Protein AF-0000000070191512 (afdb_homodimer)

Secondary structure (DSSP, 8-state):
---EEEEEEETTEEEEEEES--GGGB-TTSBBPHHHHHHHHHHHHHHHHHTTGGGGGGG-SSSEEEEEEEEEEEE-HHHHHH-BTT---EEEEEEEEEEE-SSEEEEEEEEEETTT--EEEEEEEEEEEEETTT--B-PPPHHHHHHHHHH----------PPP-PPP--SS-EEEEE---GGGB-TTSSB-HHHHHHHHHHHHHHHHHTT-SSS--S-GGGSPEEEEEEEE-----TT--EEEEEEE-SS-TTEEEEEEEETTEEEEEEEEEEPSSPPP----S--/---EEEEEE-SSEEEEEEES--GGGB-TTSBBPHHHHHHHHHHHHHHHHHTTGGGGGGG-SSSEEEEEEEEEEEE-HHHHHH-BTT---EEEEEEEEEEE-SSEEEEEEEEEETTT--EEEEEEEEEEEEETTT--B-PPPHHHHHHHHHH----------PPP-PPP--SS-EEEEE---GGGB-TTSSB-HHHHHHHHHHHHHHHHHTT-SSS--S-GGGSPEEEEEEEE-----TT--EEEEEEE-SS-TTEEEEEEEETTEEEEEEEEEEPSSPPP----S--

Foldseek 3Di:
DQDKDWPDADQFKTKMKGWWQDPVQADDLQWRFPLSVVVVVVVSVVVNLVVRHLNNVQQDDPFKHKDWFKKKKFFDLCNGQPDGPQDIFIKMWMKGWQADDFFKTKMKIWIARPVPRHGGMMMIIMMGMAGPVVRHTDGDDPVSVVRCVVVDPPNRNPDDQDQDPDDDDDPLKFKDKDFAAQVQADPVQWGDPSVVVVVQQVRVQVCLCVVSADLRNHRCSQWDWGIKIKGFDATHHGGQMKMKIKHADPPDSQKMKIWIDRVPHTGMIMIIGIDNDGHDRDDCPDD/DQDKDWPDADQFKTKMKGWWQDPVQADDLQWRFPLSVVVVVVVRVVVNLVVRHLNNVQQDDPFKHKDWFKKKKFFDLCNGQPDGPFDIFIKMWMKGWQADDFFKTKMKIWIARPVPRHGGMMMIIMMGMAGPVVRHTDGDDPVSVVRCVVVDPPNRNPDDQDQDPDDDDDPLKFKDKDFAAQVQADPVQWGDPSVVVVVQQVRVQVCLCVVSADLRNHRCSQWDWGIKIKGFDATHHGGQMKMKIKHADPPDRQKMKIWIDRVPHTGMIMIIGIDNDGHDRDPPPDD

InterPro domains:
  IPR029069 HotDog domain superfamily [SSF54637] (95-149)
  IPR029069 HotDog domain superfamily [SSF54637] (166-273)

Structure (mmCIF, N/CA/C/O backbone):
data_AF-0000000070191512-model_v1
#
loop_
_entity.id
_entity.type
_entity.pdbx_description
1 polymer 'Acyl-ACP thioesterase'
#
loop_
_atom_site.group_PDB
_atom_site.id
_atom_site.type_symbol
_atom_site.label_atom_id
_atom_site.label_alt_id
_atom_site.label_comp_id
_atom_site.label_asym_id
_atom_site.label_entity_id
_atom_site.label_seq_id
_atom_site.pdbx_PDB_ins_code
_atom_site.Cartn_x
_atom_site.Cartn_y
_atom_site.Cartn_z
_atom_site.occupancy
_atom_site.B_iso_or_equiv
_atom_site.auth_seq_id
_atom_site.auth_comp_id
_atom_site.auth_asym_id
_atom_site.auth_atom_id
_atom_site.pdbx_PDB_model_num
ATOM 1 N N . MET A 1 1 ? 4.883 7.789 -11.672 1 53.47 1 MET A N 1
ATOM 2 C CA . MET A 1 1 ? 3.672 7.965 -10.875 1 53.47 1 MET A CA 1
ATOM 3 C C . MET A 1 1 ? 2.426 7.852 -11.742 1 53.47 1 MET A C 1
ATOM 5 O O . MET A 1 1 ? 2.5 7.996 -12.969 1 53.47 1 MET A O 1
ATOM 9 N N . ALA A 1 2 ? 1.217 7.359 -10.961 1 56.88 2 ALA A N 1
ATOM 10 C CA . ALA A 1 2 ? -0.029 7.484 -11.711 1 56.88 2 ALA A CA 1
ATOM 11 C C . ALA A 1 2 ? -0.036 8.758 -12.555 1 56.88 2 ALA A C 1
ATOM 13 O O . ALA A 1 2 ? 0.546 9.773 -12.164 1 56.88 2 ALA A O 1
ATOM 14 N N . GLN A 1 3 ? -0.465 8.656 -13.688 1 72.06 3 GLN A N 1
ATOM 15 C CA . GLN A 1 3 ? -0.489 9.805 -14.586 1 72.06 3 GLN A CA 1
ATOM 16 C C . GLN A 1 3 ? -1.317 10.945 -14.008 1 72.06 3 GLN A C 1
ATOM 18 O O . GLN A 1 3 ? -2.477 10.75 -13.633 1 72.06 3 GLN A O 1
ATOM 23 N N . TYR A 1 4 ? -0.553 11.898 -13.539 1 84.81 4 TYR A N 1
ATOM 24 C CA . TYR A 1 4 ? -1.221 13.102 -13.039 1 84.81 4 TYR A CA 1
ATOM 25 C C . TYR A 1 4 ? -1.168 14.219 -14.07 1 84.81 4 TYR A C 1
ATOM 27 O O . TYR A 1 4 ? -0.343 14.195 -14.984 1 84.81 4 TYR A O 1
ATOM 35 N N . VAL A 1 5 ? -2.184 15.047 -14.016 1 88.25 5 VAL A N 1
ATOM 36 C CA . VAL A 1 5 ? -2.248 16.266 -14.82 1 88.25 5 VAL A CA 1
ATOM 37 C C . VAL A 1 5 ? -2.289 17.484 -13.906 1 88.25 5 VAL A C 1
ATOM 39 O O . VAL A 1 5 ? -3.084 17.531 -12.969 1 88.25 5 VAL A O 1
ATOM 42 N N . ILE A 1 6 ? -1.388 18.359 -14.133 1 93 6 ILE A N 1
ATOM 43 C CA . ILE A 1 6 ? -1.463 19.656 -13.461 1 93 6 ILE A CA 1
ATOM 44 C C . ILE A 1 6 ? -2.34 20.609 -14.273 1 93 6 ILE A C 1
ATOM 46 O O . ILE A 1 6 ? -1.941 21.062 -15.344 1 93 6 ILE A O 1
ATOM 50 N N . ASN A 1 7 ? -3.439 20.859 -13.75 1 96.31 7 ASN A N 1
ATOM 51 C CA . ASN A 1 7 ? -4.379 21.734 -14.43 1 96.31 7 ASN A CA 1
ATOM 52 C C . ASN A 1 7 ? -3.994 23.203 -14.258 1 96.31 7 ASN A C 1
ATOM 54 O O . ASN A 1 7 ? -4.078 23.984 -15.195 1 96.31 7 ASN A O 1
ATOM 58 N N . LYS A 1 8 ? -3.668 23.594 -13.078 1 96.38 8 LYS A N 1
ATOM 59 C CA . LYS A 1 8 ? -3.242 24.938 -12.703 1 96.38 8 LYS A CA 1
ATOM 60 C C . LYS A 1 8 ? -2.371 24.922 -11.453 1 96.38 8 LYS A C 1
ATOM 62 O O . LYS A 1 8 ? -2.703 24.25 -10.469 1 96.38 8 LYS A O 1
ATOM 67 N N . LEU A 1 9 ? -1.287 25.625 -11.594 1 93.81 9 LEU A N 1
ATOM 68 C CA . LEU A 1 9 ? -0.405 25.703 -10.438 1 93.81 9 LEU A CA 1
ATOM 69 C C . LEU A 1 9 ? 0.141 27.125 -10.273 1 93.81 9 LEU A C 1
ATOM 71 O O . LEU A 1 9 ? 0.831 27.641 -11.156 1 93.81 9 LEU A O 1
ATOM 75 N N . GLU A 1 10 ? -0.251 27.688 -9.203 1 92.12 10 GLU A N 1
ATOM 76 C CA . GLU A 1 10 ? 0.25 28.984 -8.742 1 92.12 10 GLU A CA 1
ATOM 77 C C . GLU A 1 10 ? 0.938 28.859 -7.387 1 92.12 10 GLU A C 1
ATOM 79 O O . GLU A 1 10 ? 1.021 27.766 -6.824 1 92.12 10 GLU A O 1
ATOM 84 N N . SER A 1 11 ? 1.419 29.938 -6.879 1 89.12 11 SER A N 1
ATOM 85 C CA . SER A 1 11 ? 2.191 29.891 -5.641 1 89.12 11 SER A CA 1
ATOM 86 C C . SER A 1 11 ? 1.339 29.422 -4.473 1 89.12 11 SER A C 1
ATOM 88 O O . SER A 1 11 ? 1.836 28.734 -3.574 1 89.12 11 SER A O 1
ATOM 90 N N . PHE A 1 12 ? 0.131 29.781 -4.473 1 92.75 12 PHE A N 1
ATOM 91 C CA . PHE A 1 12 ? -0.678 29.438 -3.311 1 92.75 12 PHE A CA 1
ATOM 92 C C . PHE A 1 12 ? -1.984 28.781 -3.738 1 92.75 12 PHE A C 1
ATOM 94 O O . PHE A 1 12 ? -2.979 28.828 -3.012 1 92.75 12 PHE A O 1
ATOM 101 N N . HIS A 1 13 ? -2.012 28.281 -4.988 1 94.25 13 HIS A N 1
ATOM 102 C CA . HIS A 1 13 ? -3.141 27.547 -5.555 1 94.25 13 HIS A CA 1
ATOM 103 C C . HIS A 1 13 ? -2.666 26.406 -6.438 1 94.25 13 HIS A C 1
ATOM 105 O O . HIS A 1 13 ? -1.854 26.594 -7.344 1 94.25 13 HIS A O 1
ATOM 111 N N . GLY A 1 14 ? -3.105 25.219 -6.113 1 96.75 14 GLY A N 1
ATOM 112 C CA . GLY A 1 14 ? -2.805 24.047 -6.918 1 96.75 14 GLY A CA 1
ATOM 113 C C . GLY A 1 14 ? -4.047 23.297 -7.363 1 96.75 14 GLY A C 1
ATOM 114 O O . GLY A 1 14 ? -4.992 23.141 -6.59 1 96.75 14 GLY A O 1
ATOM 115 N N . ASP A 1 15 ? -4.078 22.922 -8.609 1 97.88 15 ASP A N 1
ATOM 116 C CA . ASP A 1 15 ? -5.141 22.141 -9.242 1 97.88 15 ASP A CA 1
ATOM 117 C C . ASP A 1 15 ? -4.562 20.969 -10.039 1 97.88 15 ASP A C 1
ATOM 119 O O . ASP A 1 15 ? -3.916 21.188 -11.07 1 97.88 15 ASP A O 1
ATOM 123 N N . LEU A 1 16 ? -4.832 19.781 -9.523 1 95.69 16 LEU A N 1
ATOM 124 C CA . LEU A 1 16 ? -4.254 18.578 -10.109 1 95.69 16 LEU A CA 1
ATOM 125 C C . LEU A 1 16 ? -5.316 17.484 -10.273 1 95.69 16 LEU A C 1
ATOM 127 O O . LEU A 1 16 ? -6.293 17.453 -9.523 1 95.69 16 LEU A O 1
ATOM 131 N N . SER A 1 17 ? -5.035 16.562 -11.227 1 94.06 17 SER A N 1
ATOM 132 C CA . SER A 1 17 ? -5.953 15.453 -11.445 1 94.06 17 SER A CA 1
ATOM 133 C C . SER A 1 17 ? -5.195 14.141 -11.602 1 94.06 17 SER A C 1
ATOM 135 O O . SER A 1 17 ? -4.051 14.125 -12.062 1 94.06 17 SER A O 1
ATOM 137 N N . PHE A 1 18 ? -5.801 13.109 -11.109 1 91 18 PHE A N 1
ATOM 138 C CA . PHE A 1 18 ? -5.34 11.75 -11.336 1 91 18 PHE A CA 1
ATOM 139 C C . PHE A 1 18 ? -6.379 10.945 -12.117 1 91 18 PHE A C 1
ATOM 141 O O . PHE A 1 18 ? -7.578 11.07 -11.867 1 91 18 PHE A O 1
ATOM 148 N N . ASN A 1 19 ? -5.863 10.148 -13.016 1 86 19 ASN A N 1
ATOM 149 C CA . ASN A 1 19 ? -6.77 9.258 -13.742 1 86 19 ASN A CA 1
ATOM 150 C C . ASN A 1 19 ? -6.863 7.891 -13.07 1 86 19 ASN A C 1
ATOM 152 O O . ASN A 1 19 ? -5.895 7.133 -13.062 1 86 19 ASN A O 1
ATOM 156 N N . GLY A 1 20 ? -8.094 7.613 -12.461 1 84 20 GLY A N 1
ATOM 157 C CA . GLY A 1 20 ? -8.352 6.305 -11.883 1 84 20 GLY A CA 1
ATOM 158 C C . GLY A 1 20 ? -7.922 6.199 -10.43 1 84 20 GLY A C 1
ATOM 159 O O . GLY A 1 20 ? -7.309 7.121 -9.891 1 84 20 GLY A O 1
ATOM 160 N N . VAL A 1 21 ? -8.297 5.125 -9.812 1 86.38 21 VAL A N 1
ATOM 161 C CA . VAL A 1 21 ? -7.871 4.75 -8.469 1 86.38 21 VAL A CA 1
ATOM 162 C C . VAL A 1 21 ? -6.852 3.617 -8.547 1 86.38 21 VAL A C 1
ATOM 164 O O . VAL A 1 21 ? -7.07 2.621 -9.242 1 86.38 21 VAL A O 1
ATOM 167 N N . PRO A 1 22 ? -5.75 3.811 -7.863 1 87.62 22 PRO A N 1
ATOM 168 C CA . PRO A 1 22 ? -4.754 2.736 -7.91 1 87.62 22 PRO A CA 1
ATOM 169 C C . PRO A 1 22 ? -5.293 1.41 -7.379 1 87.62 22 PRO A C 1
ATOM 171 O O . PRO A 1 22 ? -6.051 1.392 -6.402 1 87.62 22 PRO A O 1
ATOM 174 N N . TYR A 1 23 ? -4.879 0.327 -8.016 1 88.31 23 TYR A N 1
ATOM 175 C CA . TYR A 1 23 ? -5.305 -1.007 -7.602 1 88.31 23 TYR A CA 1
ATOM 176 C C . TYR A 1 23 ? -4.922 -1.275 -6.148 1 88.31 23 TYR A C 1
ATOM 178 O O . TYR A 1 23 ? -5.703 -1.863 -5.395 1 88.31 23 TYR A O 1
ATOM 186 N N . GLU A 1 24 ? -3.797 -0.835 -5.777 1 89.12 24 GLU A N 1
ATOM 187 C CA . GLU A 1 24 ? -3.277 -1.112 -4.441 1 89.12 24 GLU A CA 1
ATOM 188 C C . GLU A 1 24 ? -4.09 -0.386 -3.373 1 89.12 24 GLU A C 1
ATOM 190 O O . GLU A 1 24 ? -3.979 -0.695 -2.186 1 89.12 24 GLU A O 1
ATOM 195 N N . ALA A 1 25 ? -4.883 0.543 -3.775 1 89.56 25 ALA A N 1
ATOM 196 C CA . ALA A 1 25 ? -5.668 1.325 -2.822 1 89.56 25 ALA A CA 1
ATOM 197 C C . ALA A 1 25 ? -6.91 0.56 -2.379 1 89.56 25 ALA A C 1
ATOM 199 O O . ALA A 1 25 ? -7.57 0.942 -1.408 1 89.56 25 ALA A O 1
ATOM 200 N N . PHE A 1 26 ? -7.211 -0.485 -3.049 1 88.94 26 PHE A N 1
ATOM 201 C CA . PHE A 1 26 ? -8.367 -1.288 -2.672 1 88.94 26 PHE A CA 1
ATOM 202 C C . PHE A 1 26 ? -7.984 -2.344 -1.644 1 88.94 26 PHE A C 1
ATOM 204 O O . PHE A 1 26 ? -6.91 -2.943 -1.733 1 88.94 26 PHE A O 1
ATOM 211 N N . GLU A 1 27 ? -8.859 -2.48 -0.706 1 90.69 27 GLU A N 1
ATOM 212 C CA . GLU A 1 27 ? -8.57 -3.438 0.359 1 90.69 27 GLU A CA 1
ATOM 213 C C . GLU A 1 27 ? -9.547 -4.613 0.322 1 90.69 27 GLU A C 1
ATOM 215 O O . GLU A 1 27 ? -10.133 -4.906 -0.721 1 90.69 27 GLU A O 1
ATOM 220 N N . ARG A 1 28 ? -9.562 -5.457 1.273 1 91.38 28 ARG A N 1
ATOM 221 C CA . ARG A 1 28 ? -10.125 -6.801 1.257 1 91.38 28 ARG A CA 1
ATOM 222 C C . ARG A 1 28 ? -11.625 -6.762 0.993 1 91.38 28 ARG A C 1
ATOM 224 O O . ARG A 1 28 ? -12.195 -7.727 0.484 1 91.38 28 ARG A O 1
ATOM 231 N N . THR A 1 29 ? -12.32 -5.676 1.306 1 91.5 29 THR A N 1
ATOM 232 C CA . THR A 1 29 ? -13.75 -5.574 1.041 1 91.5 29 THR A CA 1
ATOM 233 C C . THR A 1 29 ? -14.008 -5.148 -0.402 1 91.5 29 THR A C 1
ATOM 235 O O . THR A 1 29 ? -15.141 -5.203 -0.879 1 91.5 29 THR A O 1
ATOM 238 N N . GLY A 1 30 ? -12.961 -4.711 -1.082 1 89.06 30 GLY A N 1
ATOM 239 C CA . GLY A 1 30 ? -13.086 -4.215 -2.443 1 89.06 30 GLY A CA 1
ATOM 240 C C . GLY A 1 30 ? -13.305 -2.717 -2.514 1 89.06 30 GLY A C 1
ATOM 241 O O . GLY A 1 30 ? -13.383 -2.145 -3.604 1 89.06 30 GLY A O 1
ATOM 242 N N . HIS A 1 31 ? -13.422 -2.09 -1.415 1 92.19 31 HIS A N 1
ATOM 243 C CA . HIS A 1 31 ? -13.602 -0.645 -1.354 1 92.19 31 HIS A CA 1
ATOM 244 C C . HIS A 1 31 ? -12.266 0.076 -1.22 1 92.19 31 HIS A C 1
ATOM 246 O O . HIS A 1 31 ? -11.242 -0.555 -0.954 1 92.19 31 HIS A O 1
ATOM 252 N N . TRP A 1 32 ? -12.344 1.369 -1.528 1 92.88 32 TRP A N 1
ATOM 253 C CA . TRP A 1 32 ? -11.156 2.199 -1.346 1 92.88 32 TRP A CA 1
ATOM 254 C C . TRP A 1 32 ? -10.773 2.273 0.127 1 92.88 32 TRP A C 1
ATOM 256 O O . TRP A 1 32 ? -11.57 2.697 0.966 1 92.88 32 TRP A O 1
ATOM 266 N N . SER A 1 33 ? -9.594 1.787 0.409 1 95.5 33 SER A N 1
ATOM 267 C CA . SER A 1 33 ? -9.156 1.832 1.801 1 95.5 33 SER A CA 1
ATOM 268 C C . SER A 1 33 ? -8.977 3.27 2.277 1 95.5 33 SER A C 1
ATOM 270 O O . SER A 1 33 ? -8.617 4.148 1.494 1 95.5 33 SER A O 1
ATOM 272 N N . LEU A 1 34 ? -9.219 3.477 3.596 1 97.44 34 LEU A N 1
ATOM 273 C CA . LEU A 1 34 ? -9.016 4.805 4.164 1 97.44 34 LEU A CA 1
ATOM 274 C C . LEU A 1 34 ? -7.574 5.262 3.963 1 97.44 34 LEU A C 1
ATOM 276 O O . LEU A 1 34 ? -7.332 6.406 3.572 1 97.44 34 LEU A O 1
ATOM 280 N N . TRP A 1 35 ? -6.598 4.387 4.262 1 97.12 35 TRP A N 1
ATOM 281 C CA . TRP A 1 35 ? -5.191 4.762 4.125 1 97.12 35 TRP A CA 1
ATOM 282 C C . TRP A 1 35 ? -4.828 4.977 2.658 1 97.12 35 TRP A C 1
ATOM 284 O O . TRP A 1 35 ? -3.936 5.766 2.346 1 97.12 35 TRP A O 1
ATOM 294 N N . GLY A 1 36 ? -5.539 4.305 1.733 1 95.06 36 GLY A N 1
ATOM 295 C CA . GLY A 1 36 ? -5.371 4.605 0.32 1 95.06 36 GLY A CA 1
ATOM 296 C C . GLY A 1 36 ? -5.84 5.996 -0.054 1 95.06 36 GLY A C 1
ATOM 297 O O . GLY A 1 36 ? -5.18 6.691 -0.832 1 95.06 36 GLY A O 1
ATOM 298 N N . VAL A 1 37 ? -6.957 6.367 0.453 1 96.56 37 VAL A N 1
ATOM 299 C CA . VAL A 1 37 ? -7.484 7.707 0.231 1 96.56 37 VAL A CA 1
ATOM 300 C C . VAL A 1 37 ? -6.496 8.742 0.759 1 96.56 37 VAL A C 1
ATOM 302 O O . VAL A 1 37 ? -6.176 9.719 0.069 1 96.56 37 VAL A O 1
ATOM 305 N N . MET A 1 38 ? -5.988 8.477 1.939 1 97.19 38 MET A N 1
ATOM 306 C CA . MET A 1 38 ? -5.043 9.414 2.537 1 97.19 38 MET A CA 1
ATOM 307 C C . MET A 1 38 ? -3.764 9.5 1.711 1 97.19 38 MET A C 1
ATOM 309 O O . MET A 1 38 ? -3.164 10.57 1.596 1 97.19 38 MET A O 1
ATOM 313 N N . LYS A 1 39 ? -3.389 8.391 1.188 1 95.75 39 LYS A N 1
ATOM 314 C CA . LYS A 1 39 ? -2.203 8.375 0.337 1 95.75 39 LYS A CA 1
ATOM 315 C C . LYS A 1 39 ? -2.41 9.227 -0.912 1 95.75 39 LYS A C 1
ATOM 317 O O . LYS A 1 39 ? -1.479 9.875 -1.388 1 95.75 39 LYS A O 1
ATOM 322 N N . MET A 1 40 ? -3.57 9.227 -1.453 1 94.75 40 MET A N 1
ATOM 323 C CA . MET A 1 40 ? -3.828 10.031 -2.643 1 94.75 40 MET A CA 1
ATOM 324 C C . MET A 1 40 ? -3.811 11.523 -2.307 1 94.75 40 MET A C 1
ATOM 326 O O . MET A 1 40 ? -3.357 12.336 -3.109 1 94.75 40 MET A O 1
ATOM 330 N N . PHE A 1 41 ? -4.324 11.844 -1.162 1 97.19 41 PHE A N 1
ATOM 331 C CA . PHE A 1 41 ? -4.199 13.234 -0.718 1 97.19 41 PHE A CA 1
ATOM 332 C C . PHE A 1 41 ? -2.734 13.617 -0.56 1 97.19 41 PHE A C 1
ATOM 334 O O . PHE A 1 41 ? -2.34 14.734 -0.916 1 97.19 41 PHE A O 1
ATOM 341 N N . GLU A 1 42 ? -1.994 12.727 -0.04 1 95.81 42 GLU A N 1
ATOM 342 C CA . GLU A 1 42 ? -0.557 12.953 0.082 1 95.81 42 GLU A CA 1
ATOM 343 C C . GLU A 1 42 ? 0.092 13.125 -1.289 1 95.81 42 GLU A C 1
ATOM 345 O O . GLU A 1 42 ? 0.924 14.016 -1.481 1 95.81 42 GLU A O 1
ATOM 350 N N . ALA A 1 43 ? -0.297 12.289 -2.154 1 93.38 43 ALA A N 1
ATOM 351 C CA . ALA A 1 43 ? 0.246 12.352 -3.508 1 93.38 43 ALA A CA 1
ATOM 352 C C . ALA A 1 43 ? -0.016 13.719 -4.141 1 93.38 43 ALA A C 1
ATOM 354 O O . ALA A 1 43 ? 0.899 14.344 -4.684 1 93.38 43 ALA A O 1
ATOM 355 N N . ALA A 1 44 ? -1.247 14.117 -4.074 1 95 44 ALA A N 1
ATOM 356 C CA . ALA A 1 44 ? -1.611 15.414 -4.645 1 95 44 ALA A CA 1
ATOM 357 C C . ALA A 1 44 ? -0.792 16.531 -4.016 1 95 44 ALA A C 1
ATOM 359 O O . ALA A 1 44 ? -0.276 17.406 -4.719 1 95 44 ALA A O 1
ATOM 360 N N . ARG A 1 45 ? -0.654 16.469 -2.73 1 95.31 45 ARG A N 1
ATOM 361 C CA . ARG A 1 45 ? 0.103 17.484 -1.994 1 95.31 45 ARG A CA 1
ATOM 362 C C . ARG A 1 45 ? 1.564 17.5 -2.43 1 95.31 45 ARG A C 1
ATOM 364 O O . ARG A 1 45 ? 2.119 18.547 -2.732 1 95.31 45 ARG A O 1
ATOM 371 N N . LEU A 1 46 ? 2.176 16.359 -2.488 1 92.56 46 LEU A N 1
ATOM 372 C CA . LEU A 1 46 ? 3.598 16.266 -2.805 1 92.56 46 LEU A CA 1
ATOM 373 C C . LEU A 1 46 ? 3.869 16.719 -4.234 1 92.56 46 LEU A C 1
ATOM 375 O O . LEU A 1 46 ? 4.848 17.422 -4.488 1 92.56 46 LEU A O 1
ATOM 379 N N . ILE A 1 47 ? 3.004 16.312 -5.117 1 91.12 47 ILE A N 1
ATOM 380 C CA . ILE A 1 47 ? 3.16 16.75 -6.5 1 91.12 47 ILE A CA 1
ATOM 381 C C . ILE A 1 47 ? 3.068 18.266 -6.578 1 91.12 47 ILE A C 1
ATOM 383 O O . ILE A 1 47 ? 3.881 18.906 -7.246 1 91.12 47 ILE A O 1
ATOM 387 N N . GLY A 1 48 ? 2.115 18.828 -5.93 1 93.31 48 GLY A N 1
ATOM 388 C CA . GLY A 1 48 ? 2.014 20.266 -5.883 1 93.31 48 GLY A CA 1
ATOM 389 C C . GLY A 1 48 ? 3.242 20.938 -5.293 1 93.31 48 GLY A C 1
ATOM 390 O O . GLY A 1 48 ? 3.789 21.875 -5.883 1 93.31 48 GLY A O 1
ATOM 391 N N . LEU A 1 49 ? 3.676 20.438 -4.176 1 93.38 49 LEU A N 1
ATOM 392 C CA . LEU A 1 49 ? 4.809 21.016 -3.461 1 93.38 49 LEU A CA 1
ATOM 393 C C . LEU A 1 49 ? 6.07 20.969 -4.316 1 93.38 49 LEU A C 1
ATOM 395 O O . LEU A 1 49 ? 6.75 21.984 -4.48 1 93.38 49 LEU A O 1
ATOM 399 N N . TYR A 1 50 ? 6.32 19.891 -4.898 1 89.5 50 TYR A N 1
ATOM 400 C CA . TYR A 1 50 ? 7.566 19.703 -5.637 1 89.5 50 TYR A CA 1
ATOM 401 C C . TYR A 1 50 ? 7.52 20.422 -6.977 1 89.5 50 TYR A C 1
ATOM 403 O O . TYR A 1 50 ? 8.547 20.578 -7.641 1 89.5 50 TYR A O 1
ATOM 411 N N . ASN A 1 51 ? 6.34 20.891 -7.328 1 89.88 51 ASN A N 1
ATOM 412 C CA . ASN A 1 51 ? 6.215 21.688 -8.547 1 89.88 51 ASN A CA 1
ATOM 413 C C . ASN A 1 51 ? 6.008 23.156 -8.242 1 89.88 51 ASN A C 1
ATOM 415 O O . ASN A 1 51 ? 5.586 23.922 -9.117 1 89.88 51 ASN A O 1
ATOM 419 N N . GLY A 1 52 ? 6.219 23.547 -6.969 1 89.75 52 GLY A N 1
ATOM 420 C CA . GLY A 1 52 ? 6.309 24.969 -6.68 1 89.75 52 GLY A CA 1
ATOM 421 C C . GLY A 1 52 ? 5.207 25.469 -5.766 1 89.75 52 GLY A C 1
ATOM 422 O O . GLY A 1 52 ? 5.203 26.625 -5.359 1 89.75 52 GLY A O 1
ATOM 423 N N . LEU A 1 53 ? 4.27 24.609 -5.441 1 92.88 53 LEU A N 1
ATOM 424 C CA . LEU A 1 53 ? 3.189 25 -4.543 1 92.88 53 LEU A CA 1
ATOM 425 C C . LEU A 1 53 ? 3.74 25.438 -3.189 1 92.88 53 LEU A C 1
ATOM 427 O O . LEU A 1 53 ? 4.645 24.797 -2.645 1 92.88 53 LEU A O 1
ATOM 431 N N . PHE A 1 54 ? 3.311 26.609 -2.662 1 92.31 54 PHE A N 1
ATOM 432 C CA . PHE A 1 54 ? 3.609 27.188 -1.356 1 92.31 54 PHE A CA 1
ATOM 433 C C . PHE A 1 54 ? 5.09 27.531 -1.245 1 92.31 54 PHE A C 1
ATOM 435 O O . PHE A 1 54 ? 5.645 27.578 -0.144 1 92.31 54 PHE A O 1
ATOM 442 N N . HIS A 1 55 ? 5.785 27.625 -2.334 1 89.69 55 HIS A N 1
ATOM 443 C CA . HIS A 1 55 ? 7.211 27.938 -2.316 1 89.69 55 HIS A CA 1
ATOM 444 C C . HIS A 1 55 ? 7.977 26.922 -1.468 1 89.69 55 HIS A C 1
ATOM 446 O O . HIS A 1 55 ? 8.812 27.297 -0.646 1 89.69 55 HIS A O 1
ATOM 452 N N . PHE A 1 56 ? 7.672 25.766 -1.623 1 90.81 56 PHE A N 1
ATOM 453 C CA . PHE A 1 56 ? 8.094 24.641 -0.803 1 90.81 56 PHE A CA 1
ATOM 454 C C . PHE A 1 56 ? 9.609 24.531 -0.776 1 90.81 56 PHE A C 1
ATOM 456 O O . PHE A 1 56 ? 10.195 24.219 0.263 1 90.81 56 PHE A O 1
ATOM 463 N N . ARG A 1 57 ? 10.258 24.766 -1.822 1 86.75 57 ARG A N 1
ATOM 464 C CA . ARG A 1 57 ? 11.695 24.578 -1.934 1 86.75 57 ARG A CA 1
ATOM 465 C C . ARG A 1 57 ? 12.445 25.438 -0.928 1 86.75 57 ARG A C 1
ATOM 467 O O . ARG A 1 57 ? 13.492 25.031 -0.414 1 86.75 57 ARG A O 1
ATOM 474 N N . SER A 1 58 ? 11.883 26.562 -0.647 1 88 58 SER A N 1
ATOM 475 C CA . SER A 1 58 ? 12.531 27.469 0.299 1 88 58 SER A CA 1
ATOM 476 C C . SER A 1 58 ? 12.398 26.953 1.729 1 88 58 SER A C 1
ATOM 478 O O . SER A 1 58 ? 13.094 27.438 2.631 1 88 58 SER A O 1
ATOM 480 N N . MET A 1 59 ? 11.562 26.031 1.906 1 92.06 59 MET A N 1
ATOM 481 C CA . MET A 1 59 ? 11.281 25.531 3.246 1 92.06 59 MET A CA 1
ATOM 482 C C . MET A 1 59 ? 11.812 24.109 3.418 1 92.06 59 MET A C 1
ATOM 484 O O . MET A 1 59 ? 11.695 23.516 4.492 1 92.06 59 MET A O 1
ATOM 488 N N . GLU A 1 60 ? 12.281 23.531 2.354 1 88.44 60 GLU A N 1
ATOM 489 C CA . GLU A 1 60 ? 12.844 22.188 2.395 1 88.44 60 GLU A CA 1
ATOM 490 C C . GLU A 1 60 ? 14.352 22.219 2.152 1 88.44 60 GLU A C 1
ATOM 492 O O . GLU A 1 60 ? 14.797 22.188 1.004 1 88.44 60 GLU A O 1
ATOM 497 N N . GLU A 1 61 ? 15.117 22.312 3.174 1 85.69 61 GLU A N 1
ATOM 498 C CA . GLU A 1 61 ? 16.578 22.328 3.129 1 85.69 61 GLU A CA 1
ATOM 499 C C . GLU A 1 61 ? 17.172 21.328 4.121 1 85.69 61 GLU A C 1
ATOM 501 O O . GLU A 1 61 ? 16.438 20.625 4.812 1 85.69 61 GLU A O 1
ATOM 506 N N . LYS A 1 62 ? 18.453 21.25 4.086 1 83.88 62 LYS A N 1
ATOM 507 C CA . LYS A 1 62 ? 19.172 20.281 4.922 1 83.88 62 LYS A CA 1
ATOM 508 C C . LYS A 1 62 ? 18.844 20.5 6.398 1 83.88 62 LYS A C 1
ATOM 510 O O . LYS A 1 62 ? 18.703 19.531 7.152 1 83.88 62 LYS A O 1
ATOM 515 N N . HIS A 1 63 ? 18.656 21.703 6.77 1 89.56 63 HIS A N 1
ATOM 516 C CA . HIS A 1 63 ? 18.547 21.969 8.203 1 89.56 63 HIS A CA 1
ATOM 517 C C . HIS A 1 63 ? 17.125 22.328 8.594 1 89.56 63 HIS A C 1
ATOM 519 O O . HIS A 1 63 ? 16.844 22.594 9.766 1 89.56 63 HIS A O 1
ATOM 525 N N . LYS A 1 64 ? 16.266 22.453 7.684 1 92.88 64 LYS A N 1
ATOM 526 C CA . LYS A 1 64 ? 14.875 22.766 8.023 1 92.88 64 LYS A CA 1
ATOM 527 C C . LYS A 1 64 ? 13.906 21.922 7.195 1 92.88 64 LYS A C 1
ATOM 529 O O . LYS A 1 64 ? 14.25 21.453 6.109 1 92.88 64 LYS A O 1
ATOM 534 N N . GLY A 1 65 ? 12.742 21.734 7.711 1 93.69 65 GLY A N 1
ATOM 535 C CA . GLY A 1 65 ? 11.711 20.969 7.031 1 93.69 65 GLY A CA 1
ATOM 536 C C . GLY A 1 65 ? 10.32 21.219 7.586 1 93.69 65 GLY A C 1
ATOM 537 O O . GLY A 1 65 ? 10.172 21.75 8.688 1 93.69 65 GLY A O 1
ATOM 538 N N . LEU A 1 66 ? 9.367 20.922 6.828 1 94.56 66 LEU A N 1
ATOM 539 C CA . LEU A 1 66 ? 7.969 21.047 7.223 1 94.56 66 LEU A CA 1
ATOM 540 C C . LEU A 1 66 ? 7.477 19.766 7.891 1 94.56 66 LEU A C 1
ATOM 542 O O . LEU A 1 66 ? 7.801 18.672 7.445 1 94.56 66 LEU A O 1
ATOM 546 N N . VAL A 1 67 ? 6.641 19.922 8.961 1 94.5 67 VAL A N 1
ATOM 547 C CA . VAL A 1 67 ? 5.996 18.781 9.602 1 94.5 67 VAL A CA 1
ATOM 548 C C . VAL A 1 67 ? 4.492 19.031 9.703 1 94.5 67 VAL A C 1
ATOM 550 O O . VAL A 1 67 ? 4.055 20.172 9.93 1 94.5 67 VAL A O 1
ATOM 553 N N . ILE A 1 68 ? 3.768 18 9.484 1 95 68 ILE A N 1
ATOM 554 C CA . ILE A 1 68 ? 2.322 18.047 9.68 1 95 68 ILE A CA 1
ATOM 555 C C . ILE A 1 68 ? 1.997 17.922 11.164 1 95 68 ILE A C 1
ATOM 557 O O . ILE A 1 68 ? 2.41 16.953 11.812 1 95 68 ILE A O 1
ATOM 561 N N . VAL A 1 69 ? 1.199 18.797 11.711 1 93.69 69 VAL A N 1
ATOM 562 C CA . VAL A 1 69 ? 0.903 18.766 13.141 1 93.69 69 VAL A CA 1
ATOM 563 C C . VAL A 1 69 ? -0.535 18.297 13.359 1 93.69 69 VAL A C 1
ATOM 565 O O . VAL A 1 69 ? -0.819 17.562 14.312 1 93.69 69 VAL A O 1
ATOM 568 N N . THR A 1 70 ? -1.433 18.797 12.547 1 94.19 70 THR A N 1
ATOM 569 C CA . THR A 1 70 ? -2.836 18.422 12.703 1 94.19 70 THR A CA 1
ATOM 570 C C . THR A 1 70 ? -3.557 18.453 11.359 1 94.19 70 THR A C 1
ATOM 572 O O . THR A 1 70 ? -3.092 19.109 10.414 1 94.19 70 THR A O 1
ATOM 575 N N . GLN A 1 71 ? -4.617 17.672 11.352 1 95.06 71 GLN A N 1
ATOM 576 C CA . GLN A 1 71 ? -5.461 17.656 10.156 1 95.06 71 GLN A CA 1
ATOM 577 C C . GLN A 1 71 ? -6.914 17.359 10.523 1 95.06 71 GLN A C 1
ATOM 579 O O . GLN A 1 71 ? -7.188 16.594 11.453 1 95.06 71 GLN A O 1
ATOM 584 N N . THR A 1 72 ? -7.754 17.969 9.828 1 95.62 72 THR A N 1
ATOM 585 C CA . THR A 1 72 ? -9.18 17.656 9.82 1 95.62 72 THR A CA 1
ATOM 586 C C . THR A 1 72 ? -9.617 17.141 8.453 1 95.62 72 THR A C 1
ATOM 588 O O . THR A 1 72 ? -9.336 17.781 7.43 1 95.62 72 THR A O 1
ATOM 591 N N . ILE A 1 73 ? -10.273 16.031 8.461 1 97.12 73 ILE A N 1
ATOM 592 C CA . ILE A 1 73 ? -10.633 15.375 7.215 1 97.12 73 ILE A CA 1
ATOM 593 C C . ILE A 1 73 ? -12.141 15.141 7.172 1 97.12 73 ILE A C 1
ATOM 595 O O . ILE A 1 73 ? -12.734 14.688 8.156 1 97.12 73 ILE A O 1
ATOM 599 N N . ARG A 1 74 ? -12.742 15.469 6.094 1 97.81 74 ARG A N 1
ATOM 600 C CA . ARG A 1 74 ? -14.133 15.164 5.797 1 97.81 74 ARG A CA 1
ATOM 601 C C . ARG A 1 74 ? -14.25 14.367 4.5 1 97.81 74 ARG A C 1
ATOM 603 O O . ARG A 1 74 ? -13.695 14.758 3.473 1 97.81 74 ARG A O 1
ATOM 610 N N . LEU A 1 75 ? -14.945 13.273 4.582 1 98.38 75 LEU A N 1
ATOM 611 C CA . LEU A 1 75 ? -15.133 12.43 3.406 1 98.38 75 LEU A CA 1
ATOM 612 C C . LEU A 1 75 ? -16.609 12.164 3.15 1 98.38 75 LEU A C 1
ATOM 614 O O . LEU A 1 75 ? -17.359 11.883 4.086 1 98.38 75 LEU A O 1
ATOM 618 N N . SER A 1 76 ? -16.984 12.266 1.903 1 97.81 76 SER A N 1
ATOM 619 C CA . SER A 1 76 ? -18.328 11.797 1.53 1 97.81 76 SER A CA 1
ATOM 620 C C . SER A 1 76 ? -18.422 10.281 1.662 1 97.81 76 SER A C 1
ATOM 622 O O . SER A 1 76 ? -17.531 9.555 1.23 1 97.81 76 SER A O 1
ATOM 624 N N . PRO A 1 77 ? -19.547 9.797 2.221 1 96.12 77 PRO A N 1
ATOM 625 C CA . PRO A 1 77 ? -19.734 8.344 2.248 1 96.12 77 PRO A CA 1
ATOM 626 C C . PRO A 1 77 ? -19.75 7.723 0.853 1 96.12 77 PRO A C 1
ATOM 628 O O . PRO A 1 77 ? -19.422 6.543 0.693 1 96.12 77 PRO A O 1
ATOM 631 N N . ASP A 1 78 ? -20 8.531 -0.134 1 94.5 78 ASP A N 1
ATOM 632 C CA . ASP A 1 78 ? -20.062 8.062 -1.515 1 94.5 78 ASP A CA 1
ATOM 633 C C . ASP A 1 78 ? -18.688 7.637 -2.023 1 94.5 78 ASP A C 1
ATOM 635 O O . ASP A 1 78 ? -18.578 6.797 -2.92 1 94.5 78 ASP A O 1
ATOM 639 N N . LEU A 1 79 ? -17.703 8.242 -1.474 1 95.12 79 LEU A N 1
ATOM 640 C CA . LEU A 1 79 ? -16.344 7.867 -1.854 1 95.12 79 LEU A CA 1
ATOM 641 C C . LEU A 1 79 ? -16.094 6.387 -1.592 1 95.12 79 LEU A C 1
ATOM 643 O O . LEU A 1 79 ? -15.516 5.691 -2.432 1 95.12 79 LEU A O 1
ATOM 647 N N . HIS A 1 80 ? -16.562 5.949 -0.488 1 94 80 HIS A N 1
ATOM 648 C CA . HIS A 1 80 ? -16.422 4.551 -0.091 1 94 80 HIS A CA 1
ATOM 649 C C . HIS A 1 80 ? -17.453 3.672 -0.789 1 94 80 HIS A C 1
ATOM 651 O O . HIS A 1 80 ? -17.141 2.578 -1.255 1 94 80 HIS A O 1
ATOM 657 N N . ARG A 1 81 ? -18.609 4.109 -0.981 1 91.56 81 ARG A N 1
ATOM 658 C CA . ARG A 1 81 ? -19.734 3.307 -1.453 1 91.56 81 ARG A CA 1
ATOM 659 C C . ARG A 1 81 ? -19.688 3.133 -2.967 1 91.56 81 ARG A C 1
ATOM 661 O O . ARG A 1 81 ? -20.016 2.066 -3.484 1 91.56 81 ARG A O 1
ATOM 668 N N . ASP A 1 82 ? -19.203 4.172 -3.627 1 88.62 82 ASP A N 1
ATOM 669 C CA . ASP A 1 82 ? -19.438 4.211 -5.066 1 88.62 82 ASP A CA 1
ATOM 670 C C . ASP A 1 82 ? -18.188 3.809 -5.836 1 88.62 82 ASP A C 1
ATOM 672 O O . ASP A 1 82 ? -18.25 3.498 -7.027 1 88.62 82 ASP A O 1
ATOM 676 N N . TYR A 1 83 ? -17.109 3.896 -5.215 1 84.88 83 TYR A N 1
ATOM 677 C CA . TYR A 1 83 ? -15.867 3.648 -5.953 1 84.88 83 TYR A CA 1
ATOM 678 C C . TYR A 1 83 ? -15.148 2.42 -5.414 1 84.88 83 TYR A C 1
ATOM 680 O O . TYR A 1 83 ? -14.766 2.379 -4.242 1 84.88 83 TYR A O 1
ATOM 688 N N . SER A 1 84 ? -15.203 1.473 -6.332 1 79.06 84 SER A N 1
ATOM 689 C CA . SER A 1 84 ? -14.609 0.172 -6.031 1 79.06 84 SER A CA 1
ATOM 690 C C . SER A 1 84 ? -13.656 -0.269 -7.133 1 79.06 84 SER A C 1
ATOM 692 O O . SER A 1 84 ? -13.383 0.488 -8.07 1 79.06 84 SER A O 1
ATOM 694 N N . LEU A 1 85 ? -13.086 -1.445 -6.957 1 74.38 85 LEU A N 1
ATOM 695 C CA . LEU A 1 85 ? -12.148 -2.057 -7.891 1 74.38 85 LEU A CA 1
ATOM 696 C C . LEU A 1 85 ? -12.703 -2.035 -9.312 1 74.38 85 LEU A C 1
ATOM 698 O O . LEU A 1 85 ? -11.945 -2.041 -10.281 1 74.38 85 LEU A O 1
ATOM 702 N N . PHE A 1 86 ? -13.984 -1.829 -9.422 1 72.31 86 PHE A N 1
ATOM 703 C CA . PHE A 1 86 ? -14.648 -2.016 -10.711 1 72.31 86 PHE A CA 1
ATOM 704 C C . PHE A 1 86 ? -15.117 -0.68 -11.273 1 72.31 86 PHE A C 1
ATOM 706 O O . PHE A 1 86 ? -15.812 -0.641 -12.297 1 72.31 86 PHE A O 1
ATOM 713 N N . THR A 1 87 ? -14.82 0.315 -10.594 1 78.69 87 THR A N 1
ATOM 714 C CA . THR A 1 87 ? -15.281 1.629 -11.023 1 78.69 87 THR A CA 1
ATOM 715 C C . THR A 1 87 ? -14.102 2.574 -11.242 1 78.69 87 THR A C 1
ATOM 717 O O . THR A 1 87 ? -13.109 2.512 -10.508 1 78.69 87 THR A O 1
ATOM 720 N N . THR A 1 88 ? -14.305 3.389 -12.258 1 79.12 88 THR A N 1
ATOM 721 C CA . THR A 1 88 ? -13.273 4.375 -12.531 1 79.12 88 THR A CA 1
ATOM 722 C C . THR A 1 88 ? -13.609 5.715 -11.883 1 79.12 88 THR A C 1
ATOM 724 O O . THR A 1 88 ? -14.773 5.996 -11.602 1 79.12 88 THR A O 1
ATOM 727 N N . LEU A 1 89 ? -12.633 6.438 -11.57 1 89.31 89 LEU A N 1
ATOM 728 C CA . LEU A 1 89 ? -12.766 7.77 -10.992 1 89.31 89 LEU A CA 1
ATOM 729 C C . LEU A 1 89 ? -11.648 8.688 -11.477 1 89.31 89 LEU A C 1
ATOM 731 O O . LEU A 1 89 ? -10.469 8.352 -11.359 1 89.31 89 LEU A O 1
ATOM 735 N N . LYS A 1 90 ? -12.078 9.719 -12.172 1 92.12 90 LYS A N 1
ATOM 736 C CA . LYS A 1 90 ? -11.125 10.797 -12.383 1 92.12 90 LYS A CA 1
ATOM 737 C C . LYS A 1 90 ? -11.094 11.75 -11.188 1 92.12 90 LYS A C 1
ATOM 739 O O . LYS A 1 90 ? -12.055 12.484 -10.953 1 92.12 90 LYS A O 1
ATOM 744 N N . GLN A 1 91 ? -9.992 11.734 -10.508 1 95.25 91 GLN A N 1
ATOM 745 C CA . GLN A 1 91 ? -9.867 12.477 -9.258 1 95.25 91 GLN A CA 1
ATOM 746 C C . GLN A 1 91 ? -9.312 13.875 -9.5 1 95.25 91 GLN A C 1
ATOM 748 O O . GLN A 1 91 ? -8.273 14.039 -10.141 1 95.25 91 GLN A O 1
ATOM 753 N N . ARG A 1 92 ? -9.977 14.859 -8.992 1 97.81 92 ARG A N 1
ATOM 754 C CA . ARG A 1 92 ? -9.469 16.234 -9.039 1 97.81 92 ARG A CA 1
ATOM 755 C C . ARG A 1 92 ? -9.195 16.766 -7.641 1 97.81 92 ARG A C 1
ATOM 757 O O . ARG A 1 92 ? -10.07 16.719 -6.773 1 97.81 92 ARG A O 1
ATOM 764 N N . TYR A 1 93 ? -7.977 17.219 -7.43 1 98.25 93 TYR A N 1
ATOM 765 C CA . TYR A 1 93 ? -7.555 17.812 -6.168 1 98.25 93 TYR A CA 1
ATOM 766 C C . TYR A 1 93 ? -7.254 19.297 -6.34 1 98.25 93 TYR A C 1
ATOM 768 O O . TYR A 1 93 ? -6.398 19.688 -7.141 1 98.25 93 TYR A O 1
ATOM 776 N N . VAL A 1 94 ? -7.949 20.109 -5.578 1 98.38 94 VAL A N 1
ATOM 777 C CA . VAL A 1 94 ? -7.684 21.547 -5.551 1 98.38 94 VAL A CA 1
ATOM 778 C C . VAL A 1 94 ? -7.168 21.953 -4.172 1 98.38 94 VAL A C 1
ATOM 780 O O . VAL A 1 94 ? -7.789 21.625 -3.154 1 98.38 94 VAL A O 1
ATOM 783 N N . MET A 1 95 ? -6.043 22.625 -4.16 1 97.44 95 MET A N 1
ATOM 784 C CA . MET A 1 95 ? -5.383 23 -2.91 1 97.44 95 MET A CA 1
ATOM 785 C C . MET A 1 95 ? -5.234 24.5 -2.795 1 97.44 95 MET A C 1
ATOM 787 O O . MET A 1 95 ? -4.789 25.156 -3.736 1 97.44 95 MET A O 1
ATOM 791 N N . ASP A 1 96 ? -5.617 25 -1.634 1 94.94 96 ASP A N 1
ATOM 792 C CA . ASP A 1 96 ? -5.539 26.438 -1.37 1 94.94 96 ASP A CA 1
ATOM 793 C C . ASP A 1 96 ? -5.078 26.703 0.06 1 94.94 96 ASP A C 1
ATOM 795 O O . ASP A 1 96 ? -5.5 26.031 0.995 1 94.94 96 ASP A O 1
ATOM 799 N N . ILE A 1 97 ? -4.254 27.703 0.182 1 92.56 97 ILE A N 1
ATOM 800 C CA . ILE A 1 97 ? -3.869 28.156 1.517 1 92.56 97 ILE A CA 1
ATOM 801 C C . ILE A 1 97 ? -5.066 28.797 2.209 1 92.56 97 ILE A C 1
ATOM 803 O O . ILE A 1 97 ? -5.844 29.516 1.573 1 92.56 97 ILE A O 1
ATOM 807 N N . VAL A 1 98 ? -5.184 28.531 3.508 1 90.62 98 VAL A N 1
ATOM 808 C CA . VAL A 1 98 ? -6.352 29.094 4.188 1 90.62 98 VAL A CA 1
ATOM 809 C C . VAL A 1 98 ? -5.902 29.906 5.395 1 90.62 98 VAL A C 1
ATOM 811 O O . VAL A 1 98 ? -6.656 30.75 5.898 1 90.62 98 VAL A O 1
ATOM 814 N N . GLU A 1 99 ? -4.727 29.688 5.895 1 89.62 99 GLU A N 1
ATOM 815 C CA . GLU A 1 99 ? -4.188 30.422 7.035 1 89.62 99 GLU A CA 1
ATOM 816 C C . GLU A 1 99 ? -2.664 30.484 6.98 1 89.62 99 GLU A C 1
ATOM 818 O O . GLU A 1 99 ? -2.008 29.516 6.594 1 89.62 99 GLU A O 1
ATOM 823 N N . ILE A 1 100 ? -2.162 31.641 7.352 1 90.75 100 ILE A N 1
ATOM 824 C CA . ILE A 1 100 ? -0.716 31.812 7.422 1 90.75 100 ILE A CA 1
ATOM 825 C C . ILE A 1 100 ? -0.333 32.406 8.773 1 90.75 100 ILE A C 1
ATOM 827 O O . ILE A 1 100 ? -0.867 33.469 9.164 1 90.75 100 ILE A O 1
ATOM 831 N N . GLY A 1 101 ? 0.481 31.703 9.438 1 90.88 101 GLY A N 1
ATOM 832 C CA . GLY A 1 101 ? 1.114 32.219 10.641 1 90.88 101 GLY A CA 1
ATOM 833 C C . GLY A 1 101 ? 2.582 32.562 10.445 1 90.88 101 GLY A C 1
ATOM 834 O O . GLY A 1 101 ? 3.07 32.594 9.312 1 90.88 101 GLY A O 1
ATOM 835 N N . ARG A 1 102 ? 3.256 32.844 11.602 1 94.19 102 ARG A N 1
ATOM 836 C CA . ARG A 1 102 ? 4.672 33.188 11.531 1 94.19 102 ARG A CA 1
ATOM 837 C C . ARG A 1 102 ? 5.52 31.938 11.273 1 94.19 102 ARG A C 1
ATOM 839 O O . ARG A 1 102 ? 6.551 32 10.602 1 94.19 102 ARG A O 1
ATOM 846 N N . ARG A 1 103 ? 5.098 30.828 11.859 1 96.31 103 ARG A N 1
ATOM 847 C CA . ARG A 1 103 ? 5.914 29.609 11.82 1 96.31 103 ARG A CA 1
ATOM 848 C C . ARG A 1 103 ? 5.16 28.469 11.156 1 96.31 103 ARG A C 1
ATOM 850 O O . ARG A 1 103 ? 5.656 27.344 11.109 1 96.31 103 ARG A O 1
ATOM 857 N N . SER A 1 104 ? 3.895 28.797 10.781 1 94.5 104 SER A N 1
ATOM 858 C CA . SER A 1 104 ? 3.016 27.734 10.297 1 94.5 104 SER A CA 1
ATOM 859 C C . SER A 1 104 ? 2.062 28.266 9.227 1 94.5 104 SER A C 1
ATOM 861 O O . SER A 1 104 ? 1.907 29.469 9.062 1 94.5 104 SER A O 1
ATOM 863 N N . PHE A 1 105 ? 1.532 27.344 8.461 1 93.31 105 PHE A N 1
ATOM 864 C CA . PHE A 1 105 ? 0.432 27.672 7.562 1 93.31 105 PHE A CA 1
ATOM 865 C C . PHE A 1 105 ? -0.493 26.469 7.383 1 93.31 105 PHE A C 1
ATOM 867 O O . PHE A 1 105 ? -0.085 25.328 7.59 1 93.31 105 PHE A O 1
ATOM 874 N N . SER A 1 106 ? -1.743 26.75 7.051 1 94.25 106 SER A N 1
ATOM 875 C CA . SER A 1 106 ? -2.754 25.734 6.793 1 94.25 106 SER A CA 1
ATOM 876 C C . SER A 1 106 ? -3.303 25.844 5.375 1 94.25 106 SER A C 1
ATOM 878 O O . SER A 1 106 ? -3.352 26.938 4.809 1 94.25 1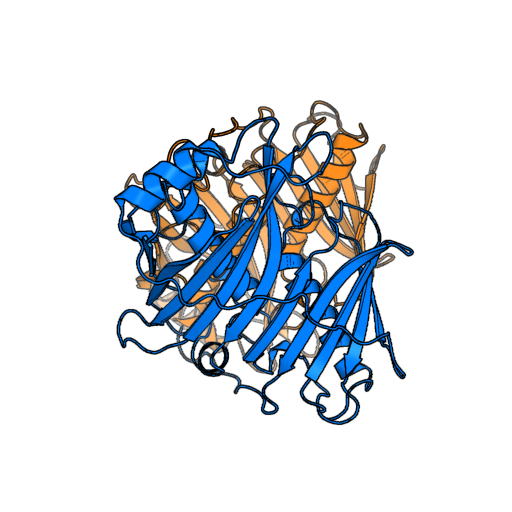06 SER A O 1
ATOM 880 N N . PHE A 1 107 ? -3.615 24.719 4.867 1 94.75 107 PHE A N 1
ATOM 881 C CA . PHE A 1 107 ? -4.227 24.703 3.545 1 94.75 107 PHE A CA 1
ATOM 882 C C . PHE A 1 107 ? -5.285 23.609 3.457 1 94.75 107 PHE A C 1
ATOM 884 O O . PHE A 1 107 ? -5.297 22.672 4.273 1 94.75 107 PHE A O 1
ATOM 891 N N . VAL A 1 108 ? -6.18 23.797 2.482 1 96.38 108 VAL A N 1
ATOM 892 C CA . VAL A 1 108 ? -7.242 22.812 2.229 1 96.38 108 VAL A CA 1
ATOM 893 C C . VAL A 1 108 ? -6.988 22.125 0.896 1 96.38 108 VAL A C 1
ATOM 895 O O . VAL A 1 108 ? -6.551 22.75 -0.071 1 96.38 108 VAL A O 1
ATOM 898 N N . SER A 1 109 ? -7.109 20.844 0.855 1 97.94 109 SER A N 1
ATOM 899 C CA . SER A 1 109 ? -7.16 20.031 -0.354 1 97.94 109 SER A CA 1
ATOM 900 C C . SER A 1 109 ? -8.547 19.438 -0.558 1 97.94 109 SER A C 1
ATOM 902 O O . SER A 1 109 ? -9.023 18.656 0.27 1 97.94 109 SER A O 1
ATOM 904 N N . ARG A 1 110 ? -9.148 19.75 -1.658 1 98.44 110 ARG A N 1
ATOM 905 C CA . ARG A 1 110 ? -10.5 19.281 -1.939 1 98.44 110 ARG A CA 1
ATOM 906 C C . ARG A 1 110 ? -10.5 18.281 -3.088 1 98.44 110 ARG A C 1
ATOM 908 O O . ARG A 1 110 ? -9.961 18.562 -4.164 1 98.44 110 ARG A O 1
ATOM 915 N N . LEU A 1 111 ? -11.102 17.172 -2.85 1 98.56 111 LEU A N 1
ATOM 916 C CA . LEU A 1 111 ? -11.234 16.109 -3.836 1 98.56 111 LEU A CA 1
ATOM 917 C C . LEU A 1 111 ? -12.633 16.094 -4.441 1 98.56 111 LEU A C 1
ATOM 919 O O . LEU A 1 111 ? -13.625 16 -3.719 1 98.56 111 LEU A O 1
ATOM 923 N N . THR A 1 112 ? -12.734 16.141 -5.723 1 98.38 112 THR A N 1
ATOM 924 C CA . THR A 1 112 ? -13.984 16.016 -6.453 1 98.38 112 THR A CA 1
ATOM 925 C C . THR A 1 112 ? -13.844 15.039 -7.617 1 98.38 112 THR A C 1
ATOM 927 O O . THR A 1 112 ? -12.727 14.711 -8.023 1 98.38 112 THR A O 1
ATOM 930 N N . ASN A 1 113 ? -14.992 14.461 -8.016 1 96.75 113 ASN A N 1
ATOM 931 C CA . ASN A 1 113 ? -15.047 13.812 -9.32 1 96.75 113 ASN A CA 1
ATOM 932 C C . ASN A 1 113 ? -14.914 14.828 -10.453 1 96.75 113 ASN A C 1
ATOM 934 O O . ASN A 1 113 ? -15.781 15.688 -10.625 1 96.75 113 ASN A O 1
ATOM 938 N N . GLU A 1 114 ? -13.883 14.695 -11.141 1 96 114 GLU A N 1
ATOM 939 C CA . GLU A 1 114 ? -13.602 15.703 -12.156 1 96 114 GLU A CA 1
ATOM 940 C C . GLU A 1 114 ? -14.703 15.75 -13.211 1 96 114 GLU A C 1
ATOM 942 O O . GLU A 1 114 ? -15.023 16.812 -13.742 1 96 114 GLU A O 1
ATOM 947 N N . GLU A 1 115 ? -15.266 14.68 -13.555 1 94 115 GLU A N 1
ATOM 948 C CA . GLU A 1 115 ? -16.266 14.57 -14.617 1 94 115 GLU A CA 1
ATOM 949 C C . GLU A 1 115 ? -17.609 15.133 -14.172 1 94 115 GLU A C 1
ATOM 951 O O . GLU A 1 115 ? -18.312 15.773 -14.961 1 94 115 GLU A O 1
ATOM 956 N N . THR A 1 116 ? -17.984 14.984 -12.953 1 95.56 116 THR A N 1
ATOM 957 C CA . THR A 1 116 ? -19.328 15.344 -12.508 1 95.56 116 THR A CA 1
ATOM 958 C C . THR A 1 116 ? -19.281 16.562 -11.602 1 95.56 116 THR A C 1
ATOM 960 O O . THR A 1 116 ? -20.328 17.203 -11.359 1 95.56 116 THR A O 1
ATOM 963 N N . GLY A 1 117 ? -18.172 16.844 -11.016 1 96.94 117 GLY A N 1
ATOM 964 C CA . GLY A 1 117 ? -18.047 17.922 -10.062 1 96.94 117 GLY A CA 1
ATOM 965 C C . GLY A 1 117 ? -18.469 17.531 -8.656 1 96.94 117 GLY A C 1
ATOM 966 O O . GLY A 1 117 ? -18.422 18.359 -7.734 1 96.94 117 GLY A O 1
ATOM 967 N N . LYS A 1 118 ? -18.781 16.328 -8.461 1 97.25 118 LYS A N 1
ATOM 968 C CA . LYS A 1 118 ? -19.266 15.852 -7.176 1 97.25 118 LYS A CA 1
ATOM 969 C C . LYS A 1 118 ? -18.172 15.906 -6.113 1 97.25 118 LYS A C 1
ATOM 971 O O . LYS A 1 118 ? -17.062 15.445 -6.344 1 97.25 118 LYS A O 1
ATOM 976 N N . PHE A 1 119 ? -18.578 16.469 -4.91 1 98.06 119 PHE A N 1
ATOM 977 C CA . PHE A 1 119 ? -17.672 16.484 -3.766 1 98.06 119 PHE A CA 1
ATOM 978 C C . PHE A 1 119 ? -17.453 15.078 -3.232 1 98.06 119 PHE A C 1
ATOM 980 O O . PHE A 1 119 ? -18.406 14.328 -3.01 1 98.06 119 PHE A O 1
ATOM 987 N N . LEU A 1 120 ? -16.141 14.766 -2.936 1 98.19 120 LEU A N 1
ATOM 988 C CA . LEU A 1 120 ? -15.82 13.438 -2.426 1 98.19 120 LEU A CA 1
ATOM 989 C C . LEU A 1 120 ? -15.094 13.531 -1.09 1 98.19 120 LEU A C 1
ATOM 991 O O . LEU A 1 120 ? -15.141 12.602 -0.281 1 98.19 120 LEU A O 1
ATOM 995 N N . GLY A 1 121 ? -14.398 14.578 -0.874 1 98.44 121 GLY A N 1
ATOM 996 C CA . GLY A 1 121 ? -13.711 14.727 0.399 1 98.44 121 GLY A CA 1
ATOM 997 C C . GLY A 1 121 ? -12.828 15.961 0.459 1 98.44 121 GLY A C 1
ATOM 998 O O . GLY A 1 121 ? -12.648 16.656 -0.546 1 98.44 121 GLY A O 1
ATOM 999 N N . GLU A 1 122 ? -12.305 16.234 1.638 1 98.25 122 GLU A N 1
ATOM 1000 C CA . GLU A 1 122 ? -11.406 17.375 1.852 1 98.25 122 GLU A CA 1
ATOM 1001 C C . GLU A 1 122 ? -10.523 17.156 3.074 1 98.25 122 GLU A C 1
ATOM 1003 O O . GLU A 1 122 ? -10.938 16.516 4.043 1 98.25 122 GLU A O 1
ATOM 1008 N N . VAL A 1 123 ? -9.344 17.656 2.99 1 97.81 123 VAL A N 1
ATOM 1009 C CA . VAL A 1 123 ? -8.391 17.609 4.09 1 97.81 123 VAL A CA 1
ATOM 1010 C C . VAL A 1 123 ? -7.887 19.016 4.398 1 97.81 123 VAL A C 1
ATOM 1012 O O . VAL A 1 123 ? -7.367 19.703 3.516 1 97.81 123 VAL A O 1
ATOM 1015 N N . LEU A 1 124 ? -8.141 19.453 5.59 1 96.38 124 LEU A N 1
ATOM 1016 C CA . LEU A 1 124 ? -7.5 20.656 6.129 1 96.38 124 LEU A CA 1
ATOM 1017 C C . LEU A 1 124 ? -6.273 20.297 6.957 1 96.38 124 LEU A C 1
ATOM 1019 O O . LEU A 1 124 ? -6.379 19.547 7.941 1 96.38 124 LEU A O 1
ATOM 1023 N N . LEU A 1 125 ? -5.168 20.812 6.523 1 96.19 125 LEU A N 1
ATOM 1024 C CA . LEU A 1 125 ? -3.904 20.391 7.121 1 96.19 125 LEU A CA 1
ATOM 1025 C C . LEU A 1 125 ? -3.074 21.594 7.555 1 96.19 125 LEU A C 1
ATOM 1027 O O . LEU A 1 125 ? -3.059 22.609 6.875 1 96.19 125 LEU A O 1
ATOM 1031 N N . LYS A 1 126 ? -2.381 21.422 8.711 1 94.94 126 LYS A N 1
ATOM 1032 C CA . LYS A 1 126 ? -1.482 22.469 9.203 1 94.94 126 LYS A CA 1
ATOM 1033 C C . LYS A 1 126 ? -0.03 22 9.164 1 94.94 126 LYS A C 1
ATOM 1035 O O . LYS A 1 126 ? 0.312 20.969 9.742 1 94.94 126 LYS A O 1
ATOM 1040 N N . TYR A 1 127 ? 0.833 22.812 8.531 1 95.81 127 TYR A N 1
ATOM 1041 C CA . TYR A 1 127 ? 2.279 22.625 8.516 1 95.81 127 TYR A CA 1
ATOM 1042 C C . TYR A 1 127 ? 2.967 23.547 9.508 1 95.81 127 TYR A C 1
ATOM 1044 O O . TYR A 1 127 ? 2.557 24.703 9.68 1 95.81 127 TYR A O 1
ATOM 1052 N N . VAL A 1 128 ? 3.953 23.047 10.086 1 96.06 128 VAL A N 1
ATOM 1053 C CA . VAL A 1 128 ? 4.871 23.859 10.883 1 96.06 128 VAL A CA 1
ATOM 1054 C C . VAL A 1 128 ? 6.297 23.672 10.359 1 96.06 128 VAL A C 1
ATOM 1056 O O . VAL A 1 128 ? 6.715 22.562 10.055 1 96.06 128 VAL A O 1
ATOM 1059 N N . LEU A 1 129 ? 6.973 24.781 10.156 1 97.12 129 LEU A N 1
ATOM 1060 C CA . LEU A 1 129 ? 8.383 24.703 9.773 1 97.12 129 LEU A CA 1
ATOM 1061 C C . LEU A 1 129 ? 9.266 24.484 11 1 97.12 129 LEU A C 1
ATOM 1063 O O . LEU A 1 129 ? 9.125 25.188 12.008 1 97.12 129 LEU A O 1
ATOM 1067 N N . ILE A 1 130 ? 10.172 23.516 10.828 1 96.31 130 ILE A N 1
ATOM 1068 C CA . ILE A 1 130 ? 11.016 23.234 11.992 1 96.31 130 ILE A CA 1
ATOM 1069 C C . ILE A 1 130 ? 12.484 23.219 11.57 1 96.31 130 ILE A C 1
ATOM 1071 O O . ILE A 1 130 ? 12.797 22.984 10.398 1 96.31 130 ILE A O 1
ATOM 1075 N N . ASP A 1 131 ? 13.32 23.484 12.602 1 95.12 131 ASP A N 1
ATOM 1076 C CA . ASP A 1 131 ? 14.75 23.172 12.5 1 95.12 131 ASP A CA 1
ATOM 1077 C C . ASP A 1 131 ? 15 21.688 12.75 1 95.12 131 ASP A C 1
ATOM 1079 O O . ASP A 1 131 ? 14.656 21.156 13.812 1 95.12 131 ASP A O 1
ATOM 1083 N N . ARG A 1 132 ? 15.625 21.047 11.789 1 90.06 132 ARG A N 1
ATOM 1084 C CA . ARG A 1 132 ? 15.781 19.594 11.875 1 90.06 132 ARG A CA 1
ATOM 1085 C C . ARG A 1 132 ? 16.703 19.219 13.031 1 90.06 132 ARG A C 1
ATOM 1087 O O . ARG A 1 132 ? 16.594 18.125 13.586 1 90.06 132 ARG A O 1
ATOM 1094 N N . ARG A 1 133 ? 17.609 20.031 13.438 1 90.94 133 ARG A N 1
ATOM 1095 C CA . ARG A 1 133 ? 18.578 19.75 14.508 1 90.94 133 ARG A CA 1
ATOM 1096 C C . ARG A 1 133 ? 17.938 19.938 15.875 1 90.94 133 ARG A C 1
ATOM 1098 O O . ARG A 1 133 ? 18.031 19.047 16.734 1 90.94 133 ARG A O 1
ATOM 1105 N N . THR A 1 134 ? 17.234 21 16.047 1 93.31 134 THR A N 1
ATOM 1106 C CA . THR A 1 134 ? 16.688 21.328 17.359 1 93.31 134 THR A CA 1
ATOM 1107 C C . THR A 1 134 ? 15.258 20.797 17.516 1 93.31 134 THR A C 1
ATOM 1109 O O . THR A 1 134 ? 14.734 20.703 18.625 1 93.31 134 THR A O 1
ATOM 1112 N N . ARG A 1 135 ? 14.641 20.578 16.406 1 90.88 135 ARG A N 1
ATOM 1113 C CA . ARG A 1 135 ? 13.25 20.109 16.328 1 90.88 135 ARG A CA 1
ATOM 1114 C C . ARG A 1 135 ? 12.297 21.188 16.844 1 90.88 135 ARG A C 1
ATOM 1116 O O . ARG A 1 135 ? 11.18 20.875 17.266 1 90.88 135 ARG A O 1
ATOM 1123 N N . LYS A 1 136 ? 12.805 22.375 16.844 1 94.94 136 LYS A N 1
ATOM 1124 C CA . LYS A 1 136 ? 11.969 23.5 17.234 1 94.94 136 LYS A CA 1
ATOM 1125 C C . LYS A 1 136 ? 11.406 24.234 16.016 1 94.94 136 LYS A C 1
ATOM 1127 O O . LYS A 1 136 ? 12.055 24.266 14.969 1 94.94 136 LYS A O 1
ATOM 1132 N N . SER A 1 137 ? 10.219 24.812 16.266 1 96.56 137 SER A N 1
ATOM 1133 C CA . SER A 1 137 ? 9.609 25.578 15.188 1 96.56 137 SER A CA 1
ATOM 1134 C C . SER A 1 137 ? 10.398 26.844 14.883 1 96.56 137 SER A C 1
ATOM 1136 O O . SER A 1 137 ? 10.922 27.484 15.797 1 96.56 137 SER A O 1
ATOM 1138 N N . ILE A 1 138 ? 10.516 27.203 13.656 1 96.94 138 ILE A N 1
ATOM 1139 C CA . ILE A 1 138 ? 11.188 28.406 13.203 1 96.94 138 ILE A CA 1
ATOM 1140 C C . ILE A 1 138 ? 10.266 29.203 12.273 1 96.94 138 ILE A C 1
ATOM 1142 O O . ILE A 1 138 ? 9.297 28.656 11.734 1 96.94 138 ILE A O 1
ATOM 1146 N N . PRO A 1 139 ? 10.57 30.484 12.094 1 96.62 139 PRO A N 1
ATOM 1147 C CA . PRO A 1 139 ? 9.719 31.281 11.219 1 96.62 139 PRO A CA 1
ATOM 1148 C C . PRO A 1 139 ? 9.812 30.859 9.75 1 96.62 139 PRO A C 1
ATOM 1150 O O . PRO A 1 139 ? 10.867 30.422 9.297 1 96.62 139 PRO A O 1
ATOM 1153 N N . LEU A 1 140 ? 8.656 31.062 9.047 1 95.69 140 LEU A N 1
ATOM 1154 C CA . LEU A 1 140 ? 8.68 30.875 7.602 1 95.69 140 LEU A CA 1
ATOM 1155 C C . LEU A 1 140 ? 9.641 31.875 6.945 1 95.69 140 LEU A C 1
ATOM 1157 O O . LEU A 1 140 ? 9.867 32.969 7.473 1 95.69 140 LEU A O 1
ATOM 1161 N N . PRO A 1 141 ? 10.164 31.438 5.793 1 94.25 141 PRO A N 1
ATOM 1162 C CA . PRO A 1 141 ? 11.102 32.344 5.121 1 94.25 141 PRO A CA 1
ATOM 1163 C C . PRO A 1 141 ? 10.43 33.594 4.602 1 94.25 141 PRO A C 1
ATOM 1165 O O . PRO A 1 141 ? 9.258 33.562 4.211 1 94.25 141 PRO A O 1
ATOM 1168 N N . ASP A 1 142 ? 11.242 34.656 4.535 1 92.12 142 ASP A N 1
ATOM 1169 C CA . ASP A 1 142 ? 10.734 35.938 4.031 1 92.12 142 ASP A CA 1
ATOM 1170 C C . ASP A 1 142 ? 10.188 35.781 2.613 1 92.12 142 ASP A C 1
ATOM 1172 O O . ASP A 1 142 ? 9.203 36.438 2.25 1 92.12 142 ASP A O 1
ATOM 1176 N N . SER A 1 143 ? 10.859 35 1.896 1 88.38 143 SER A N 1
ATOM 1177 C CA . SER A 1 143 ? 10.445 34.812 0.511 1 88.38 143 SER A CA 1
ATOM 1178 C C . SER A 1 143 ? 9.023 34.25 0.433 1 88.38 143 SER A C 1
ATOM 1180 O O . SER A 1 143 ? 8.297 34.531 -0.519 1 88.38 143 SER A O 1
ATOM 1182 N N . PHE A 1 144 ? 8.625 33.5 1.338 1 91 144 PHE A N 1
ATOM 1183 C CA . PHE A 1 144 ? 7.27 32.969 1.412 1 91 144 PHE A CA 1
ATOM 1184 C C . PHE A 1 144 ? 6.258 34.094 1.569 1 91 144 PHE A C 1
ATOM 1186 O O . PHE A 1 144 ? 5.273 34.156 0.828 1 91 144 PHE A O 1
ATOM 1193 N N . PHE A 1 145 ? 6.559 35 2.432 1 89.25 145 PHE A N 1
ATOM 1194 C CA . PHE A 1 145 ? 5.66 36.094 2.719 1 89.25 145 PHE A CA 1
ATOM 1195 C C . PHE A 1 145 ? 5.613 37.062 1.546 1 89.25 145 PHE A C 1
ATOM 1197 O O . PHE A 1 145 ? 4.551 37.625 1.225 1 89.25 145 PHE A O 1
ATOM 1204 N N . GLU A 1 146 ? 6.707 37.281 0.965 1 87.25 146 GLU A N 1
ATOM 1205 C CA . GLU A 1 146 ? 6.777 38.188 -0.189 1 87.25 146 GLU A CA 1
ATOM 1206 C C . GLU A 1 146 ? 5.914 37.656 -1.337 1 87.25 146 GLU A C 1
ATOM 1208 O O . GLU A 1 146 ? 5.168 38.438 -1.949 1 87.25 146 GLU A O 1
ATOM 1213 N N . LYS A 1 147 ? 6.008 36.5 -1.521 1 84.81 147 LYS A N 1
ATOM 1214 C CA . LYS A 1 147 ? 5.23 35.906 -2.602 1 84.81 147 LYS A CA 1
ATOM 1215 C C . LYS A 1 147 ? 3.738 35.938 -2.287 1 84.81 147 LYS A C 1
ATOM 1217 O O . LYS A 1 147 ? 2.912 36.125 -3.182 1 84.81 147 LYS A O 1
ATOM 1222 N N . TYR A 1 148 ? 3.457 35.688 -1.118 1 83.94 148 TYR A N 1
ATOM 1223 C CA . TYR A 1 148 ? 2.055 35.719 -0.716 1 83.94 148 TYR A CA 1
ATOM 1224 C C . TYR A 1 148 ? 1.456 37.094 -0.883 1 83.94 148 TYR A C 1
ATOM 1226 O O . TYR A 1 148 ? 0.311 37.25 -1.318 1 83.94 148 TYR A O 1
ATOM 1234 N N . SER A 1 149 ? 2.164 38.031 -0.511 1 80.44 149 SER A N 1
ATOM 1235 C CA . SER A 1 149 ? 1.722 39.406 -0.647 1 80.44 149 SER A CA 1
ATOM 1236 C C . SER A 1 149 ? 1.494 39.781 -2.109 1 80.44 149 SER A C 1
ATOM 1238 O O . SER A 1 149 ? 0.539 40.469 -2.436 1 80.44 149 SER A O 1
ATOM 1240 N N . GLU A 1 150 ? 2.24 39.281 -2.945 1 76.5 150 GLU A N 1
ATOM 1241 C CA . GLU A 1 150 ? 2.146 39.562 -4.375 1 76.5 150 GLU A CA 1
ATOM 1242 C C . GLU A 1 150 ? 0.91 38.906 -4.988 1 76.5 150 GLU A C 1
ATOM 1244 O O . GLU A 1 150 ? 0.292 39.469 -5.895 1 76.5 150 GLU A O 1
ATOM 1249 N N . ASP A 1 151 ? 0.658 37.719 -4.68 1 71 151 ASP A N 1
ATOM 1250 C CA . ASP A 1 151 ? -0.416 36.938 -5.281 1 71 151 ASP A CA 1
ATOM 1251 C C . ASP A 1 151 ? -1.783 37.406 -4.801 1 71 151 ASP A C 1
ATOM 1253 O O . ASP A 1 151 ? -2.811 37.062 -5.387 1 71 151 ASP A O 1
ATOM 1257 N N . GLY A 1 152 ? -1.896 38.5 -4.008 1 58.5 152 GLY A N 1
ATOM 1258 C CA . GLY A 1 152 ? -3.135 39.062 -3.504 1 58.5 152 GLY A CA 1
ATOM 1259 C C . GLY A 1 152 ? -3.678 38.344 -2.291 1 58.5 152 GLY A C 1
ATOM 1260 O O . GLY A 1 152 ? -3.516 37.125 -2.172 1 58.5 152 GLY A O 1
ATOM 1261 N N . LYS A 1 153 ? -3.84 39.156 -1.165 1 54.06 153 LYS A N 1
ATOM 1262 C CA . LYS A 1 153 ? -4.434 38.781 0.11 1 54.06 153 LYS A CA 1
ATOM 1263 C C . LYS A 1 153 ? -5.785 38.094 -0.096 1 54.06 153 LYS A C 1
ATOM 1265 O O . LYS A 1 153 ? -6.82 38.75 -0.135 1 54.06 153 LYS A O 1
ATOM 1270 N N . LYS A 1 154 ? -5.906 37.18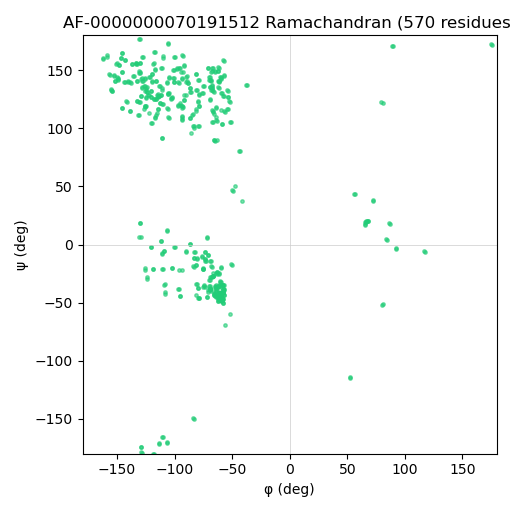8 -0.972 1 52.91 154 LYS A N 1
ATOM 1271 C CA . LYS A 1 154 ? -7.266 36.688 -0.879 1 52.91 154 LYS A CA 1
ATOM 1272 C C . LYS A 1 154 ? -7.605 36.281 0.554 1 52.91 154 LYS A C 1
ATOM 1274 O O . LYS A 1 154 ? -6.777 35.688 1.247 1 52.91 154 LYS A O 1
ATOM 1279 N N . LYS A 1 155 ? -8.641 36.906 0.997 1 49.31 155 LYS A N 1
ATOM 1280 C CA . LYS A 1 155 ? -9.242 36.656 2.307 1 49.31 155 LYS A CA 1
ATOM 1281 C C . LYS A 1 155 ? -9.328 35.156 2.605 1 49.31 155 LYS A C 1
ATOM 1283 O O . LYS A 1 155 ? -10.125 34.438 1.99 1 49.31 155 LYS A O 1
ATOM 1288 N N . VAL A 1 156 ? -8.242 34.625 3.031 1 52.91 156 VAL A N 1
ATOM 1289 C CA . VAL A 1 156 ? -8.25 33.219 3.482 1 52.91 156 VAL A CA 1
ATOM 1290 C C . VAL A 1 156 ? -9.148 33.094 4.711 1 52.91 156 VAL A C 1
ATOM 1292 O O . VAL A 1 156 ? -9.086 33.906 5.629 1 52.91 156 VAL A O 1
ATOM 1295 N N . LYS A 1 157 ? -10.398 32.438 4.492 1 50.38 157 LYS A N 1
ATOM 1296 C CA . LYS A 1 157 ? -11.141 32.062 5.691 1 50.38 157 LYS A CA 1
ATOM 1297 C C . LYS A 1 157 ? -10.266 31.266 6.656 1 50.38 157 LYS A C 1
ATOM 1299 O O . LYS A 1 157 ? -9.766 30.203 6.309 1 50.38 157 LYS A O 1
ATOM 1304 N N . VAL A 1 158 ? -9.875 31.969 7.719 1 47.34 158 VAL A N 1
ATOM 1305 C CA . VAL A 1 158 ? -9.078 31.344 8.773 1 47.34 158 VAL A CA 1
ATOM 1306 C C . VAL A 1 158 ? -9.875 30.234 9.453 1 47.34 158 VAL A C 1
ATOM 1308 O O . VAL A 1 158 ? -10.945 30.5 10.008 1 47.34 158 VAL A O 1
ATOM 1311 N N . VAL A 1 159 ? -9.766 29.047 8.93 1 55.69 159 VAL A N 1
ATOM 1312 C CA . VAL A 1 159 ? -10.281 27.922 9.703 1 55.69 159 VAL A CA 1
ATOM 1313 C C . VAL A 1 159 ? -9.234 27.469 10.719 1 55.69 159 VAL A C 1
ATOM 1315 O O . VAL A 1 159 ? -8.109 27.125 10.344 1 55.69 159 VAL A O 1
ATOM 1318 N N . ASN A 1 160 ? -9.461 27.875 11.992 1 55.38 160 ASN A N 1
ATOM 1319 C CA . ASN A 1 160 ? -8.531 27.453 13.031 1 55.38 160 ASN A CA 1
ATOM 1320 C C . ASN A 1 160 ? -8.602 25.953 13.281 1 55.38 160 ASN A C 1
ATOM 1322 O O . ASN A 1 160 ? -9.656 25.438 13.656 1 55.38 160 ASN A O 1
ATOM 1326 N N . LEU A 1 161 ? -7.551 25.328 12.758 1 66.56 161 LEU A N 1
ATOM 1327 C CA . LEU A 1 161 ? -7.43 23.922 13.102 1 66.56 161 LEU A CA 1
ATOM 1328 C C . LEU A 1 161 ? -6.844 23.75 14.5 1 66.56 161 LEU A C 1
ATOM 1330 O O . LEU A 1 161 ? -5.75 24.234 14.789 1 66.56 161 LEU A O 1
ATOM 1334 N N . SER A 1 162 ? -7.781 23.453 15.461 1 62.22 162 SER A N 1
ATOM 1335 C CA . SER A 1 162 ? -7.293 23.156 16.797 1 62.22 162 SER A CA 1
ATOM 1336 C C . SER A 1 162 ? -6.992 21.672 16.969 1 62.22 162 SER A C 1
ATOM 1338 O O . SER A 1 162 ? -7.539 20.828 16.25 1 62.22 162 SER A O 1
ATOM 1340 N N . ILE A 1 163 ? -5.941 21.422 17.766 1 64.12 163 ILE A N 1
ATOM 1341 C CA . ILE A 1 163 ? -5.656 20.047 18.156 1 64.12 163 ILE A CA 1
ATOM 1342 C C . ILE A 1 163 ? -6.898 19.422 18.797 1 64.12 163 ILE A C 1
ATOM 1344 O O . ILE A 1 163 ? -7.461 19.984 19.75 1 64.12 163 ILE A O 1
ATOM 1348 N N . PRO A 1 164 ? -7.344 18.406 18.078 1 62.09 164 PRO A N 1
ATOM 1349 C CA . PRO A 1 164 ? -8.562 17.797 18.594 1 62.09 164 PRO A CA 1
ATOM 1350 C C . PRO A 1 164 ? -8.422 17.359 20.062 1 62.09 164 PRO A C 1
ATOM 1352 O O . PRO A 1 164 ? -7.352 16.922 20.484 1 62.09 164 PRO A O 1
ATOM 1355 N N . ALA A 1 165 ? -9.43 17.734 20.812 1 64.75 165 ALA A N 1
ATOM 1356 C CA . ALA A 1 165 ? -9.516 17.234 22.172 1 64.75 165 ALA A CA 1
ATOM 1357 C C . ALA A 1 165 ? -9.734 15.727 22.188 1 64.75 165 ALA A C 1
ATOM 1359 O O . ALA A 1 165 ? -10.625 15.211 21.516 1 64.75 165 ALA A O 1
ATOM 1360 N N . CYS A 1 166 ? -8.695 14.93 22.203 1 66.38 166 CYS A N 1
ATOM 1361 C CA . CYS A 1 166 ? -8.906 13.523 22.5 1 66.38 166 CYS A CA 1
ATOM 1362 C C . CYS A 1 166 ? -9.07 13.297 24 1 66.38 166 CYS A C 1
ATOM 1364 O O . CYS A 1 166 ? -8.227 13.719 24.797 1 66.38 166 CYS A O 1
ATOM 1366 N N . PRO A 1 167 ? -10.344 12.75 24.219 1 73.19 167 PRO A N 1
ATOM 1367 C CA . PRO A 1 167 ? -10.523 12.492 25.656 1 73.19 167 PRO A CA 1
ATOM 1368 C C . PRO A 1 167 ? -9.469 11.547 26.219 1 73.19 167 PRO A C 1
ATOM 1370 O O . PRO A 1 167 ? -8.75 10.891 25.469 1 73.19 167 PRO A O 1
ATOM 1373 N N . ASP A 1 168 ? -9.328 11.641 27.5 1 78.31 168 ASP A N 1
ATOM 1374 C CA . ASP A 1 168 ? -8.523 10.633 28.188 1 78.31 168 ASP A CA 1
ATOM 1375 C C . ASP A 1 168 ? -9.062 9.227 27.922 1 78.31 168 ASP A C 1
ATOM 1377 O O . ASP A 1 168 ? -10.266 9.055 27.703 1 78.31 168 ASP A O 1
ATOM 1381 N N . MET A 1 169 ? -8.117 8.398 27.859 1 81.75 169 MET A N 1
ATOM 1382 C CA . MET A 1 169 ? -8.523 7.023 27.594 1 81.75 169 MET A CA 1
ATOM 1383 C C . MET A 1 169 ? -9.516 6.543 28.656 1 81.75 169 MET A C 1
ATOM 1385 O O . MET A 1 169 ? -9.32 6.766 29.844 1 81.75 169 MET A O 1
ATOM 1389 N N . GLY A 1 170 ? -10.836 6.273 28.125 1 67.88 170 GLY A N 1
ATOM 1390 C CA . GLY A 1 170 ? -11.938 5.879 28.984 1 67.88 170 GLY A CA 1
ATOM 1391 C C . GLY A 1 170 ? -11.953 4.398 29.297 1 67.88 170 GLY A C 1
ATOM 1392 O O . GLY A 1 170 ? -10.898 3.756 29.328 1 67.88 170 GLY A O 1
ATOM 1393 N N . LYS A 1 171 ? -13.234 3.947 29.5 1 74.31 171 LYS A N 1
ATOM 1394 C CA . LYS A 1 171 ? -13.539 2.559 29.844 1 74.31 171 LYS A CA 1
ATOM 1395 C C . LYS A 1 171 ? -13.555 1.687 28.578 1 74.31 171 LYS A C 1
ATOM 1397 O O . LYS A 1 171 ? -13.781 2.184 27.484 1 74.31 171 LYS A O 1
ATOM 1402 N N . ASN A 1 172 ? -13.195 0.436 28.516 1 88.12 172 ASN A N 1
ATOM 1403 C CA . ASN A 1 172 ? -13.297 -0.591 27.484 1 88.12 172 ASN A CA 1
ATOM 1404 C C . ASN A 1 172 ? -12.328 -0.336 26.344 1 88.12 172 ASN A C 1
ATOM 1406 O O . ASN A 1 172 ? -12.703 -0.401 25.172 1 88.12 172 ASN A O 1
ATOM 1410 N N . VAL A 1 173 ? -11.195 0.119 26.75 1 95.75 173 VAL A N 1
ATOM 1411 C CA . VAL A 1 173 ? -10.148 0.362 25.766 1 95.75 173 VAL A CA 1
ATOM 1412 C C . VAL A 1 173 ? -9.648 -0.967 25.203 1 95.75 173 VAL A C 1
ATOM 1414 O O . VAL A 1 173 ? -9.375 -1.902 25.969 1 95.75 173 VAL A O 1
ATOM 1417 N N . PHE A 1 174 ? -9.719 -1.031 23.938 1 98.12 174 PHE A N 1
ATOM 1418 C CA . PHE A 1 174 ? -9.086 -2.148 23.234 1 98.12 174 PHE A CA 1
ATOM 1419 C C . PHE A 1 174 ? -7.676 -1.778 22.797 1 98.12 174 PHE A C 1
ATOM 1421 O O . PHE A 1 174 ? -7.43 -0.647 22.375 1 98.12 174 PHE A O 1
ATOM 1428 N N . ARG A 1 175 ? -6.785 -2.744 22.875 1 97.88 175 ARG A N 1
ATOM 1429 C CA . ARG A 1 175 ? -5.387 -2.461 22.562 1 97.88 175 ARG A CA 1
ATOM 1430 C C . ARG A 1 175 ? -4.84 -3.453 21.547 1 97.88 175 ARG A C 1
ATOM 1432 O O . ARG A 1 175 ? -5.133 -4.648 21.609 1 97.88 175 ARG A O 1
ATOM 1439 N N . LEU A 1 176 ? -4.133 -2.895 20.578 1 98.19 176 LEU A N 1
ATOM 1440 C CA . LEU A 1 176 ? -3.428 -3.689 19.594 1 98.19 176 LEU A CA 1
ATOM 1441 C C . LEU A 1 176 ? -1.948 -3.32 19.547 1 98.19 176 LEU A C 1
ATOM 1443 O O . LEU A 1 176 ? -1.601 -2.143 19.438 1 98.19 176 LEU A O 1
ATOM 1447 N N . LYS A 1 177 ? -1.114 -4.34 19.672 1 97.56 177 LYS A N 1
ATOM 1448 C CA . LYS A 1 177 ? 0.32 -4.129 19.5 1 97.56 177 LYS A CA 1
ATOM 1449 C C . LYS A 1 177 ? 0.723 -4.242 18.031 1 97.56 177 LYS A C 1
ATOM 1451 O O . LYS A 1 177 ? 0.309 -5.176 17.344 1 97.56 177 LYS A O 1
ATOM 1456 N N . VAL A 1 178 ? 1.477 -3.252 17.609 1 97.5 178 VAL A N 1
ATOM 1457 C CA . VAL A 1 178 ? 1.971 -3.311 16.234 1 97.5 178 VAL A CA 1
ATOM 1458 C C . VAL A 1 178 ? 3.473 -3.033 16.219 1 97.5 178 VAL A C 1
ATOM 1460 O O . VAL A 1 178 ? 3.994 -2.34 17.094 1 97.5 178 VAL A O 1
ATOM 1463 N N . LEU A 1 179 ? 4.129 -3.627 15.281 1 96.62 179 LEU A N 1
ATOM 1464 C CA . LEU A 1 179 ? 5.551 -3.414 15.039 1 96.62 179 LEU A CA 1
ATOM 1465 C C . LEU A 1 179 ? 5.789 -2.891 13.633 1 96.62 179 LEU A C 1
ATOM 1467 O O . LEU A 1 179 ? 5.746 -3.656 12.664 1 96.62 179 LEU A O 1
ATOM 1471 N N . PRO A 1 180 ? 6.086 -1.552 13.539 1 97.62 180 PRO A N 1
ATOM 1472 C CA . PRO A 1 180 ? 6.344 -1.003 12.203 1 97.62 180 PRO A CA 1
ATOM 1473 C C . PRO A 1 180 ? 7.547 -1.652 11.523 1 97.62 180 PRO A C 1
ATOM 1475 O O . PRO A 1 180 ? 8.547 -1.948 12.18 1 97.62 180 PRO A O 1
ATOM 1478 N N . LEU A 1 181 ? 7.414 -1.885 10.227 1 98 181 LEU A N 1
ATOM 1479 C CA . LEU A 1 181 ? 8.484 -2.43 9.398 1 98 181 LEU A CA 1
ATOM 1480 C C . LEU A 1 181 ? 9.086 -1.353 8.5 1 98 181 LEU A C 1
ATOM 1482 O O . LEU A 1 181 ? 8.586 -0.224 8.469 1 98 181 LEU A O 1
ATOM 1486 N N . HIS A 1 182 ? 10.188 -1.72 7.801 1 97.88 182 HIS A N 1
ATOM 1487 C CA . HIS A 1 182 ? 10.812 -0.762 6.898 1 97.88 182 HIS A CA 1
ATOM 1488 C C . HIS A 1 182 ? 9.828 -0.289 5.832 1 97.88 182 HIS A C 1
ATOM 1490 O O . HIS A 1 182 ? 9.852 0.879 5.438 1 97.88 182 HIS A O 1
ATOM 1496 N N . SER A 1 183 ? 8.961 -1.165 5.402 1 97.5 183 SER A N 1
ATOM 1497 C CA . SER A 1 183 ? 8.008 -0.861 4.336 1 97.5 183 SER A CA 1
ATOM 1498 C C . SER A 1 183 ? 6.938 0.114 4.809 1 97.5 183 SER A C 1
ATOM 1500 O O . SER A 1 183 ? 6.168 0.638 4.004 1 97.5 183 SER A O 1
ATOM 1502 N N . ASP A 1 184 ? 6.879 0.405 6.086 1 97.44 184 ASP A N 1
ATOM 1503 C CA . ASP A 1 184 ? 5.922 1.357 6.641 1 97.44 184 ASP A CA 1
ATOM 1504 C C . ASP A 1 184 ? 6.504 2.77 6.656 1 97.44 184 ASP A C 1
ATOM 1506 O O . ASP A 1 184 ? 5.805 3.73 6.984 1 97.44 184 ASP A O 1
ATOM 1510 N N . THR A 1 185 ? 7.77 2.938 6.316 1 95.81 185 THR A N 1
ATOM 1511 C CA . THR A 1 185 ? 8.453 4.215 6.488 1 95.81 185 THR A CA 1
ATOM 1512 C C . THR A 1 185 ? 8.5 4.984 5.172 1 95.81 185 THR A C 1
ATOM 1514 O O . THR A 1 185 ? 8.219 4.426 4.109 1 95.81 185 THR A O 1
ATOM 1517 N N . ASP A 1 186 ? 8.742 6.258 5.305 1 91.56 186 ASP A N 1
ATOM 1518 C CA . ASP A 1 186 ? 8.875 7.117 4.133 1 91.56 186 ASP A CA 1
ATOM 1519 C C . ASP A 1 186 ? 10.32 7.59 3.959 1 91.56 186 ASP A C 1
ATOM 1521 O O . ASP A 1 186 ? 11.242 6.984 4.508 1 91.56 186 ASP A O 1
ATOM 1525 N N . ARG A 1 187 ? 10.5 8.547 3.158 1 86.19 187 ARG A N 1
ATOM 1526 C CA . ARG A 1 187 ? 11.836 9 2.764 1 86.19 187 ARG A CA 1
ATOM 1527 C C . ARG A 1 187 ? 12.609 9.531 3.963 1 86.19 187 ARG A C 1
ATOM 1529 O O . ARG A 1 187 ? 13.836 9.648 3.914 1 86.19 187 ARG A O 1
ATOM 1536 N N . ASN A 1 188 ? 11.906 9.969 5.016 1 83.12 188 ASN A N 1
ATOM 1537 C CA . ASN A 1 188 ? 12.547 10.461 6.227 1 83.12 188 ASN A CA 1
ATOM 1538 C C . ASN A 1 188 ? 12.859 9.328 7.203 1 83.12 188 ASN A C 1
ATOM 1540 O O . ASN A 1 188 ? 13.289 9.578 8.328 1 83.12 188 ASN A O 1
ATOM 1544 N N . ASN A 1 189 ? 12.523 8.078 6.84 1 85.94 189 ASN A N 1
ATOM 1545 C CA . ASN A 1 189 ? 12.773 6.855 7.59 1 85.94 189 ASN A CA 1
ATOM 1546 C C . ASN A 1 189 ? 11.953 6.805 8.875 1 85.94 189 ASN A C 1
ATOM 1548 O O . ASN A 1 189 ? 12.406 6.262 9.883 1 85.94 189 ASN A O 1
ATOM 1552 N N . HIS A 1 190 ? 10.914 7.551 8.945 1 92.94 190 HIS A N 1
ATOM 1553 C CA . HIS A 1 190 ? 9.898 7.379 9.977 1 92.94 190 HIS A CA 1
ATOM 1554 C C . HIS A 1 190 ? 8.602 6.844 9.391 1 92.94 190 HIS A C 1
ATOM 1556 O O . HIS A 1 190 ? 8.398 6.879 8.172 1 92.94 190 HIS A O 1
ATOM 1562 N N . VAL A 1 191 ? 7.789 6.328 10.211 1 95.5 191 VAL A N 1
ATOM 1563 C CA . VAL A 1 191 ? 6.527 5.758 9.75 1 95.5 191 VAL A CA 1
ATOM 1564 C C . VAL A 1 191 ? 5.715 6.828 9.023 1 95.5 191 VAL A C 1
ATOM 1566 O O . VAL A 1 191 ? 5.566 7.945 9.523 1 95.5 191 VAL A O 1
ATOM 1569 N N . ASN A 1 192 ? 5.309 6.461 7.824 1 95.38 192 ASN A N 1
ATOM 1570 C CA . ASN A 1 192 ? 4.516 7.367 7 1 95.38 192 ASN A CA 1
ATOM 1571 C C . ASN A 1 192 ? 3.182 7.707 7.66 1 95.38 192 ASN A C 1
ATOM 1573 O O . ASN A 1 192 ? 2.576 6.855 8.312 1 95.38 192 ASN A O 1
ATOM 1577 N N . GLN A 1 193 ? 2.682 8.898 7.402 1 94.31 193 GLN A N 1
ATOM 1578 C CA . GLN A 1 193 ? 1.469 9.383 8.047 1 94.31 193 GLN A CA 1
ATOM 1579 C C . GLN A 1 193 ? 0.276 8.484 7.73 1 94.31 193 GLN A C 1
ATOM 1581 O O . GLN A 1 193 ? -0.584 8.266 8.586 1 94.31 193 GLN A O 1
ATOM 1586 N N . SER A 1 194 ? 0.139 8.023 6.469 1 96.06 194 SER A N 1
ATOM 1587 C CA . SER A 1 194 ? -1.007 7.215 6.066 1 96.06 194 SER A CA 1
ATOM 1588 C C . SER A 1 194 ? -1.039 5.891 6.82 1 96.06 194 SER A C 1
ATOM 1590 O O . SER A 1 194 ? -2.104 5.289 6.984 1 96.06 194 SER A O 1
ATOM 1592 N N . VAL A 1 195 ? 0.113 5.457 7.266 1 97.81 195 VAL A N 1
ATOM 1593 C CA . VAL A 1 195 ? 0.233 4.172 7.945 1 97.81 195 VAL A CA 1
ATOM 1594 C C . VAL A 1 195 ? -0.446 4.242 9.312 1 97.81 195 VAL A C 1
ATOM 1596 O O . VAL A 1 195 ? -1.021 3.258 9.781 1 97.81 195 VAL A O 1
ATOM 1599 N N . TYR A 1 196 ? -0.462 5.426 9.938 1 98.19 196 TYR A N 1
ATOM 1600 C CA . TYR A 1 196 ? -1.16 5.57 11.211 1 98.19 196 TYR A CA 1
ATOM 1601 C C . TYR A 1 196 ? -2.656 5.336 11.039 1 98.19 196 TYR A C 1
ATOM 1603 O O . TYR A 1 196 ? -3.297 4.723 11.898 1 98.19 196 TYR A O 1
ATOM 1611 N N . PHE A 1 197 ? -3.225 5.801 9.945 1 98.31 197 PHE A N 1
ATOM 1612 C CA . PHE A 1 197 ? -4.633 5.543 9.664 1 98.31 197 PHE A CA 1
ATOM 1613 C C . PHE A 1 197 ? -4.879 4.055 9.469 1 98.31 197 PHE A C 1
ATOM 1615 O O . PHE A 1 197 ? -5.898 3.523 9.922 1 98.31 197 PHE A O 1
ATOM 1622 N N . ARG A 1 198 ? -3.979 3.459 8.82 1 98.5 198 ARG A N 1
ATOM 1623 C CA . ARG A 1 198 ? -4.07 2.02 8.602 1 98.5 198 ARG A CA 1
ATOM 1624 C C . ARG A 1 198 ? -4.051 1.261 9.922 1 98.5 198 ARG A C 1
ATOM 1626 O O . ARG A 1 198 ? -4.883 0.378 10.156 1 98.5 198 ARG A O 1
ATOM 1633 N N . PHE A 1 199 ? -3.115 1.623 10.812 1 98.69 199 PHE A N 1
ATOM 1634 C CA . PHE A 1 199 ? -3.039 1.007 12.133 1 98.69 199 PHE A CA 1
ATOM 1635 C C . PHE A 1 199 ? -4.348 1.19 12.891 1 98.69 199 PHE A C 1
ATOM 1637 O O . PHE A 1 199 ? -4.812 0.271 13.57 1 98.69 199 PHE A O 1
ATOM 1644 N N . CYS A 1 200 ? -4.91 2.346 12.781 1 98.62 200 CYS A N 1
ATOM 1645 C CA . CYS A 1 200 ? -6.172 2.625 13.453 1 98.62 200 CYS A CA 1
ATOM 1646 C C . CYS A 1 200 ? -7.27 1.685 12.977 1 98.62 200 CYS A C 1
ATOM 1648 O O . CYS A 1 200 ? -7.98 1.088 13.781 1 98.62 200 CYS A O 1
ATOM 1650 N N . ILE A 1 201 ? -7.395 1.521 11.695 1 98.75 201 ILE A N 1
ATOM 1651 C CA . ILE A 1 201 ? -8.461 0.7 11.133 1 98.75 201 ILE A CA 1
ATOM 1652 C C . ILE A 1 201 ? -8.211 -0.769 11.469 1 98.75 201 ILE A C 1
ATOM 1654 O O . ILE A 1 201 ? -9.156 -1.517 11.734 1 98.75 201 ILE A O 1
ATOM 1658 N N . ASP A 1 202 ? -6.953 -1.173 11.422 1 98.75 202 ASP A N 1
ATOM 1659 C CA . ASP A 1 202 ? -6.613 -2.531 11.844 1 98.75 202 ASP A CA 1
ATOM 1660 C C . ASP A 1 202 ? -7.043 -2.787 13.281 1 98.75 202 ASP A C 1
ATOM 1662 O O . ASP A 1 202 ? -7.668 -3.809 13.578 1 98.75 202 ASP A O 1
ATOM 1666 N N . CYS A 1 203 ? -6.719 -1.859 14.125 1 98.81 203 CYS A N 1
ATOM 1667 C CA . CYS A 1 203 ? -7.078 -1.965 15.531 1 98.81 203 CYS A CA 1
ATOM 1668 C C . CYS A 1 203 ? -8.586 -1.95 15.711 1 98.81 203 CYS A C 1
ATOM 1670 O O . CYS A 1 203 ? -9.133 -2.756 16.469 1 98.81 203 CYS A O 1
ATOM 1672 N N . ALA A 1 204 ? -9.219 -1.081 15.047 1 98.69 204 ALA A N 1
ATOM 1673 C CA . ALA A 1 204 ? -10.672 -0.974 15.133 1 98.69 204 ALA A CA 1
ATOM 1674 C C . ALA A 1 204 ? -11.352 -2.268 14.688 1 98.69 204 ALA A C 1
ATOM 1676 O O . ALA A 1 204 ? -12.352 -2.684 15.266 1 98.69 204 ALA A O 1
ATOM 1677 N N . THR A 1 205 ? -10.844 -2.842 13.625 1 98.62 205 THR A N 1
ATOM 1678 C CA . THR A 1 205 ? -11.406 -4.094 13.141 1 98.62 205 THR A CA 1
ATOM 1679 C C . THR A 1 205 ? -11.289 -5.188 14.203 1 98.62 205 THR A C 1
ATOM 1681 O O . THR A 1 205 ? -12.258 -5.895 14.477 1 98.62 205 THR A O 1
ATOM 1684 N N . ASP A 1 206 ? -10.148 -5.289 14.82 1 98.44 206 ASP A N 1
ATOM 1685 C CA . ASP A 1 206 ? -9.984 -6.254 15.898 1 98.44 206 ASP A CA 1
ATOM 1686 C C . ASP A 1 206 ? -10.961 -5.965 17.047 1 98.44 206 ASP A C 1
ATOM 1688 O O . ASP A 1 206 ? -11.57 -6.887 17.594 1 98.44 206 ASP A O 1
ATOM 1692 N N . ALA A 1 207 ? -11.047 -4.73 17.406 1 98.31 207 ALA A N 1
ATOM 1693 C CA . ALA A 1 207 ? -11.953 -4.328 18.484 1 98.31 207 ALA A CA 1
ATOM 1694 C C . ALA A 1 207 ? -13.391 -4.707 18.156 1 98.31 207 ALA A C 1
ATOM 1696 O O . ALA A 1 207 ? -14.102 -5.246 19.016 1 98.31 207 ALA A O 1
ATOM 1697 N N . ALA A 1 208 ? -13.82 -4.43 16.984 1 98.12 208 ALA A N 1
ATOM 1698 C CA . ALA A 1 208 ? -15.18 -4.758 16.547 1 98.12 208 ALA A CA 1
ATOM 1699 C C . ALA A 1 208 ? -15.43 -6.262 16.625 1 98.12 208 ALA A C 1
ATOM 1701 O O . ALA A 1 208 ? -16.453 -6.703 17.172 1 98.12 208 ALA A O 1
ATOM 1702 N N . LEU A 1 209 ? -14.523 -7.004 16.094 1 97.25 209 LEU A N 1
ATOM 1703 C CA . LEU A 1 209 ? -14.664 -8.453 16.047 1 97.25 209 LEU A CA 1
ATOM 1704 C C . LEU A 1 209 ? -14.617 -9.062 17.438 1 97.25 209 LEU A C 1
ATOM 1706 O O . LEU A 1 209 ? -15.211 -10.109 17.688 1 97.25 209 LEU A O 1
ATOM 1710 N N . ALA A 1 210 ? -13.945 -8.398 18.344 1 97.38 210 ALA A N 1
ATOM 1711 C CA . ALA A 1 210 ? -13.828 -8.867 19.719 1 97.38 210 ALA A CA 1
ATOM 1712 C C . ALA A 1 210 ? -15.055 -8.477 20.547 1 97.38 210 ALA A C 1
ATOM 1714 O O . ALA A 1 210 ? -15.172 -8.844 21.719 1 97.38 210 ALA A O 1
ATOM 1715 N N . GLY A 1 211 ? -15.945 -7.68 19.969 1 96.56 211 GLY A N 1
ATOM 1716 C CA . GLY A 1 211 ? -17.156 -7.285 20.656 1 96.56 211 GLY A CA 1
ATOM 1717 C C . GLY A 1 211 ? -16.984 -6.062 21.547 1 96.56 211 GLY A C 1
ATOM 1718 O O . GLY A 1 211 ? -17.812 -5.797 22.422 1 96.56 211 GLY A O 1
ATOM 1719 N N . ASN A 1 212 ? -15.922 -5.309 21.297 1 96.31 212 ASN A N 1
ATOM 1720 C CA . ASN A 1 212 ? -15.617 -4.152 22.141 1 96.31 212 ASN A CA 1
ATOM 1721 C C . ASN A 1 212 ? -16.453 -2.941 21.75 1 96.31 212 ASN A C 1
ATOM 1723 O O . ASN A 1 212 ? -16.531 -1.96 22.484 1 96.31 212 ASN A O 1
ATOM 1727 N N . TYR A 1 213 ? -17.016 -2.961 20.578 1 96.5 213 TYR A N 1
ATOM 1728 C CA . TYR A 1 213 ? -17.781 -1.819 20.078 1 96.5 213 TYR A CA 1
ATOM 1729 C C . TYR A 1 213 ? -19.266 -2.102 20.141 1 96.5 213 TYR A C 1
ATOM 1731 O O . TYR A 1 213 ? -19.703 -3.244 19.969 1 96.5 213 TYR A O 1
ATOM 1739 N N . ARG A 1 214 ? -19.953 -1.032 20.469 1 96.25 214 ARG A N 1
ATOM 1740 C CA . ARG A 1 214 ? -21.391 -1.062 20.203 1 96.25 214 ARG A CA 1
ATOM 1741 C C . ARG A 1 214 ? -21.688 -0.912 18.719 1 96.25 214 ARG A C 1
ATOM 1743 O O . ARG A 1 214 ? -21.031 -0.128 18.031 1 96.25 214 ARG A O 1
ATOM 1750 N N . HIS A 1 215 ? -22.672 -1.749 18.125 1 97.25 215 HIS A N 1
ATOM 1751 C CA . HIS A 1 215 ? -23.203 -1.639 16.766 1 97.25 215 HIS A CA 1
ATOM 1752 C C . HIS A 1 215 ? -22.266 -2.273 15.758 1 97.25 215 HIS A C 1
ATOM 1754 O O . HIS A 1 215 ? -22.688 -3.043 14.898 1 97.25 215 HIS A O 1
ATOM 1760 N N . PHE A 1 216 ? -20.984 -1.88 15.812 1 97.75 216 PHE A N 1
ATOM 1761 C CA . PHE A 1 216 ? -20.016 -2.395 14.852 1 97.75 216 PHE A CA 1
ATOM 1762 C C . PHE A 1 216 ? -19.516 -3.768 15.273 1 97.75 216 PHE A C 1
ATOM 1764 O O . PHE A 1 216 ? -18.797 -3.891 16.266 1 97.75 216 PHE A O 1
ATOM 1771 N N . THR A 1 217 ? -19.781 -4.797 14.492 1 96.5 217 THR A N 1
ATOM 1772 C CA . THR A 1 217 ? -19.453 -6.16 14.906 1 96.5 217 THR A CA 1
ATOM 1773 C C . THR A 1 217 ? -18.703 -6.891 13.797 1 96.5 217 THR A C 1
ATOM 1775 O O . THR A 1 217 ? -18.5 -8.102 13.867 1 96.5 217 THR A O 1
ATOM 1778 N N . SER A 1 218 ? -18.375 -6.188 12.789 1 95.88 218 SER A N 1
ATOM 1779 C CA . SER A 1 218 ? -17.703 -6.777 11.633 1 95.88 218 SER A CA 1
ATOM 1780 C C . SER A 1 218 ? -16.453 -5.984 11.258 1 95.88 218 SER A C 1
ATOM 1782 O O . SER A 1 218 ? -16.016 -5.117 12.016 1 95.88 218 SER A O 1
ATOM 1784 N N . ASP A 1 219 ? -15.875 -6.387 10.156 1 97 219 ASP A N 1
ATOM 1785 C CA . ASP A 1 219 ? -14.734 -5.676 9.602 1 97 219 ASP A CA 1
ATOM 1786 C C . ASP A 1 219 ? -15.047 -4.191 9.414 1 97 219 ASP A C 1
ATOM 1788 O O . ASP A 1 219 ? -16 -3.836 8.727 1 97 219 ASP A O 1
ATOM 1792 N N . MET A 1 220 ? -14.219 -3.363 9.938 1 98.06 220 MET A N 1
ATOM 1793 C CA . MET A 1 220 ? -14.484 -1.928 9.953 1 98.06 220 MET A CA 1
ATOM 1794 C C . MET A 1 220 ? -14.297 -1.329 8.562 1 98.06 220 MET A C 1
ATOM 1796 O O . MET A 1 220 ? -14.734 -0.208 8.297 1 98.06 220 MET A O 1
ATOM 1800 N N . CYS A 1 221 ? -13.695 -2.074 7.645 1 96.69 221 CYS A N 1
ATOM 1801 C CA . CYS A 1 221 ? -13.508 -1.595 6.281 1 96.69 221 CYS A CA 1
ATOM 1802 C C . CYS A 1 221 ? -14.828 -1.611 5.512 1 96.69 221 CYS A C 1
ATOM 1804 O O . CYS A 1 221 ? -14.906 -1.082 4.402 1 96.69 221 CYS A O 1
ATOM 1806 N N . TRP A 1 222 ? -15.844 -2.131 6.09 1 96.44 222 TRP A N 1
ATOM 1807 C CA . TRP A 1 222 ? -17.156 -2.084 5.457 1 96.44 222 TRP A CA 1
ATOM 1808 C C . TRP A 1 222 ? -17.844 -0.759 5.742 1 96.44 222 TRP A C 1
ATOM 1810 O O . TRP A 1 222 ? -18.844 -0.421 5.098 1 96.44 222 TRP A O 1
ATOM 1820 N N . TYR A 1 223 ? -17.422 -0.028 6.75 1 97.56 223 TYR A N 1
ATOM 1821 C CA . TYR A 1 223 ? -18.094 1.187 7.199 1 97.56 223 TYR A CA 1
ATOM 1822 C C . TYR A 1 223 ? -17.344 2.428 6.734 1 97.56 223 TYR A C 1
ATOM 1824 O O . TYR A 1 223 ? -16.156 2.604 7.051 1 97.56 223 TYR A O 1
ATOM 1832 N N . PRO A 1 224 ? -18.016 3.363 6.035 1 97.31 224 PRO A N 1
ATOM 1833 C CA . PRO A 1 224 ? -17.359 4.594 5.605 1 97.31 224 PRO A CA 1
ATOM 1834 C C . PRO A 1 224 ? -16.984 5.5 6.773 1 97.31 224 PRO A C 1
ATOM 1836 O O . PRO A 1 224 ? -17.75 5.645 7.723 1 97.31 224 PRO A O 1
ATOM 1839 N N . VAL A 1 225 ? -15.781 6.02 6.758 1 98.12 225 VAL A N 1
ATOM 1840 C CA . VAL A 1 225 ? -15.406 7.094 7.668 1 98.12 225 VAL A CA 1
ATOM 1841 C C . VAL A 1 225 ? -15.773 8.445 7.059 1 98.12 225 VAL A C 1
ATOM 1843 O O . VAL A 1 225 ? -15.453 8.719 5.898 1 98.12 225 VAL A O 1
ATOM 1846 N N . VAL A 1 226 ? -16.375 9.336 7.828 1 98.12 226 VAL A N 1
ATOM 1847 C CA . VAL A 1 226 ? -16.906 10.531 7.191 1 98.12 226 VAL A CA 1
ATOM 1848 C C . VAL A 1 226 ? -16.219 11.773 7.77 1 98.12 226 VAL A C 1
ATOM 1850 O O . VAL A 1 226 ? -16.25 12.844 7.16 1 98.12 226 VAL A O 1
ATOM 1853 N N . GLU A 1 227 ? -15.648 11.672 8.93 1 96.94 227 GLU A N 1
ATOM 1854 C CA . GLU A 1 227 ? -14.914 12.773 9.539 1 96.94 227 GLU A CA 1
ATOM 1855 C C . GLU A 1 227 ? -13.773 12.266 10.414 1 96.94 227 GLU A C 1
ATOM 1857 O O . GLU A 1 227 ? -13.93 11.258 11.109 1 96.94 227 GLU A O 1
ATOM 1862 N N . MET A 1 228 ? -12.727 12.938 10.375 1 96.5 228 MET A N 1
ATOM 1863 C CA . MET A 1 228 ? -11.586 12.609 11.234 1 96.5 228 MET A CA 1
ATOM 1864 C C . MET A 1 228 ? -10.883 13.875 11.719 1 96.5 228 MET A C 1
ATOM 1866 O O . MET A 1 228 ? -10.734 14.836 10.953 1 96.5 228 MET A O 1
ATOM 1870 N N . ASN A 1 229 ? -10.5 13.883 12.883 1 95.19 229 ASN A N 1
ATOM 1871 C CA . ASN A 1 229 ? -9.602 14.867 13.469 1 95.19 229 ASN A CA 1
ATOM 1872 C C . ASN A 1 229 ? -8.328 14.219 14.016 1 95.19 229 ASN A C 1
ATOM 1874 O O . ASN A 1 229 ? -8.398 13.305 14.844 1 95.19 229 ASN A O 1
ATOM 1878 N N . VAL A 1 230 ? -7.219 14.719 13.602 1 95.5 230 VAL A N 1
ATOM 1879 C CA . VAL A 1 230 ? -5.977 13.992 13.836 1 95.5 230 VAL A CA 1
ATOM 1880 C C . VAL A 1 230 ? -4.918 14.945 14.391 1 95.5 230 VAL A C 1
ATOM 1882 O O . VAL A 1 230 ? -4.836 16.109 13.977 1 95.5 230 VAL A O 1
ATOM 1885 N N . TYR A 1 231 ? -4.16 14.461 15.328 1 94.56 231 TYR A N 1
ATOM 1886 C CA . TYR A 1 231 ? -2.998 15.141 15.883 1 94.56 231 TYR A CA 1
ATOM 1887 C C . TYR A 1 231 ? -1.755 14.266 15.789 1 94.56 231 TYR A C 1
ATOM 1889 O O . TYR A 1 231 ? -1.729 13.156 16.328 1 94.56 231 TYR A O 1
ATOM 1897 N N . HIS A 1 232 ? -0.812 14.773 15.078 1 94.81 232 HIS A N 1
ATOM 1898 C CA . HIS A 1 232 ? 0.489 14.125 14.992 1 94.81 232 HIS A CA 1
ATOM 1899 C C . HIS A 1 232 ? 1.457 14.688 16.031 1 94.81 232 HIS A C 1
ATOM 1901 O O . HIS A 1 232 ? 2.041 15.75 15.828 1 94.81 232 HIS A O 1
ATOM 1907 N N . ALA A 1 233 ? 1.734 13.898 17.047 1 93 233 ALA A N 1
ATOM 1908 C CA . ALA A 1 233 ? 2.488 14.422 18.172 1 93 233 ALA A CA 1
ATOM 1909 C C . ALA A 1 233 ? 3.975 14.117 18.047 1 93 233 ALA A C 1
ATOM 1911 O O . ALA A 1 233 ? 4.824 14.953 18.359 1 93 233 ALA A O 1
ATOM 1912 N N . ASN A 1 234 ? 4.297 12.906 17.672 1 93.62 234 ASN A N 1
ATOM 1913 C CA . ASN A 1 234 ? 5.676 12.453 17.5 1 93.62 234 ASN A CA 1
ATOM 1914 C C . ASN A 1 234 ? 5.805 11.445 16.359 1 93.62 234 ASN A C 1
ATOM 1916 O O . ASN A 1 234 ? 4.801 10.93 15.867 1 93.62 234 ASN A O 1
ATOM 1920 N N . GLU A 1 235 ? 7.027 11.234 15.953 1 93.69 235 GLU A N 1
ATOM 1921 C CA . GLU A 1 235 ? 7.309 10.266 14.898 1 93.69 235 GLU A CA 1
ATOM 1922 C C . GLU A 1 235 ? 7.609 8.891 15.477 1 93.69 235 GLU A C 1
ATOM 1924 O O . GLU A 1 235 ? 7.945 8.766 16.656 1 93.69 235 GLU A O 1
ATOM 1929 N N . SER A 1 236 ? 7.355 7.875 14.68 1 95.06 236 SER A N 1
ATOM 1930 C CA . SER A 1 236 ? 7.738 6.523 15.07 1 95.06 236 SER A CA 1
ATOM 1931 C C . SER A 1 236 ? 8.742 5.926 14.086 1 95.06 236 SER A C 1
ATOM 1933 O O . SER A 1 236 ? 8.789 6.332 12.922 1 95.06 236 SER A O 1
ATOM 1935 N N . LEU A 1 237 ? 9.547 4.922 14.617 1 94.69 237 LEU A N 1
ATOM 1936 C CA . LEU A 1 237 ? 10.625 4.32 13.844 1 94.69 237 LEU A CA 1
ATOM 1937 C C . LEU A 1 237 ? 10.375 2.832 13.617 1 94.69 237 LEU A C 1
ATOM 1939 O O . LEU A 1 237 ? 9.531 2.234 14.289 1 94.69 237 LEU A O 1
ATOM 1943 N N . VAL A 1 238 ? 11.117 2.307 12.719 1 96.25 238 VAL A N 1
ATOM 1944 C CA . VAL A 1 238 ? 11.055 0.886 12.398 1 96.25 238 VAL A CA 1
ATOM 1945 C C . VAL A 1 238 ? 11.438 0.06 13.625 1 96.25 238 VAL A C 1
ATOM 1947 O O . VAL A 1 238 ? 12.344 0.435 14.375 1 96.25 238 VAL A O 1
ATOM 1950 N N . ASN A 1 239 ? 10.742 -1.041 13.812 1 95.25 239 ASN A N 1
ATOM 1951 C CA . ASN A 1 239 ? 11.055 -2.064 14.805 1 95.25 239 ASN A CA 1
ATOM 1952 C C . ASN A 1 239 ? 10.898 -1.532 16.219 1 95.25 239 ASN A C 1
ATOM 1954 O O . ASN A 1 239 ? 11.531 -2.033 17.156 1 95.25 239 ASN A O 1
ATOM 1958 N N . LYS A 1 240 ? 10.195 -0.481 16.391 1 96.81 240 LYS A N 1
ATOM 1959 C CA . LYS A 1 240 ? 9.781 0.011 17.703 1 96.81 240 LYS A CA 1
ATOM 1960 C C . LYS A 1 240 ? 8.297 -0.248 17.953 1 96.81 240 LYS A C 1
ATOM 1962 O O . LYS A 1 240 ? 7.441 0.336 17.281 1 96.81 240 LYS A O 1
ATOM 1967 N N . GLU A 1 241 ? 8.07 -1.036 18.938 1 97.44 241 GLU A N 1
ATOM 1968 C CA . GLU A 1 241 ? 6.711 -1.489 19.219 1 97.44 241 GLU A CA 1
ATOM 1969 C C . GLU A 1 241 ? 5.793 -0.316 19.547 1 97.44 241 GLU A C 1
ATOM 1971 O O . GLU A 1 241 ? 6.168 0.569 20.312 1 97.44 241 GLU A O 1
ATOM 1976 N N . LEU A 1 242 ? 4.66 -0.362 18.953 1 98.31 242 LEU A N 1
ATOM 1977 C CA . LEU A 1 242 ? 3.613 0.618 19.219 1 98.31 242 LEU A CA 1
ATOM 1978 C C . LEU A 1 242 ? 2.383 -0.055 19.828 1 98.31 242 LEU A C 1
ATOM 1980 O O . LEU A 1 242 ? 2.113 -1.226 19.547 1 98.31 242 LEU A O 1
ATOM 1984 N N . ILE A 1 243 ? 1.711 0.7 20.609 1 98.19 243 ILE A N 1
ATOM 1985 C CA . ILE A 1 243 ? 0.415 0.269 21.125 1 98.19 243 ILE A CA 1
ATOM 1986 C C . ILE A 1 243 ? -0.685 1.178 20.578 1 98.19 243 ILE A C 1
ATOM 1988 O O . ILE A 1 243 ? -0.682 2.385 20.828 1 98.19 243 ILE A O 1
ATOM 1992 N N . VAL A 1 244 ? -1.556 0.596 19.828 1 98.38 244 VAL A N 1
ATOM 1993 C CA . VAL A 1 244 ? -2.725 1.304 19.312 1 98.38 244 VAL A CA 1
ATOM 1994 C C . VAL A 1 244 ? -3.91 1.086 20.25 1 98.38 244 VAL A C 1
ATOM 1996 O O . VAL A 1 244 ? -4.352 -0.048 20.453 1 98.38 244 VAL A O 1
ATOM 1999 N N . ASN A 1 245 ? -4.41 2.176 20.797 1 97.62 245 ASN A N 1
ATOM 2000 C CA . ASN A 1 245 ? -5.57 2.141 21.688 1 97.62 245 ASN A CA 1
ATOM 2001 C C . ASN A 1 245 ? -6.816 2.695 21 1 97.62 245 ASN A C 1
ATOM 2003 O O . ASN A 1 245 ? -6.742 3.693 20.281 1 97.62 245 ASN A O 1
ATOM 2007 N N . THR A 1 246 ? -7.949 2.021 21.25 1 97.56 246 THR A N 1
ATOM 2008 C CA . THR A 1 246 ? -9.18 2.543 20.656 1 97.56 246 THR A CA 1
ATOM 2009 C C . THR A 1 246 ? -10.367 2.305 21.594 1 97.56 246 THR A C 1
ATOM 2011 O O . THR A 1 246 ? -10.383 1.329 22.344 1 97.56 246 THR A O 1
ATOM 2014 N N . TRP A 1 247 ? -11.297 3.211 21.531 1 96.31 247 TRP A N 1
ATOM 2015 C CA . TRP A 1 247 ? -12.555 3.086 22.266 1 96.31 247 TRP A CA 1
ATOM 2016 C C . TRP A 1 247 ? -13.633 3.959 21.625 1 96.31 247 TRP A C 1
ATOM 2018 O O . TRP A 1 247 ? -13.328 4.867 20.844 1 96.31 247 TRP A O 1
ATOM 2028 N N . GLN A 1 248 ? -14.859 3.648 21.953 1 94.44 248 GLN A N 1
ATOM 2029 C CA . GLN A 1 248 ? -16 4.398 21.438 1 94.44 248 GLN A CA 1
ATOM 2030 C C . GLN A 1 248 ? -16.406 5.52 22.375 1 94.44 248 GLN A C 1
ATOM 2032 O O . GLN A 1 248 ? -16.234 5.398 23.594 1 94.44 248 GLN A O 1
ATOM 2037 N N . ASP A 1 249 ? -16.906 6.543 21.719 1 92.88 249 ASP A N 1
ATOM 2038 C CA . ASP A 1 249 ? -17.562 7.594 22.5 1 92.88 249 ASP A CA 1
ATOM 2039 C C . ASP A 1 249 ? -18.75 7.039 23.281 1 92.88 249 ASP A C 1
ATOM 2041 O O . ASP A 1 249 ? -19.5 6.211 22.766 1 92.88 249 ASP A O 1
ATOM 2045 N N . ASP A 1 250 ? -19.016 7.523 24.484 1 90.69 250 ASP A N 1
ATOM 2046 C CA . ASP A 1 250 ? -20.047 7.004 25.359 1 90.69 250 ASP A CA 1
ATOM 2047 C C . ASP A 1 250 ? -21.438 7.32 24.812 1 90.69 250 ASP A C 1
ATOM 2049 O O . ASP A 1 250 ? -22.375 6.52 24.953 1 90.69 250 ASP A O 1
ATOM 2053 N N . ASP A 1 251 ? -21.609 8.406 24.234 1 92.75 251 ASP A N 1
ATOM 2054 C CA . ASP A 1 251 ? -22.938 8.875 23.828 1 92.75 251 ASP A CA 1
ATOM 2055 C C . ASP A 1 251 ? -23.203 8.531 22.359 1 92.75 251 ASP A C 1
ATOM 2057 O O . ASP A 1 251 ? -24.328 8.195 22 1 92.75 251 ASP A O 1
ATOM 2061 N N . ASP A 1 252 ? -22.203 8.633 21.531 1 95.25 252 ASP A N 1
ATOM 2062 C CA . ASP A 1 252 ? -22.328 8.383 20.094 1 95.25 252 ASP A CA 1
ATOM 2063 C C . ASP A 1 252 ? -21.469 7.199 19.672 1 95.25 252 ASP A C 1
ATOM 2065 O O . ASP A 1 252 ? -20.25 7.336 19.516 1 95.25 252 ASP A O 1
ATOM 2069 N N . PHE A 1 253 ? -22.125 6.129 19.344 1 96.31 253 PHE A N 1
ATOM 2070 C CA . PHE A 1 253 ? -21.406 4.906 19.016 1 96.31 253 PHE A CA 1
ATOM 2071 C C . PHE A 1 253 ? -20.625 5.066 17.703 1 96.31 253 PHE A C 1
ATOM 2073 O O . PHE A 1 253 ? -19.703 4.305 17.438 1 96.31 253 PHE A O 1
ATOM 2080 N N . ARG A 1 254 ? -21.047 6.047 16.953 1 97.81 254 ARG A N 1
ATOM 2081 C CA . ARG A 1 254 ? -20.406 6.246 15.664 1 97.81 254 ARG A CA 1
ATOM 2082 C C . ARG A 1 254 ? -19.016 6.879 15.828 1 97.81 254 ARG A C 1
ATOM 2084 O O . ARG A 1 254 ? -18.203 6.832 14.914 1 97.81 254 ARG A O 1
ATOM 2091 N N . LEU A 1 255 ? -18.75 7.504 16.875 1 96 255 LEU A N 1
ATOM 2092 C CA . LEU A 1 255 ? -17.5 8.227 17.125 1 96 255 LEU A CA 1
ATOM 2093 C C . LEU A 1 255 ? -16.5 7.336 17.844 1 96 255 LEU A C 1
ATOM 2095 O O . LEU A 1 255 ? -16.766 6.895 18.969 1 96 255 LEU A O 1
ATOM 2099 N N . ILE A 1 256 ? -15.383 7.078 17.234 1 96.38 256 ILE A N 1
ATOM 2100 C CA . ILE A 1 256 ? -14.352 6.199 17.766 1 96.38 256 ILE A CA 1
ATOM 2101 C C . ILE A 1 256 ? -13.047 6.977 17.938 1 96.38 256 ILE A C 1
ATOM 2103 O O . ILE A 1 256 ? -12.664 7.758 17.062 1 96.38 256 ILE A O 1
ATOM 2107 N N . PHE A 1 257 ? -12.328 6.707 19.031 1 96.06 257 PHE A N 1
ATOM 2108 C CA . PHE A 1 257 ? -11.086 7.406 19.344 1 96.06 257 PHE A CA 1
ATOM 2109 C C . PHE A 1 257 ? -9.891 6.473 19.234 1 96.06 257 PHE A C 1
ATOM 2111 O O . PHE A 1 257 ? -10.016 5.266 19.453 1 96.06 257 PHE A O 1
ATOM 2118 N N . PHE A 1 258 ? -8.789 7.051 18.938 1 96.81 258 PHE A N 1
ATOM 2119 C CA . PHE A 1 258 ? -7.535 6.309 18.844 1 96.81 258 PHE A CA 1
ATOM 2120 C C . PHE A 1 258 ? -6.395 7.09 19.484 1 96.81 258 PHE A C 1
ATOM 2122 O O . PHE A 1 258 ? -6.309 8.312 19.344 1 96.81 258 PHE A O 1
ATOM 2129 N N . ILE A 1 259 ? -5.531 6.406 20.203 1 96.5 259 ILE A N 1
ATOM 2130 C CA . ILE A 1 259 ? -4.238 6.914 20.656 1 96.5 259 ILE A CA 1
ATOM 2131 C C . ILE A 1 259 ? -3.15 5.883 20.375 1 96.5 259 ILE A C 1
ATOM 2133 O O . ILE A 1 259 ? -3.273 4.719 20.766 1 96.5 259 ILE A O 1
ATOM 2137 N N . ILE A 1 260 ? -2.178 6.254 19.672 1 97.62 260 ILE A N 1
ATOM 2138 C CA . ILE A 1 260 ? -1.027 5.395 19.406 1 97.62 260 ILE A CA 1
ATOM 2139 C C . ILE A 1 260 ? 0.163 5.863 20.25 1 97.62 260 ILE A C 1
ATOM 2141 O O . ILE A 1 260 ? 0.537 7.035 20.203 1 97.62 260 ILE A O 1
ATOM 2145 N N . LYS A 1 261 ? 0.76 4.922 20.922 1 97.12 261 LYS A N 1
ATOM 2146 C CA . LYS A 1 261 ? 1.854 5.246 21.828 1 97.12 261 LYS A CA 1
ATOM 2147 C C . LYS A 1 261 ? 3.064 4.355 21.562 1 97.12 261 LYS A C 1
ATOM 2149 O O . LYS A 1 261 ? 2.922 3.219 21.109 1 97.12 261 LYS A O 1
ATOM 2154 N N . ARG A 1 262 ? 4.164 4.852 21.766 1 97.75 262 ARG A N 1
ATOM 2155 C CA . ARG A 1 262 ? 5.395 4.102 22 1 97.75 262 ARG A CA 1
ATOM 2156 C C . ARG A 1 262 ? 5.801 4.164 23.469 1 97.75 262 ARG A C 1
ATOM 2158 O O . ARG A 1 262 ? 6.215 5.215 23.953 1 97.75 262 ARG A O 1
ATOM 2165 N N . LYS A 1 263 ? 5.672 3.045 24.141 1 95.75 263 LYS A N 1
ATOM 2166 C CA . LYS A 1 263 ? 5.781 3.074 25.594 1 95.75 263 LYS A CA 1
ATOM 2167 C C . LYS A 1 263 ? 4.844 4.117 26.188 1 95.75 263 LYS A C 1
ATOM 2169 O O . LYS A 1 263 ? 3.633 4.086 25.953 1 95.75 263 LYS A O 1
ATOM 2174 N N . LYS A 1 264 ? 5.363 5.16 26.812 1 93.69 264 LYS A N 1
ATOM 2175 C CA . LYS A 1 264 ? 4.52 6.16 27.453 1 93.69 264 LYS A CA 1
ATOM 2176 C C . LYS A 1 264 ? 4.355 7.398 26.578 1 93.69 264 LYS A C 1
ATOM 2178 O O . LYS A 1 264 ? 3.527 8.266 26.859 1 93.69 264 LYS A O 1
ATOM 2183 N N . THR A 1 265 ? 4.984 7.41 25.484 1 95.81 265 THR A N 1
ATOM 2184 C CA . THR A 1 265 ? 4.98 8.594 24.625 1 95.81 265 THR A CA 1
ATOM 2185 C C . THR A 1 265 ? 3.848 8.523 23.609 1 95.81 265 THR A C 1
ATOM 2187 O O . THR A 1 265 ? 3.744 7.559 22.859 1 95.81 265 THR A O 1
ATOM 2190 N N . VAL A 1 266 ? 3.008 9.539 23.609 1 95 266 VAL A N 1
ATOM 2191 C CA . VAL A 1 266 ? 1.937 9.633 22.625 1 95 266 VAL A CA 1
ATOM 2192 C C . VAL A 1 266 ? 2.508 10.062 21.266 1 95 266 VAL A C 1
ATOM 2194 O O . VAL A 1 266 ? 3.23 11.062 21.188 1 95 266 VAL A O 1
ATOM 2197 N N . LEU A 1 267 ? 2.156 9.352 20.25 1 96.38 267 LEU A N 1
ATOM 2198 C CA . LEU A 1 267 ? 2.652 9.641 18.906 1 96.38 267 LEU A CA 1
ATOM 2199 C C . LEU A 1 267 ? 1.547 10.211 18.031 1 96.38 267 LEU A C 1
ATOM 2201 O O . LEU A 1 267 ? 1.799 11.086 17.203 1 96.38 267 LEU A O 1
ATOM 2205 N N . PHE A 1 268 ? 0.393 9.789 18.203 1 95.94 268 PHE A N 1
ATOM 2206 C CA . PHE A 1 268 ? -0.715 10.062 17.297 1 95.94 268 PHE A CA 1
ATOM 2207 C C . PHE A 1 268 ? -2.049 9.969 18.031 1 95.94 268 PHE A C 1
ATOM 2209 O O . PHE A 1 268 ? -2.27 9.047 18.812 1 95.94 268 PHE A O 1
ATOM 2216 N N . LYS A 1 269 ? -2.941 10.914 17.859 1 95.44 269 LYS A N 1
ATOM 2217 C CA . LYS A 1 269 ? -4.32 10.906 18.344 1 95.44 269 LYS A CA 1
ATOM 2218 C C . LYS A 1 269 ? -5.305 11.148 17.203 1 95.44 269 LYS A C 1
ATOM 2220 O O . LYS A 1 269 ? -5.039 11.961 16.312 1 95.44 269 LYS A O 1
ATOM 2225 N N . ALA A 1 270 ? -6.414 10.469 17.266 1 95.62 270 ALA A N 1
ATOM 2226 C CA . ALA A 1 270 ? -7.418 10.68 16.234 1 95.62 270 ALA A CA 1
ATOM 2227 C C . ALA A 1 270 ? -8.82 10.398 16.75 1 95.62 270 ALA A C 1
ATOM 2229 O O . ALA A 1 270 ? -9.008 9.547 17.625 1 95.62 270 ALA A O 1
ATOM 2230 N N . SER A 1 271 ? -9.75 11.094 16.312 1 95.56 271 SER A N 1
ATOM 2231 C CA . SER A 1 271 ? -11.164 10.742 16.359 1 95.56 271 SER A CA 1
ATOM 2232 C C . SER A 1 271 ? -11.727 10.5 14.961 1 95.56 271 SER A C 1
ATOM 2234 O O . SER A 1 271 ? -11.398 11.227 14.023 1 95.56 271 SER A O 1
ATOM 2236 N N . MET A 1 272 ? -12.5 9.469 14.836 1 96.81 272 MET A N 1
ATOM 2237 C CA . MET A 1 272 ? -13.102 9.117 13.555 1 96.81 272 MET A CA 1
ATOM 2238 C C . MET A 1 272 ? -14.602 8.906 13.695 1 96.81 272 MET A C 1
ATOM 2240 O O . MET A 1 272 ? -15.055 8.164 14.57 1 96.81 272 MET A O 1
ATOM 2244 N N . LEU A 1 273 ? -15.305 9.57 12.883 1 97.56 273 LEU A N 1
ATOM 2245 C CA . LEU A 1 273 ? -16.75 9.367 12.805 1 97.56 273 LEU A CA 1
ATOM 2246 C C . LEU A 1 273 ? -17.109 8.422 11.672 1 97.56 273 LEU A C 1
ATOM 2248 O O . LEU A 1 273 ? -16.812 8.703 10.508 1 97.56 273 LEU A O 1
ATOM 2252 N N . PHE A 1 274 ? -17.75 7.297 12.008 1 98.12 274 PHE A N 1
ATOM 2253 C CA . PHE A 1 274 ? -18.109 6.289 11.008 1 98.12 274 PHE A CA 1
ATOM 2254 C C . PHE A 1 274 ? -19.578 6.398 10.617 1 98.12 274 PHE A C 1
ATOM 2256 O O . PHE A 1 274 ? -20.422 6.672 11.469 1 98.12 274 PHE A O 1
ATOM 2263 N N . TYR A 1 275 ? -19.859 6.23 9.32 1 96.56 275 TYR A N 1
ATOM 2264 C CA . TYR A 1 275 ? -21.219 5.984 8.875 1 96.56 275 TYR A CA 1
ATOM 2265 C C . TYR A 1 275 ? -21.719 4.633 9.375 1 96.56 275 TYR A C 1
ATOM 2267 O O . TYR A 1 275 ? -21.031 3.621 9.242 1 96.56 275 TYR A O 1
ATOM 2275 N N . PRO A 1 276 ? -22.922 4.555 9.945 1 94.94 276 PRO A N 1
ATOM 2276 C CA . PRO A 1 276 ? -23.328 3.355 10.68 1 94.94 276 PRO A CA 1
ATOM 2277 C C . PRO A 1 276 ? -23.688 2.191 9.758 1 94.94 276 PRO A C 1
ATOM 2279 O O . PRO A 1 276 ? -23.672 1.034 10.188 1 94.94 276 PRO A O 1
ATOM 2282 N N . GLU A 1 277 ? -24.016 2.457 8.531 1 93.31 277 GLU A N 1
ATOM 2283 C CA . GLU A 1 277 ? -24.422 1.393 7.621 1 93.31 277 GLU A CA 1
ATOM 2284 C C . GLU A 1 277 ? -23.25 0.913 6.773 1 93.31 277 GLU A C 1
ATOM 2286 O O . GLU A 1 277 ? -22.469 1.724 6.262 1 93.31 277 GLU A O 1
ATOM 2291 N N . MET A 1 278 ? -23.203 -0.363 6.621 1 90.06 278 MET A N 1
ATOM 2292 C CA . MET A 1 278 ? -22.172 -0.979 5.801 1 90.06 278 MET A CA 1
ATOM 2293 C C . MET A 1 278 ? -22.391 -0.661 4.324 1 90.06 278 MET A C 1
ATOM 2295 O O . MET A 1 278 ? -23.516 -0.635 3.85 1 90.06 278 MET A O 1
ATOM 2299 N N . SER A 1 279 ? -21.281 -0.492 3.668 1 87.38 279 SER A N 1
ATOM 2300 C CA . SER A 1 279 ? -21.359 -0.445 2.211 1 87.38 279 SER A CA 1
ATOM 2301 C C . SER A 1 279 ? -21.672 -1.82 1.627 1 87.38 279 SER A C 1
ATOM 2303 O O . SER A 1 279 ? -21.312 -2.844 2.215 1 87.38 279 SER A O 1
ATOM 2305 N N . LYS A 1 280 ? -22.312 -1.869 0.485 1 81.06 280 LYS A N 1
ATOM 2306 C CA . LYS A 1 280 ? -22.688 -3.123 -0.161 1 81.06 280 LYS A CA 1
ATOM 2307 C C . LYS A 1 280 ? -21.5 -3.746 -0.887 1 81.06 280 LYS A C 1
ATOM 2309 O O . LYS A 1 280 ? -20.625 -3.031 -1.379 1 81.06 280 LYS A O 1
ATOM 2314 N N . LYS A 1 281 ? -21.562 -5.129 -0.716 1 74.25 281 LYS A N 1
ATOM 2315 C CA . LYS A 1 281 ? -20.562 -5.855 -1.507 1 74.25 281 LYS A CA 1
ATOM 2316 C C . LYS A 1 281 ? -20.844 -5.715 -3 1 74.25 281 LYS A C 1
ATOM 2318 O O . LYS A 1 281 ? -21.984 -5.906 -3.445 1 74.25 281 LYS A O 1
ATOM 2323 N N . ARG A 1 282 ? -19.984 -5.09 -3.605 1 62.28 282 ARG A N 1
ATOM 2324 C CA . ARG A 1 282 ? -20.219 -4.984 -5.043 1 62.28 282 ARG A CA 1
ATOM 2325 C C . ARG A 1 282 ? -19.672 -6.203 -5.777 1 62.28 282 ARG A C 1
ATOM 2327 O O . ARG A 1 282 ? -18.562 -6.66 -5.496 1 62.28 282 ARG A O 1
ATOM 2334 N N . ARG A 1 283 ? -20.594 -7.191 -6.043 1 54.34 283 ARG A N 1
ATOM 2335 C CA . ARG A 1 283 ? -20.25 -8.422 -6.754 1 54.34 283 ARG A CA 1
ATOM 2336 C C . ARG A 1 283 ? -19.828 -8.125 -8.18 1 54.34 283 ARG A C 1
ATOM 2338 O O . ARG A 1 283 ? -20.328 -7.199 -8.812 1 54.34 283 ARG A O 1
ATOM 2345 N N . ASN A 1 284 ? -18.453 -8.312 -8.477 1 52.31 284 ASN A N 1
ATOM 2346 C CA . ASN A 1 284 ? -17.578 -8.141 -9.641 1 52.31 284 ASN A CA 1
ATOM 2347 C C . ASN A 1 284 ? -18.188 -8.766 -10.891 1 52.31 284 ASN A C 1
ATOM 2349 O O . ASN A 1 284 ? -18 -9.953 -11.148 1 52.31 284 ASN A O 1
ATOM 2353 N N . SER A 1 285 ? -19.375 -8.547 -11.289 1 47.69 285 SER A N 1
ATOM 2354 C CA . SER A 1 285 ? -19.562 -9.32 -12.508 1 47.69 285 SER A CA 1
ATOM 2355 C C . SER A 1 285 ? -18.453 -9.062 -13.516 1 47.69 285 SER A C 1
ATOM 2357 O O . SER A 1 285 ? -18.016 -9.977 -14.211 1 47.69 285 SER A O 1
ATOM 2359 N N . ARG A 1 286 ? -18.172 -7.902 -14.023 1 52.88 286 ARG A N 1
ATOM 2360 C CA . ARG A 1 286 ? -17.188 -7.523 -15.023 1 52.88 286 ARG A CA 1
ATOM 2361 C C . ARG A 1 286 ? -16.297 -6.398 -14.508 1 52.88 286 ARG A C 1
ATOM 2363 O O . ARG A 1 286 ? -16.766 -5.512 -13.789 1 52.88 286 ARG A O 1
ATOM 2370 N N . MET A 1 287 ? -14.844 -6.695 -14.352 1 57.28 287 MET A N 1
ATOM 2371 C CA . MET A 1 287 ? -13.906 -5.602 -14.133 1 57.28 287 MET A CA 1
ATOM 2372 C C . MET A 1 287 ? -13.648 -4.828 -15.422 1 57.28 287 MET A C 1
ATOM 2374 O O . MET A 1 287 ? -13.523 -5.426 -16.484 1 57.28 287 MET A O 1
ATOM 2378 N N . MET B 1 1 ? -10.477 1.883 -10.188 1 54.25 1 MET B N 1
ATOM 2379 C CA . MET B 1 1 ? -9.109 1.418 -10.414 1 54.25 1 MET B CA 1
ATOM 2380 C C . MET B 1 1 ? -8.352 2.367 -11.336 1 54.25 1 MET B C 1
ATOM 2382 O O . MET B 1 1 ? -8.969 3.148 -12.062 1 54.25 1 MET B O 1
ATOM 2386 N N . ALA B 1 2 ? -6.844 2.34 -11.086 1 57 2 ALA B N 1
ATOM 2387 C CA . ALA B 1 2 ? -6.074 3.049 -12.109 1 57 2 ALA B CA 1
ATOM 2388 C C . ALA B 1 2 ? -6.676 2.84 -13.492 1 57 2 ALA B C 1
ATOM 2390 O O . ALA B 1 2 ? -7.238 1.78 -13.781 1 57 2 ALA B O 1
ATOM 2391 N N . GLN B 1 3 ? -6.738 3.809 -14.211 1 72.31 3 GLN B N 1
ATOM 2392 C CA . GLN B 1 3 ? -7.309 3.721 -15.555 1 72.31 3 GLN B CA 1
ATOM 2393 C C . GLN B 1 3 ? -6.551 2.705 -16.406 1 72.31 3 GLN B C 1
ATOM 2395 O O . GLN B 1 3 ? -5.328 2.785 -16.531 1 72.31 3 GLN B O 1
ATOM 2400 N N . TYR B 1 4 ? -7.219 1.586 -16.531 1 85 4 TYR B N 1
ATOM 2401 C CA . TYR B 1 4 ? -6.648 0.564 -17.406 1 85 4 TYR B CA 1
ATOM 2402 C C . TYR B 1 4 ? -7.355 0.549 -18.766 1 85 4 TYR B C 1
ATOM 2404 O O . TYR B 1 4 ? -8.469 1.065 -18.891 1 85 4 TYR B O 1
ATOM 2412 N N . VAL B 1 5 ? -6.59 0.16 -19.75 1 88.31 5 VAL B N 1
ATOM 2413 C CA . VAL B 1 5 ? -7.117 -0.056 -21.094 1 88.31 5 VAL B CA 1
ATOM 2414 C C . VAL B 1 5 ? -6.934 -1.519 -21.484 1 88.31 5 VAL B C 1
ATOM 2416 O O . VAL B 1 5 ? -5.84 -2.07 -21.359 1 88.31 5 VAL B O 1
ATOM 2419 N N . ILE B 1 6 ? -7.996 -2.131 -21.859 1 93.06 6 ILE B N 1
ATOM 2420 C CA . ILE B 1 6 ? -7.898 -3.461 -22.453 1 93.06 6 ILE B CA 1
ATOM 2421 C C . ILE B 1 6 ? -7.652 -3.34 -23.953 1 93.06 6 ILE B C 1
ATOM 2423 O O . ILE B 1 6 ? -8.547 -2.947 -24.703 1 93.06 6 ILE B O 1
ATOM 2427 N N . ASN B 1 7 ? -6.504 -3.674 -24.312 1 96.38 7 ASN B N 1
ATOM 2428 C CA . ASN B 1 7 ? -6.133 -3.588 -25.719 1 96.38 7 ASN B CA 1
ATOM 2429 C C . ASN B 1 7 ? -6.688 -4.766 -26.516 1 96.38 7 ASN B C 1
ATOM 2431 O O . ASN B 1 7 ? -7.164 -4.594 -27.641 1 96.38 7 ASN B O 1
ATOM 2435 N N . LYS B 1 8 ? -6.559 -5.934 -26.016 1 96.44 8 LYS B N 1
ATOM 2436 C CA . LYS B 1 8 ? -7.043 -7.18 -26.594 1 96.44 8 LYS B CA 1
ATOM 2437 C C . LYS B 1 8 ? -7.277 -8.234 -25.531 1 96.44 8 LYS B C 1
ATOM 2439 O O . LYS B 1 8 ? -6.441 -8.43 -24.641 1 96.44 8 LYS B O 1
ATOM 2444 N N . LEU B 1 9 ? -8.445 -8.82 -25.656 1 93.81 9 LEU B N 1
ATOM 2445 C CA . LEU B 1 9 ? -8.75 -9.883 -24.703 1 93.81 9 LEU B CA 1
ATOM 2446 C C . LEU B 1 9 ? -9.438 -11.055 -25.406 1 93.81 9 LEU B C 1
ATOM 2448 O O . LEU B 1 9 ? -10.523 -10.898 -25.969 1 93.81 9 LEU B O 1
ATOM 2452 N N . GLU B 1 10 ? -8.75 -12.125 -25.406 1 92.19 10 GLU B N 1
ATOM 2453 C CA . GLU B 1 10 ? -9.25 -13.414 -25.859 1 92.19 10 GLU B CA 1
ATOM 2454 C C . GLU B 1 10 ? -9.258 -14.438 -24.734 1 92.19 10 GLU B C 1
ATOM 2456 O O . GLU B 1 10 ? -8.883 -14.125 -23.609 1 92.19 10 GLU B O 1
ATOM 2461 N N . SER B 1 11 ? -9.68 -15.617 -25.016 1 89.19 11 SER B N 1
ATOM 2462 C CA . SER B 1 11 ? -9.836 -16.641 -23.984 1 89.19 11 SER B CA 1
ATOM 2463 C C . SER B 1 11 ? -8.492 -16.984 -23.359 1 89.19 11 SER B C 1
ATOM 2465 O O . SER B 1 11 ? -8.422 -17.281 -22.156 1 89.19 11 SER B O 1
ATOM 2467 N N . PHE B 1 12 ? -7.5 -16.984 -24.141 1 92.81 12 PHE B N 1
ATOM 2468 C CA . PHE B 1 12 ? -6.223 -17.438 -23.594 1 92.81 12 PHE B CA 1
ATOM 2469 C C . PHE B 1 12 ? -5.117 -16.438 -23.906 1 92.81 12 PHE B C 1
ATOM 2471 O O . PHE B 1 12 ? -3.941 -16.797 -23.953 1 92.81 12 PHE B O 1
ATOM 2478 N N . HIS B 1 13 ? -5.527 -15.195 -24.25 1 94.19 13 HIS B N 1
ATOM 2479 C CA . HIS B 1 13 ? -4.625 -14.086 -24.516 1 94.19 13 HIS B CA 1
ATOM 2480 C C . HIS B 1 13 ? -5.191 -12.773 -23.969 1 94.19 13 HIS B C 1
ATOM 2482 O O . HIS B 1 13 ? -6.332 -12.414 -24.266 1 94.19 13 HIS B O 1
ATOM 2488 N N . GLY B 1 14 ? -4.441 -12.141 -23.125 1 96.75 14 GLY B N 1
ATOM 2489 C CA . GLY B 1 14 ? -4.816 -10.836 -22.594 1 96.75 14 GLY B CA 1
ATOM 2490 C C . GLY B 1 14 ? -3.762 -9.773 -22.828 1 96.75 14 GLY B C 1
ATOM 2491 O O . GLY B 1 14 ? -2.566 -10.031 -22.672 1 96.75 14 GLY B O 1
ATOM 2492 N N . ASP B 1 15 ? -4.176 -8.617 -23.25 1 97.88 15 ASP B N 1
ATOM 2493 C CA . ASP B 1 15 ? -3.35 -7.438 -23.484 1 97.88 15 ASP B CA 1
ATOM 2494 C C . ASP B 1 15 ? -3.971 -6.195 -22.844 1 97.88 15 ASP B C 1
ATOM 2496 O O . ASP B 1 15 ? -5.023 -5.727 -23.281 1 97.88 15 ASP B O 1
ATOM 2500 N N . LEU B 1 16 ? -3.281 -5.711 -21.797 1 95.69 16 LEU B N 1
ATOM 2501 C CA . LEU B 1 16 ? -3.803 -4.602 -21.016 1 95.69 16 LEU B CA 1
ATOM 2502 C C . LEU B 1 16 ? -2.723 -3.553 -20.766 1 95.69 16 LEU B C 1
ATOM 2504 O O . LEU B 1 16 ? -1.533 -3.877 -20.734 1 95.69 16 LEU B O 1
ATOM 2508 N N . SER B 1 17 ? -3.182 -2.312 -20.516 1 94.06 17 SER B N 1
ATOM 2509 C CA . SER B 1 17 ? -2.244 -1.232 -20.219 1 94.06 17 SER B CA 1
ATOM 2510 C C . SER B 1 17 ? -2.719 -0.395 -19.047 1 94.06 17 SER B C 1
ATOM 2512 O O . SER B 1 17 ? -3.922 -0.283 -18.797 1 94.06 17 SER B O 1
ATOM 2514 N N . PHE B 1 18 ? -1.774 0.056 -18.281 1 91.06 18 PHE B N 1
ATOM 2515 C CA . PHE B 1 18 ? -2.008 1.039 -17.234 1 91.06 18 PHE B CA 1
ATOM 2516 C C . PHE B 1 18 ? -1.264 2.336 -17.531 1 91.06 18 PHE B C 1
ATOM 2518 O O . PHE B 1 18 ? -0.12 2.309 -17.984 1 91.06 18 PHE B O 1
ATOM 2525 N N . ASN B 1 19 ? -1.943 3.418 -17.234 1 85.94 19 ASN B N 1
ATOM 2526 C CA . ASN B 1 19 ? -1.273 4.707 -17.375 1 85.94 19 ASN B CA 1
ATOM 2527 C C . ASN B 1 19 ? -0.635 5.156 -16.062 1 85.94 19 ASN B C 1
ATOM 2529 O O . ASN B 1 19 ? -1.338 5.453 -15.094 1 85.94 19 ASN B O 1
ATOM 2533 N N . GLY B 1 20 ? 0.76 5.129 -16.047 1 83.81 20 GLY B N 1
ATOM 2534 C CA . GLY B 1 20 ? 1.491 5.637 -14.891 1 83.81 20 GLY B CA 1
ATOM 2535 C C . GLY B 1 20 ? 1.754 4.582 -13.836 1 83.81 20 GLY B C 1
ATOM 2536 O O . GLY B 1 20 ? 1.27 3.453 -13.945 1 83.81 20 GLY B O 1
ATOM 2537 N N . VAL B 1 21 ? 2.559 4.934 -12.875 1 86.56 21 VAL B N 1
ATOM 2538 C CA . VAL B 1 21 ? 2.832 4.133 -11.688 1 86.56 21 VAL B CA 1
ATOM 2539 C C . VAL B 1 21 ? 2.121 4.738 -10.477 1 86.56 21 VAL B C 1
ATOM 2541 O O . VAL B 1 21 ? 2.217 5.945 -10.234 1 86.56 21 VAL B O 1
ATOM 2544 N N . PRO B 1 22 ? 1.399 3.902 -9.781 1 87.62 22 PRO B N 1
ATOM 2545 C CA . PRO B 1 22 ? 0.714 4.453 -8.609 1 87.62 22 PRO B CA 1
ATOM 2546 C C . PRO B 1 22 ? 1.679 5.059 -7.59 1 87.62 22 PRO B C 1
ATOM 2548 O O . PRO B 1 22 ? 2.764 4.52 -7.363 1 87.62 22 PRO B O 1
ATOM 2551 N N . TYR B 1 23 ? 1.25 6.16 -6.973 1 88.38 23 TYR B N 1
ATOM 2552 C CA . TYR B 1 23 ? 2.062 6.828 -5.965 1 88.38 23 TYR B CA 1
ATOM 2553 C C . TYR B 1 23 ? 2.395 5.887 -4.812 1 88.38 23 TYR B C 1
ATOM 2555 O O . TYR B 1 23 ? 3.52 5.887 -4.305 1 88.38 23 TYR B O 1
ATOM 2563 N N . GLU B 1 24 ? 1.478 5.094 -4.453 1 89.06 24 GLU B N 1
ATOM 2564 C CA . GLU B 1 24 ? 1.639 4.207 -3.305 1 89.06 24 GLU B CA 1
ATOM 2565 C C . GLU B 1 24 ? 2.664 3.113 -3.59 1 89.06 24 GLU B C 1
ATOM 2567 O O . GLU B 1 24 ? 3.131 2.436 -2.672 1 89.06 24 GLU B O 1
ATOM 2572 N N . ALA B 1 25 ? 3.01 2.949 -4.82 1 89.75 25 ALA B N 1
ATOM 2573 C CA . ALA B 1 25 ? 3.953 1.898 -5.195 1 89.75 25 ALA B CA 1
ATOM 2574 C C . ALA B 1 25 ? 5.391 2.332 -4.926 1 89.75 25 ALA B C 1
ATOM 2576 O O . ALA B 1 25 ? 6.309 1.51 -4.949 1 89.75 25 ALA B O 1
ATOM 2577 N N . PHE B 1 26 ? 5.582 3.564 -4.66 1 88.88 26 PHE B N 1
ATOM 2578 C CA . PHE B 1 26 ? 6.922 4.055 -4.367 1 88.88 26 PHE B CA 1
ATOM 2579 C C . PHE B 1 26 ? 7.227 3.936 -2.877 1 88.88 26 PHE B C 1
ATOM 2581 O O . PHE B 1 26 ? 6.359 4.18 -2.039 1 88.88 26 PHE B O 1
ATOM 2588 N N . GLU B 1 27 ? 8.422 3.527 -2.635 1 90.75 27 GLU B N 1
ATOM 2589 C CA . GLU B 1 27 ? 8.812 3.338 -1.24 1 90.75 27 GLU B CA 1
ATOM 2590 C C . GLU B 1 27 ? 9.891 4.336 -0.827 1 90.75 27 GLU B C 1
ATOM 2592 O O . GLU B 1 27 ? 10.023 5.402 -1.436 1 90.75 27 GLU B O 1
ATOM 2597 N N . ARG B 1 28 ? 10.477 4.223 0.301 1 91.38 28 ARG B N 1
ATOM 2598 C CA . ARG B 1 28 ? 11.234 5.238 1.019 1 91.38 28 ARG B CA 1
ATOM 2599 C C . ARG B 1 28 ? 12.445 5.695 0.206 1 91.38 28 ARG B C 1
ATOM 2601 O O . ARG B 1 28 ? 12.93 6.812 0.381 1 91.38 28 ARG B O 1
ATOM 2608 N N . THR B 1 29 ? 12.969 4.879 -0.708 1 91.5 29 THR B N 1
ATOM 2609 C CA . THR B 1 29 ? 14.102 5.285 -1.533 1 91.5 29 THR B CA 1
ATOM 2610 C C . THR B 1 29 ? 13.633 6.094 -2.74 1 91.5 29 THR B C 1
ATOM 2612 O O . THR B 1 29 ? 14.445 6.688 -3.451 1 91.5 29 THR B O 1
ATOM 2615 N N . GLY B 1 30 ? 12.344 6.086 -2.979 1 89.19 30 GLY B N 1
ATOM 2616 C CA . GLY B 1 30 ? 11.781 6.766 -4.137 1 89.19 30 GLY B CA 1
ATOM 2617 C C . GLY B 1 30 ? 11.648 5.867 -5.352 1 89.19 30 GLY B C 1
ATOM 2618 O O . GLY B 1 30 ? 11.156 6.293 -6.395 1 89.19 30 GLY B O 1
ATOM 2619 N N . HIS B 1 31 ? 12.078 4.684 -5.238 1 92.25 31 HIS B N 1
ATOM 2620 C CA . HIS B 1 31 ? 11.977 3.717 -6.328 1 92.25 31 HIS B CA 1
ATOM 2621 C C . HIS B 1 31 ? 10.711 2.877 -6.207 1 92.25 31 HIS B C 1
ATOM 2623 O O . HIS B 1 31 ? 10.039 2.9 -5.172 1 92.25 31 HIS B O 1
ATOM 2629 N N . TRP B 1 32 ? 10.391 2.246 -7.355 1 93 32 TRP B N 1
ATOM 2630 C CA . TRP B 1 32 ? 9.258 1.329 -7.348 1 93 32 TRP B CA 1
ATOM 2631 C C . TRP B 1 32 ? 9.523 0.142 -6.43 1 93 32 TRP B C 1
ATOM 2633 O O . TRP B 1 32 ? 10.5 -0.588 -6.609 1 93 32 TRP B O 1
ATOM 2643 N N . SER B 1 33 ? 8.703 0.028 -5.418 1 95.62 33 SER B N 1
ATOM 2644 C CA . SER B 1 33 ? 8.898 -1.09 -4.5 1 95.62 33 SER B CA 1
ATOM 2645 C C . SER B 1 33 ? 8.648 -2.426 -5.195 1 95.62 33 SER B C 1
ATOM 2647 O O . SER B 1 33 ? 7.824 -2.516 -6.105 1 95.62 33 SER B O 1
ATOM 2649 N N . LEU B 1 34 ? 9.391 -3.465 -4.727 1 97.5 34 LEU B N 1
ATOM 2650 C CA . LEU B 1 34 ? 9.188 -4.797 -5.281 1 97.5 34 LEU B CA 1
ATOM 2651 C C . LEU B 1 34 ? 7.734 -5.238 -5.113 1 97.5 34 LEU B C 1
ATOM 2653 O O . LEU B 1 34 ? 7.129 -5.766 -6.051 1 97.5 34 LEU B O 1
ATOM 2657 N N . TRP B 1 35 ? 7.172 -5.062 -3.9 1 97.12 35 TRP B N 1
ATOM 2658 C CA . TRP B 1 35 ? 5.797 -5.484 -3.652 1 97.12 35 TRP B CA 1
ATOM 2659 C C . TRP B 1 35 ? 4.812 -4.641 -4.461 1 97.12 35 TRP B C 1
ATOM 2661 O O . TRP B 1 35 ? 3.732 -5.113 -4.82 1 97.12 35 TRP B O 1
ATOM 2671 N N . GLY B 1 36 ? 5.18 -3.393 -4.781 1 95.12 36 GLY B N 1
ATOM 2672 C CA . GLY B 1 36 ? 4.375 -2.605 -5.699 1 95.12 36 GLY B CA 1
ATOM 2673 C C . GLY B 1 36 ? 4.352 -3.17 -7.109 1 95.12 36 GLY B C 1
ATOM 2674 O O . GLY B 1 36 ? 3.303 -3.199 -7.754 1 95.12 36 GLY B O 1
ATOM 2675 N N . VAL B 1 37 ? 5.48 -3.562 -7.566 1 96.62 37 VAL B N 1
ATOM 2676 C CA . VAL B 1 37 ? 5.586 -4.191 -8.883 1 96.62 37 VAL B CA 1
ATOM 2677 C C . VAL B 1 37 ? 4.73 -5.457 -8.914 1 96.62 37 VAL B C 1
ATOM 2679 O O . VAL B 1 37 ? 3.963 -5.664 -9.859 1 96.62 37 VAL B O 1
ATOM 2682 N N . MET B 1 38 ? 4.836 -6.227 -7.863 1 97.25 38 MET B N 1
ATOM 2683 C CA . MET B 1 38 ? 4.066 -7.469 -7.812 1 97.25 38 MET B CA 1
ATOM 2684 C C . MET B 1 38 ? 2.57 -7.18 -7.781 1 97.25 38 MET B C 1
ATOM 2686 O O . MET B 1 38 ? 1.777 -7.926 -8.359 1 97.25 38 MET B O 1
ATOM 2690 N N . LYS B 1 39 ? 2.236 -6.137 -7.113 1 95.81 39 LYS B N 1
ATOM 2691 C CA . LYS B 1 39 ? 0.83 -5.746 -7.066 1 95.81 39 LYS B CA 1
ATOM 2692 C C . LYS B 1 39 ? 0.317 -5.371 -8.453 1 95.81 39 LYS B C 1
ATOM 2694 O O . LYS B 1 39 ? -0.837 -5.645 -8.789 1 95.81 39 LYS B O 1
ATOM 2699 N N . MET B 1 40 ? 1.111 -4.754 -9.242 1 94.81 40 MET B N 1
ATOM 2700 C CA . MET B 1 40 ? 0.676 -4.383 -10.586 1 94.81 40 MET B CA 1
ATOM 2701 C C . MET B 1 40 ? 0.511 -5.617 -11.461 1 94.81 40 MET B C 1
ATOM 2703 O O . MET B 1 40 ? -0.391 -5.672 -12.305 1 94.81 40 MET B O 1
ATOM 2707 N N . PHE B 1 41 ? 1.386 -6.555 -11.289 1 97.25 41 PHE B N 1
ATOM 2708 C CA . PHE B 1 41 ? 1.189 -7.82 -11.984 1 97.25 41 PHE B CA 1
ATOM 2709 C C . PHE B 1 41 ? -0.117 -8.477 -11.562 1 97.25 41 PHE B C 1
ATOM 2711 O O . PHE B 1 41 ? -0.835 -9.039 -12.391 1 97.25 41 PHE B O 1
ATOM 2718 N N . GLU B 1 42 ? -0.376 -8.414 -10.312 1 95.81 42 GLU B N 1
ATOM 2719 C CA . GLU B 1 42 ? -1.642 -8.93 -9.805 1 95.81 42 GLU B CA 1
ATOM 2720 C C . GLU B 1 42 ? -2.828 -8.18 -10.406 1 95.81 42 GLU B C 1
ATOM 2722 O O . GLU B 1 42 ? -3.82 -8.797 -10.797 1 95.81 42 GLU B O 1
ATOM 2727 N N . ALA B 1 43 ? -2.686 -6.922 -10.445 1 93.38 43 ALA B N 1
ATOM 2728 C CA . ALA B 1 43 ? -3.75 -6.098 -11.008 1 93.38 43 ALA B CA 1
ATOM 2729 C C . ALA B 1 43 ? -4.059 -6.5 -12.445 1 93.38 43 ALA B C 1
ATOM 2731 O O . ALA B 1 43 ? -5.219 -6.703 -12.805 1 93.38 43 ALA B O 1
ATOM 2732 N N . ALA B 1 44 ? -3.021 -6.574 -13.219 1 95 44 ALA B N 1
ATOM 2733 C CA . ALA B 1 44 ? -3.197 -6.957 -14.617 1 95 44 ALA B CA 1
ATOM 2734 C C . ALA B 1 44 ? -3.877 -8.32 -14.734 1 95 44 ALA B C 1
ATOM 2736 O O . ALA B 1 44 ? -4.805 -8.492 -15.523 1 95 44 ALA B O 1
ATOM 2737 N N . ARG B 1 45 ? -3.438 -9.227 -13.93 1 95.38 45 ARG B N 1
ATOM 2738 C CA . ARG B 1 45 ? -3.994 -10.578 -13.93 1 95.38 45 ARG B CA 1
ATOM 2739 C C . ARG B 1 45 ? -5.473 -10.555 -13.555 1 95.38 45 ARG B C 1
ATOM 2741 O O . ARG B 1 45 ? -6.301 -11.156 -14.242 1 95.38 45 ARG B O 1
ATOM 2748 N N . LEU B 1 46 ? -5.812 -9.875 -12.508 1 92.62 46 LEU B N 1
ATOM 2749 C CA . LEU B 1 46 ? -7.188 -9.867 -12.008 1 92.62 46 LEU B CA 1
ATOM 2750 C C . LEU B 1 46 ? -8.125 -9.203 -13.008 1 92.62 46 LEU B C 1
ATOM 2752 O O . LEU B 1 46 ? -9.234 -9.68 -13.242 1 92.62 46 LEU B O 1
ATOM 2756 N N . ILE B 1 47 ? -7.656 -8.109 -13.562 1 91.19 47 ILE B N 1
ATOM 2757 C CA . ILE B 1 47 ? -8.469 -7.434 -14.57 1 91.19 47 ILE B CA 1
ATOM 2758 C C . ILE B 1 47 ? -8.719 -8.375 -15.75 1 91.19 47 ILE B C 1
ATOM 2760 O O . ILE B 1 47 ? -9.844 -8.484 -16.234 1 91.19 47 ILE B O 1
ATOM 2764 N N . GLY B 1 48 ? -7.711 -9.031 -16.203 1 93.38 48 GLY B N 1
ATOM 2765 C CA . GLY B 1 48 ? -7.887 -10.008 -17.266 1 93.38 48 GLY B CA 1
ATOM 2766 C C . GLY B 1 48 ? -8.859 -11.117 -16.891 1 93.38 48 GLY B C 1
ATOM 2767 O O . GLY B 1 48 ? -9.773 -11.43 -17.656 1 93.38 48 GLY B O 1
ATOM 2768 N N . LEU B 1 49 ? -8.664 -11.672 -15.734 1 93.5 49 LEU B N 1
ATOM 2769 C CA . LEU B 1 49 ? -9.477 -12.789 -15.273 1 93.5 49 LEU B CA 1
ATOM 2770 C C . LEU B 1 49 ? -10.945 -12.391 -15.18 1 93.5 49 LEU B C 1
ATOM 2772 O O . LEU B 1 49 ? -11.812 -13.086 -15.711 1 93.5 49 LEU B O 1
ATOM 2776 N N . TYR B 1 50 ? -11.203 -11.305 -14.617 1 89.62 50 TYR B N 1
ATOM 2777 C CA . TYR B 1 50 ? -12.578 -10.898 -14.367 1 89.62 50 TYR B CA 1
ATOM 2778 C C . TYR B 1 50 ? -13.25 -10.406 -15.641 1 89.62 50 TYR B C 1
ATOM 2780 O O . TYR B 1 50 ? -14.469 -10.234 -15.688 1 89.62 50 TYR B O 1
ATOM 2788 N N . ASN B 1 51 ? -12.445 -10.227 -16.672 1 90.06 51 ASN B N 1
ATOM 2789 C CA . ASN B 1 51 ? -13.008 -9.844 -17.969 1 90.06 51 ASN B CA 1
ATOM 2790 C C . ASN B 1 51 ? -12.992 -11.008 -18.953 1 90.06 51 ASN B C 1
ATOM 2792 O O . ASN B 1 51 ? -13.156 -10.805 -20.156 1 90.06 51 ASN B O 1
ATOM 2796 N N . GLY B 1 52 ? -12.711 -12.227 -18.438 1 89.88 52 GLY B N 1
ATOM 2797 C CA . GLY B 1 52 ? -12.953 -13.398 -19.266 1 89.88 52 GLY B CA 1
ATOM 2798 C C . GLY B 1 52 ? -11.688 -14.18 -19.578 1 89.88 52 GLY B C 1
ATOM 2799 O O . GLY B 1 52 ? -11.742 -15.242 -20.188 1 89.88 52 GLY B O 1
ATOM 2800 N N . LEU B 1 53 ? -10.547 -13.656 -19.188 1 92.94 53 LEU B N 1
ATOM 2801 C CA . LEU B 1 53 ? -9.289 -14.359 -19.422 1 92.94 53 LEU B CA 1
ATOM 2802 C C . LEU B 1 53 ? -9.297 -15.734 -18.766 1 92.94 53 LEU B C 1
ATOM 2804 O O . LEU B 1 53 ? -9.727 -15.875 -17.625 1 92.94 53 LEU B O 1
ATOM 2808 N N . PHE B 1 54 ? -8.922 -16.812 -19.5 1 92.38 54 PHE B N 1
ATOM 2809 C CA . PHE B 1 54 ? -8.742 -18.188 -19.062 1 92.38 54 PHE B CA 1
ATOM 2810 C C . PHE B 1 54 ? -10.07 -18.797 -18.625 1 92.38 54 PHE B C 1
ATOM 2812 O O . PHE B 1 54 ? -10.102 -19.719 -17.828 1 92.38 54 PHE B O 1
ATOM 2819 N N . HIS B 1 55 ? -11.172 -18.203 -19 1 89.81 55 HIS B N 1
ATOM 2820 C CA . HIS B 1 55 ? -12.484 -18.688 -18.594 1 89.81 55 HIS B CA 1
ATOM 2821 C C . HIS B 1 55 ? -12.609 -18.781 -17.078 1 89.81 55 HIS B C 1
ATOM 2823 O O . HIS B 1 55 ? -13.07 -19.797 -16.547 1 89.81 55 HIS B O 1
ATOM 2829 N N . PHE B 1 56 ? -12.164 -17.844 -16.469 1 91.06 56 PHE B N 1
ATOM 2830 C CA . PHE B 1 56 ? -11.969 -17.766 -15.031 1 91.06 56 PHE B CA 1
ATOM 2831 C C . PHE B 1 56 ? -13.281 -18.016 -14.297 1 91.06 56 PHE B C 1
ATOM 2833 O O . PHE B 1 56 ? -13.297 -18.672 -13.25 1 91.06 56 PHE B O 1
ATOM 2840 N N . ARG B 1 57 ? -14.344 -17.547 -14.773 1 87 57 ARG B N 1
ATOM 2841 C CA . ARG B 1 57 ? -15.625 -17.609 -14.078 1 87 57 ARG B CA 1
ATOM 2842 C C . ARG B 1 57 ? -16.031 -19.062 -13.836 1 87 57 ARG B C 1
ATOM 2844 O O . ARG B 1 57 ? -16.672 -19.375 -12.82 1 87 57 ARG B O 1
ATOM 2851 N N . SER B 1 58 ? -15.641 -19.891 -14.734 1 88.19 58 SER B N 1
ATOM 2852 C CA . SER B 1 58 ? -15.992 -21.312 -14.594 1 88.19 58 SER B CA 1
ATOM 2853 C C . SER B 1 58 ? -15.172 -21.969 -13.492 1 88.19 58 SER B C 1
ATOM 2855 O O . SER B 1 58 ? -15.492 -23.078 -13.047 1 88.19 58 SER B O 1
ATOM 2857 N N . MET B 1 59 ? -14.172 -21.328 -13.07 1 92.25 59 MET B N 1
ATOM 2858 C CA . MET B 1 59 ? -13.258 -21.891 -12.094 1 92.25 59 MET B CA 1
ATOM 2859 C C . MET B 1 59 ? -13.375 -21.172 -10.75 1 92.25 59 MET B C 1
ATOM 2861 O O . MET B 1 59 ? -12.695 -21.531 -9.789 1 92.25 59 MET B O 1
ATOM 2865 N N . GLU B 1 60 ? -14.109 -20.109 -10.727 1 88.44 60 GLU B N 1
ATOM 2866 C CA . GLU B 1 60 ? -14.328 -19.359 -9.5 1 88.44 60 GLU B CA 1
ATOM 2867 C C . GLU B 1 60 ? -15.766 -19.484 -9.016 1 88.44 60 GLU B C 1
ATOM 2869 O O . GLU B 1 60 ? -16.641 -18.734 -9.438 1 88.44 60 GLU B O 1
ATOM 2874 N N . GLU B 1 61 ? -16.031 -20.438 -8.188 1 85.88 61 GLU B N 1
ATOM 2875 C CA . GLU B 1 61 ? -17.344 -20.703 -7.605 1 85.88 61 GLU B CA 1
ATOM 2876 C C . GLU B 1 61 ? -17.25 -20.875 -6.094 1 85.88 61 GLU B C 1
ATOM 2878 O O . GLU B 1 61 ? -16.172 -20.766 -5.512 1 85.88 61 GLU B O 1
ATOM 2883 N N . LYS B 1 62 ? -18.391 -21.047 -5.516 1 83.94 62 LYS B N 1
ATOM 2884 C CA . LYS B 1 62 ? -18.484 -21.156 -4.062 1 83.94 62 LYS B CA 1
ATOM 2885 C C . LYS B 1 62 ? -17.609 -22.297 -3.541 1 83.94 62 LYS B C 1
ATOM 2887 O O . LYS B 1 62 ? -16.969 -22.172 -2.492 1 83.94 62 LYS B O 1
ATOM 2892 N N . HIS B 1 63 ? -17.516 -23.328 -4.289 1 89.75 63 HIS B N 1
ATOM 2893 C CA . HIS B 1 63 ? -16.875 -24.516 -3.742 1 89.75 63 HIS B CA 1
ATOM 2894 C C . HIS B 1 63 ? -15.523 -24.75 -4.391 1 89.75 63 HIS B C 1
ATOM 2896 O O . HIS B 1 63 ? -14.836 -25.719 -4.055 1 89.75 63 HIS B O 1
ATOM 2902 N N . LYS B 1 64 ? -15.18 -24.016 -5.336 1 93 64 LYS B N 1
ATOM 2903 C CA . LYS B 1 64 ? -13.875 -24.203 -5.969 1 93 64 LYS B CA 1
ATOM 2904 C C . LYS B 1 64 ? -13.195 -22.859 -6.23 1 93 64 LYS B C 1
ATOM 2906 O O . LYS B 1 64 ? -13.875 -21.828 -6.352 1 93 64 LYS B O 1
ATOM 2911 N N . GLY B 1 65 ? -11.906 -22.859 -6.309 1 93.81 65 GLY B N 1
ATOM 2912 C CA . GLY B 1 65 ? -11.125 -21.672 -6.574 1 93.81 65 GLY B CA 1
ATOM 2913 C C . GLY B 1 65 ? -9.719 -21.969 -7.039 1 93.81 65 GLY B C 1
ATOM 2914 O O . GLY B 1 65 ? -9.227 -23.078 -6.883 1 93.81 65 GLY B O 1
ATOM 2915 N N . LEU B 1 66 ? -9.133 -21.031 -7.637 1 94.62 66 LEU B N 1
ATOM 2916 C CA . LEU B 1 66 ? -7.758 -21.125 -8.109 1 94.62 66 LEU B CA 1
ATOM 2917 C C . LEU B 1 66 ? -6.785 -20.656 -7.031 1 94.62 66 LEU B C 1
ATOM 2919 O O . LEU B 1 66 ? -7.043 -19.672 -6.344 1 94.62 66 LEU B O 1
ATOM 2923 N N . VAL B 1 67 ? -5.629 -21.375 -6.902 1 94.56 67 VAL B N 1
ATOM 2924 C CA . VAL B 1 67 ? -4.559 -20.953 -6.004 1 94.56 67 VAL B CA 1
ATOM 2925 C C . VAL B 1 67 ? -3.234 -20.906 -6.766 1 94.56 67 VAL B C 1
ATOM 2927 O O . VAL B 1 67 ? -2.977 -21.734 -7.633 1 94.56 67 VAL B O 1
ATOM 2930 N N . ILE B 1 68 ? -2.477 -19.906 -6.453 1 95.06 68 ILE B N 1
ATOM 2931 C CA . ILE B 1 68 ? -1.127 -19.797 -6.996 1 95.06 68 ILE B CA 1
ATOM 2932 C C . ILE B 1 68 ? -0.188 -20.719 -6.219 1 95.06 68 ILE B C 1
ATOM 2934 O O . ILE B 1 68 ? -0.093 -20.625 -4.992 1 95.06 68 ILE B O 1
ATOM 2938 N N . VAL B 1 69 ? 0.571 -21.547 -6.883 1 93.75 69 VAL B N 1
ATOM 2939 C CA . VAL B 1 69 ? 1.443 -22.484 -6.199 1 93.75 69 VAL B CA 1
ATOM 2940 C C . VAL B 1 69 ? 2.9 -22.062 -6.355 1 93.75 69 VAL B C 1
ATOM 2942 O O . VAL B 1 69 ? 3.697 -22.188 -5.426 1 93.75 69 VAL B O 1
ATOM 2945 N N . THR B 1 70 ? 3.252 -21.625 -7.543 1 94.19 70 THR B N 1
ATOM 2946 C CA . THR B 1 70 ? 4.629 -21.219 -7.785 1 94.19 70 THR B CA 1
ATOM 2947 C C . THR B 1 70 ? 4.691 -20.141 -8.852 1 94.19 70 THR B C 1
ATOM 2949 O O . THR B 1 70 ? 3.756 -19.969 -9.641 1 94.19 70 THR B O 1
ATOM 2952 N N . GLN B 1 71 ? 5.777 -19.406 -8.742 1 95 71 GLN B N 1
ATOM 2953 C CA . GLN B 1 71 ? 6.027 -18.359 -9.742 1 95 71 GLN B CA 1
ATOM 2954 C C . GLN B 1 71 ? 7.523 -18.141 -9.945 1 95 71 GLN B C 1
ATOM 2956 O O . GLN B 1 71 ? 8.312 -18.266 -9.008 1 95 71 GLN B O 1
ATOM 2961 N N . THR B 1 72 ? 7.859 -17.891 -11.117 1 95.62 72 THR B N 1
ATOM 2962 C CA . THR B 1 72 ? 9.18 -17.391 -11.5 1 95.62 72 THR B CA 1
ATOM 2963 C C . THR B 1 72 ? 9.086 -15.984 -12.07 1 95.62 72 THR B C 1
ATOM 2965 O O . THR B 1 72 ? 8.281 -15.719 -12.969 1 95.62 72 THR B O 1
ATOM 2968 N N . ILE B 1 73 ? 9.891 -15.125 -11.555 1 97.06 73 ILE B N 1
ATOM 2969 C CA . ILE B 1 73 ? 9.805 -13.711 -11.914 1 97.06 73 ILE B CA 1
ATOM 2970 C C . ILE B 1 73 ? 11.164 -13.227 -12.406 1 97.06 73 ILE B C 1
ATOM 2972 O O . ILE B 1 73 ? 12.195 -13.516 -11.797 1 97.06 73 ILE B O 1
ATOM 2976 N N . ARG B 1 74 ? 11.18 -12.555 -13.492 1 97.81 74 ARG B N 1
ATOM 2977 C CA . ARG B 1 74 ? 12.352 -11.859 -14.023 1 97.81 74 ARG B CA 1
ATOM 2978 C C . ARG B 1 74 ? 12.062 -10.375 -14.211 1 97.81 74 ARG B C 1
ATOM 2980 O O . ARG B 1 74 ? 11.055 -10.008 -14.82 1 97.81 74 ARG B O 1
ATOM 2987 N N . LEU B 1 75 ? 12.922 -9.57 -13.672 1 98.38 75 LEU B N 1
ATOM 2988 C CA . LEU B 1 75 ? 12.75 -8.125 -13.789 1 98.38 75 LEU B CA 1
ATOM 2989 C C . LEU B 1 75 ? 14 -7.469 -14.359 1 98.38 75 LEU B C 1
ATOM 2991 O O . LEU B 1 75 ? 15.117 -7.805 -13.969 1 98.38 75 LEU B O 1
ATOM 2995 N N . SER B 1 76 ? 13.789 -6.562 -15.281 1 97.81 76 SER B N 1
ATOM 2996 C CA . SER B 1 76 ? 14.898 -5.719 -15.711 1 97.81 76 SER B CA 1
ATOM 2997 C C . SER B 1 76 ? 15.352 -4.785 -14.594 1 97.81 76 SER B C 1
ATOM 2999 O O . SER B 1 76 ? 14.523 -4.164 -13.922 1 97.81 76 SER B O 1
ATOM 3001 N N . PRO B 1 77 ? 16.688 -4.645 -14.414 1 96.12 77 PRO B N 1
ATOM 3002 C CA . PRO B 1 77 ? 17.141 -3.666 -13.43 1 96.12 77 PRO B CA 1
ATOM 3003 C C . PRO B 1 77 ? 16.688 -2.244 -13.75 1 96.12 77 PRO B C 1
ATOM 3005 O O . PRO B 1 77 ? 16.562 -1.41 -12.852 1 96.12 77 PRO B O 1
ATOM 3008 N N . ASP B 1 78 ? 16.328 -2.016 -14.977 1 94.5 78 ASP B N 1
ATOM 3009 C CA . ASP B 1 78 ? 15.898 -0.696 -15.43 1 94.5 78 ASP B CA 1
ATOM 3010 C C . ASP B 1 78 ? 14.547 -0.32 -14.82 1 94.5 78 ASP B C 1
ATOM 3012 O O . ASP B 1 78 ? 14.242 0.864 -14.656 1 94.5 78 ASP B O 1
ATOM 3016 N N . LEU B 1 79 ? 13.797 -1.314 -14.539 1 95.19 79 LEU B N 1
ATOM 3017 C CA . LEU B 1 79 ? 12.508 -1.06 -13.906 1 95.19 79 LEU B CA 1
ATOM 3018 C C . LEU B 1 79 ? 12.688 -0.312 -12.586 1 95.19 79 LEU B C 1
ATOM 3020 O O . LEU B 1 79 ? 11.961 0.64 -12.305 1 95.19 79 LEU B O 1
ATOM 3024 N N . HIS B 1 80 ? 13.656 -0.719 -11.859 1 94.06 80 HIS B N 1
ATOM 3025 C CA . HIS B 1 80 ? 13.969 -0.103 -10.57 1 94.06 80 HIS B CA 1
ATOM 3026 C C . HIS B 1 80 ? 14.758 1.188 -10.758 1 94.06 80 HIS B C 1
ATOM 3028 O O . HIS B 1 80 ? 14.492 2.188 -10.094 1 94.06 80 HIS B O 1
ATOM 3034 N N . ARG B 1 81 ? 15.609 1.266 -11.664 1 91.62 81 ARG B N 1
ATOM 3035 C CA . ARG B 1 81 ? 16.562 2.359 -11.82 1 91.62 81 ARG B CA 1
ATOM 3036 C C . ARG B 1 81 ? 15.914 3.557 -12.508 1 91.62 81 ARG B C 1
ATOM 3038 O O . ARG B 1 81 ? 16.203 4.707 -12.164 1 91.62 81 ARG B O 1
ATOM 3045 N N . ASP B 1 82 ? 15.008 3.248 -13.414 1 88.75 82 ASP B N 1
ATOM 3046 C CA . ASP B 1 82 ? 14.602 4.309 -14.328 1 88.75 82 ASP B CA 1
ATOM 3047 C C . ASP B 1 82 ? 13.25 4.891 -13.93 1 88.75 82 ASP B C 1
ATOM 3049 O O . ASP B 1 82 ? 12.867 5.969 -14.391 1 88.75 82 ASP B O 1
ATOM 3053 N N . TYR B 1 83 ? 12.531 4.172 -13.195 1 85.19 83 TYR B N 1
ATOM 3054 C CA . TYR B 1 83 ? 11.18 4.633 -12.906 1 85.19 83 TYR B CA 1
ATOM 3055 C C . TYR B 1 83 ? 11.016 4.926 -11.414 1 85.19 83 TYR B C 1
ATOM 3057 O O . TYR B 1 83 ? 11.188 4.035 -10.578 1 85.19 83 TYR B O 1
ATOM 3065 N N . SER B 1 84 ? 10.836 6.219 -11.266 1 79.31 84 SER B N 1
ATOM 3066 C CA . SER B 1 84 ? 10.695 6.758 -9.914 1 79.31 84 SER B CA 1
ATOM 3067 C C . SER B 1 84 ? 9.469 7.648 -9.797 1 79.31 84 SER B C 1
ATOM 3069 O O . SER B 1 84 ? 8.672 7.75 -10.734 1 79.31 84 SER B O 1
ATOM 3071 N N . LEU B 1 85 ? 9.281 8.203 -8.602 1 74.44 85 LEU B N 1
ATOM 3072 C CA . LEU B 1 85 ? 8.172 9.094 -8.281 1 74.44 85 LEU B CA 1
ATOM 3073 C C . LEU B 1 85 ? 8.062 10.211 -9.312 1 74.44 85 LEU B C 1
ATOM 3075 O O . LEU B 1 85 ? 6.98 10.773 -9.523 1 74.44 85 LEU B O 1
ATOM 3079 N N . PHE B 1 86 ? 9.102 10.406 -10.07 1 72.31 86 PHE B N 1
ATOM 3080 C CA . PHE B 1 86 ? 9.18 11.578 -10.93 1 72.31 86 PHE B CA 1
ATOM 3081 C C . PHE B 1 86 ? 9.102 11.188 -12.398 1 72.31 86 PHE B C 1
ATOM 3083 O O . PHE B 1 86 ? 9.297 12.023 -13.281 1 72.31 86 PHE B O 1
ATOM 3090 N N . THR B 1 87 ? 8.922 9.977 -12.625 1 78.69 87 THR B N 1
ATOM 3091 C CA . THR B 1 87 ? 8.891 9.508 -14 1 78.69 87 THR B CA 1
ATOM 3092 C C . THR B 1 87 ? 7.57 8.805 -14.305 1 78.69 87 THR B C 1
ATOM 3094 O O . THR B 1 87 ? 7.012 8.125 -13.445 1 78.69 87 THR B O 1
ATOM 3097 N N . THR B 1 88 ? 7.164 9.031 -15.531 1 79.5 88 THR B N 1
ATOM 3098 C CA . THR B 1 88 ? 5.938 8.367 -15.961 1 79.5 88 THR B CA 1
ATOM 3099 C C . THR B 1 88 ? 6.25 7.07 -16.703 1 79.5 88 THR B C 1
ATOM 3101 O O . THR B 1 88 ? 7.348 6.906 -17.234 1 79.5 88 THR B O 1
ATOM 3104 N N . LEU B 1 89 ? 5.383 6.176 -16.641 1 89.44 89 LEU B N 1
ATOM 3105 C CA . LEU B 1 89 ? 5.48 4.895 -17.328 1 89.44 89 LEU B CA 1
ATOM 3106 C C . LEU B 1 89 ? 4.105 4.418 -17.781 1 89.44 89 LEU B C 1
ATOM 3108 O O . LEU B 1 89 ? 3.178 4.32 -16.969 1 89.44 89 LEU B O 1
ATOM 3112 N N . LYS B 1 90 ? 3.992 4.312 -19.094 1 92.19 90 LYS B N 1
ATOM 3113 C CA . LYS B 1 90 ? 2.842 3.559 -19.578 1 92.19 90 LYS B CA 1
ATOM 3114 C C . LYS B 1 90 ? 3.133 2.061 -19.609 1 92.19 90 LYS B C 1
ATOM 3116 O O . LYS B 1 90 ? 3.936 1.59 -20.406 1 92.19 90 LYS B O 1
ATOM 3121 N N . GLN B 1 91 ? 2.463 1.369 -18.734 1 95.31 91 GLN B N 1
ATOM 3122 C CA . GLN B 1 91 ? 2.732 -0.05 -18.531 1 95.31 91 GLN B CA 1
ATOM 3123 C C . GLN B 1 91 ? 1.866 -0.914 -19.438 1 95.31 91 GLN B C 1
ATOM 3125 O O . GLN B 1 91 ? 0.644 -0.762 -19.469 1 95.31 91 GLN B O 1
ATOM 3130 N N . ARG B 1 92 ? 2.471 -1.812 -20.156 1 97.81 92 ARG B N 1
ATOM 3131 C CA . ARG B 1 92 ? 1.728 -2.785 -20.953 1 97.81 92 ARG B CA 1
ATOM 3132 C C . ARG B 1 92 ? 1.979 -4.203 -20.453 1 97.81 92 ARG B C 1
ATOM 3134 O O . ARG B 1 92 ? 3.131 -4.625 -20.312 1 97.81 92 ARG B O 1
ATOM 3141 N N . TYR B 1 93 ? 0.898 -4.902 -20.141 1 98.25 93 TYR B N 1
ATOM 3142 C CA . TYR B 1 93 ? 0.94 -6.293 -19.703 1 98.25 93 TYR B CA 1
ATOM 3143 C C . TYR B 1 93 ? 0.311 -7.215 -20.734 1 98.25 93 TYR B C 1
ATOM 3145 O O . TYR B 1 93 ? -0.863 -7.059 -21.094 1 98.25 93 TYR B O 1
ATOM 3153 N N . VAL B 1 94 ? 1.091 -8.164 -21.203 1 98.38 94 VAL B N 1
ATOM 3154 C CA . VAL B 1 94 ? 0.583 -9.188 -22.109 1 98.38 94 VAL B CA 1
ATOM 3155 C C . VAL B 1 94 ? 0.633 -10.547 -21.422 1 98.38 94 VAL B C 1
ATOM 3157 O O . VAL B 1 94 ? 1.675 -10.953 -20.891 1 98.38 94 VAL B O 1
ATOM 3160 N N . MET B 1 95 ? -0.503 -11.234 -21.422 1 97.38 95 MET B N 1
ATOM 3161 C CA . MET B 1 95 ? -0.63 -12.508 -20.719 1 97.38 95 MET B CA 1
ATOM 3162 C C . MET B 1 95 ? -1.011 -13.625 -21.688 1 97.38 95 MET B C 1
ATOM 3164 O O . MET B 1 95 ? -1.931 -13.469 -22.484 1 97.38 95 MET B O 1
ATOM 3168 N N . ASP B 1 96 ? -0.278 -14.719 -21.562 1 94.88 96 ASP B N 1
ATOM 3169 C CA . ASP B 1 96 ? -0.517 -15.875 -22.422 1 94.88 96 ASP B CA 1
ATOM 3170 C C . ASP B 1 96 ? -0.377 -17.172 -21.641 1 94.88 96 ASP B C 1
ATOM 3172 O O . ASP B 1 96 ? 0.531 -17.312 -20.812 1 94.88 96 ASP B O 1
ATOM 3176 N N . ILE B 1 97 ? -1.258 -18.094 -21.938 1 92.56 97 ILE B N 1
ATOM 3177 C CA . ILE B 1 97 ? -1.124 -19.422 -21.359 1 92.56 97 ILE B CA 1
ATOM 3178 C C . ILE B 1 97 ? 0.096 -20.125 -21.953 1 92.56 97 ILE B C 1
ATOM 3180 O O . ILE B 1 97 ? 0.373 -20 -23.156 1 92.56 97 ILE B O 1
ATOM 3184 N N . VAL B 1 98 ? 0.801 -20.859 -21.109 1 90.56 98 VAL B N 1
ATOM 3185 C CA . VAL B 1 98 ? 2.012 -21.484 -21.625 1 90.56 98 VAL B CA 1
ATOM 3186 C C . VAL B 1 98 ? 1.961 -23 -21.359 1 90.56 98 VAL B C 1
ATOM 3188 O O . VAL B 1 98 ? 2.666 -23.766 -22.016 1 90.56 98 VAL B O 1
ATOM 3191 N N . GLU B 1 99 ? 1.184 -23.438 -20.422 1 89.5 99 GLU B N 1
ATOM 3192 C CA . GLU B 1 99 ? 1.044 -24.859 -20.094 1 89.5 99 GLU B CA 1
ATOM 3193 C C . GLU B 1 99 ? -0.341 -25.156 -19.516 1 89.5 99 GLU B C 1
ATOM 3195 O O . GLU B 1 99 ? -0.892 -24.359 -18.766 1 89.5 99 GLU B O 1
ATOM 3200 N N . ILE B 1 100 ? -0.862 -26.297 -19.938 1 90.81 100 ILE B N 1
ATOM 3201 C CA . ILE B 1 100 ? -2.145 -26.734 -19.406 1 90.81 100 ILE B CA 1
ATOM 3202 C C . ILE B 1 100 ? -2.033 -28.188 -18.953 1 90.81 100 ILE B C 1
ATOM 3204 O O . ILE B 1 100 ? -1.601 -29.062 -19.703 1 90.81 100 ILE B O 1
ATOM 3208 N N . GLY B 1 101 ? -2.326 -28.359 -17.719 1 90.88 101 GLY B N 1
ATOM 3209 C CA . GLY B 1 101 ? -2.482 -29.703 -17.156 1 90.88 101 GLY B CA 1
ATOM 3210 C C . GLY B 1 101 ? -3.93 -30.062 -16.875 1 90.88 101 GLY B C 1
ATOM 3211 O O . GLY B 1 101 ? -4.848 -29.359 -17.312 1 90.88 101 GLY B O 1
ATOM 3212 N N . ARG B 1 102 ? -4.09 -31.203 -16.188 1 94.19 102 ARG B N 1
ATOM 3213 C CA . ARG B 1 102 ? -5.441 -31.656 -15.867 1 94.19 102 ARG B CA 1
ATOM 3214 C C . ARG B 1 102 ? -6.055 -30.812 -14.758 1 94.19 102 ARG B C 1
ATOM 3216 O O . ARG B 1 102 ? -7.262 -30.578 -14.742 1 94.19 102 ARG B O 1
ATOM 3223 N N . ARG B 1 103 ? -5.203 -30.422 -13.812 1 96.31 103 ARG B N 1
ATOM 3224 C CA . ARG B 1 103 ? -5.703 -29.75 -12.617 1 96.31 103 ARG B CA 1
ATOM 3225 C C . ARG B 1 103 ? -5.09 -28.359 -12.469 1 96.31 103 ARG B C 1
ATOM 3227 O O . ARG B 1 103 ? -5.336 -27.672 -11.477 1 96.31 103 ARG B O 1
ATOM 3234 N N . SER B 1 104 ? -4.195 -28.062 -13.445 1 94.56 104 SER B N 1
ATOM 3235 C CA . SER B 1 104 ? -3.416 -26.828 -13.328 1 94.56 104 SER B CA 1
ATOM 3236 C C . SER B 1 104 ? -3.127 -26.219 -14.688 1 94.56 104 SER B C 1
ATOM 3238 O O . SER B 1 104 ? -3.293 -26.875 -15.719 1 94.56 104 SER B O 1
ATOM 3240 N N . PHE B 1 105 ? -2.795 -24.953 -14.68 1 93.38 105 PHE B N 1
ATOM 3241 C CA . PHE B 1 105 ? -2.27 -24.312 -15.875 1 93.38 105 PHE B CA 1
ATOM 3242 C C . PHE B 1 105 ? -1.288 -23.203 -15.508 1 93.38 105 PHE B C 1
ATOM 3244 O O . PHE B 1 105 ? -1.332 -22.672 -14.398 1 93.38 105 PHE B O 1
ATOM 3251 N N . SER B 1 106 ? -0.38 -22.906 -16.406 1 94.25 106 SER B N 1
ATOM 3252 C CA . SER B 1 106 ? 0.608 -21.844 -16.25 1 94.25 106 SER B CA 1
ATOM 3253 C C . SER B 1 106 ? 0.471 -20.781 -17.344 1 94.25 106 SER B C 1
ATOM 3255 O O . SER B 1 106 ? 0.054 -21.094 -18.453 1 94.25 106 SER B O 1
ATOM 3257 N N . PHE B 1 107 ? 0.754 -19.609 -16.953 1 94.75 107 PHE B N 1
ATOM 3258 C CA . PHE B 1 107 ? 0.741 -18.516 -17.922 1 94.75 107 PHE B CA 1
ATOM 3259 C C . PHE B 1 107 ? 1.858 -17.516 -17.625 1 94.75 107 PHE B C 1
ATOM 3261 O O . PHE B 1 107 ? 2.398 -17.484 -16.531 1 94.75 107 PHE B O 1
ATOM 3268 N N . VAL B 1 108 ? 2.207 -16.766 -18.672 1 96.38 108 VAL B N 1
ATOM 3269 C CA . VAL B 1 108 ? 3.229 -15.727 -18.562 1 96.38 108 VAL B CA 1
ATOM 3270 C C . VAL B 1 108 ? 2.584 -14.344 -18.688 1 96.38 108 VAL B C 1
ATOM 3272 O O . VAL B 1 108 ? 1.666 -14.148 -19.484 1 96.38 108 VAL B O 1
ATOM 3275 N N . SER B 1 109 ? 2.916 -13.461 -17.844 1 97.94 109 SER B N 1
ATOM 3276 C CA . SER B 1 109 ? 2.611 -12.031 -17.938 1 97.94 109 SER B CA 1
ATOM 3277 C C . SER B 1 109 ? 3.871 -11.219 -18.219 1 97.94 109 SER B C 1
ATOM 3279 O O . SER B 1 109 ? 4.797 -11.203 -17.406 1 97.94 109 SER B O 1
ATOM 3281 N N . ARG B 1 110 ? 3.877 -10.516 -19.297 1 98.44 110 ARG B N 1
ATOM 3282 C CA . ARG B 1 110 ? 5.047 -9.734 -19.688 1 98.44 110 ARG B CA 1
ATOM 3283 C C . ARG B 1 110 ? 4.758 -8.234 -19.594 1 98.44 110 ARG B C 1
ATOM 3285 O O . ARG B 1 110 ? 3.773 -7.754 -20.156 1 98.44 110 ARG B O 1
ATOM 3292 N N . LEU B 1 111 ? 5.609 -7.555 -18.922 1 98.56 111 LEU B N 1
ATOM 3293 C CA . LEU B 1 111 ? 5.52 -6.105 -18.75 1 98.56 111 LEU B CA 1
ATOM 3294 C C . LEU B 1 111 ? 6.5 -5.387 -19.672 1 98.56 111 LEU B C 1
ATOM 3296 O O . LEU B 1 111 ? 7.703 -5.652 -19.625 1 98.56 111 LEU B O 1
ATOM 3300 N N . THR B 1 112 ? 6.039 -4.473 -20.438 1 98.38 112 THR B N 1
ATOM 3301 C CA . THR B 1 112 ? 6.867 -3.617 -21.281 1 98.38 112 THR B CA 1
ATOM 3302 C C . THR B 1 112 ? 6.438 -2.158 -21.156 1 98.38 112 THR B C 1
ATOM 3304 O O . THR B 1 112 ? 5.34 -1.867 -20.688 1 98.38 112 THR B O 1
ATOM 3307 N N . ASN B 1 113 ? 7.406 -1.274 -21.453 1 96.75 113 ASN B N 1
ATOM 3308 C CA . ASN B 1 113 ? 7.027 0.108 -21.719 1 96.75 113 ASN B CA 1
ATOM 3309 C C . ASN B 1 113 ? 6.234 0.225 -23.016 1 96.75 113 ASN B C 1
ATOM 3311 O O . ASN B 1 113 ? 6.758 -0.046 -24.094 1 96.75 113 ASN B O 1
ATOM 3315 N N . GLU B 1 114 ? 5.051 0.607 -22.875 1 96.06 114 GLU B N 1
ATOM 3316 C CA . GLU B 1 114 ? 4.176 0.616 -24.031 1 96.06 114 GLU B CA 1
ATOM 3317 C C . GLU B 1 114 ? 4.699 1.564 -25.109 1 96.06 114 GLU B C 1
ATOM 3319 O O . GLU B 1 114 ? 4.547 1.303 -26.312 1 96.06 114 GLU B O 1
ATOM 3324 N N . GLU B 1 115 ? 5.258 2.643 -24.766 1 94.06 115 GLU B N 1
ATOM 3325 C CA . GLU B 1 115 ? 5.707 3.678 -25.688 1 94.06 115 GLU B CA 1
ATOM 3326 C C . GLU B 1 115 ? 6.98 3.252 -26.422 1 94.06 115 GLU B C 1
ATOM 3328 O O . GLU B 1 115 ? 7.141 3.523 -27.609 1 94.06 115 GLU B O 1
ATOM 3333 N N . THR B 1 116 ? 7.863 2.531 -25.797 1 95.56 116 THR B N 1
ATOM 3334 C CA . THR B 1 116 ? 9.172 2.24 -26.375 1 95.56 116 THR B CA 1
ATOM 3335 C C . THR B 1 116 ? 9.281 0.765 -26.75 1 95.56 116 THR B C 1
ATOM 3337 O O . THR B 1 116 ? 10.18 0.373 -27.5 1 95.56 116 THR B O 1
ATOM 3340 N N . GLY B 1 117 ? 8.469 -0.059 -26.156 1 96.94 117 GLY B N 1
ATOM 3341 C CA . GLY B 1 117 ? 8.562 -1.494 -26.375 1 96.94 117 GLY B CA 1
ATOM 3342 C C . GLY B 1 117 ? 9.602 -2.166 -25.484 1 96.94 117 GLY B C 1
ATOM 3343 O O . GLY B 1 117 ? 9.781 -3.383 -25.562 1 96.94 117 GLY B O 1
ATOM 3344 N N . LYS B 1 118 ? 10.188 -1.441 -24.641 1 97.31 118 LYS B N 1
ATOM 3345 C CA . LYS B 1 118 ? 11.266 -1.953 -23.797 1 97.31 118 LYS B CA 1
ATOM 3346 C C . LYS B 1 118 ? 10.734 -2.971 -22.797 1 97.31 118 LYS B C 1
ATOM 3348 O O . LYS B 1 118 ? 9.742 -2.717 -22.109 1 97.31 118 LYS B O 1
ATOM 3353 N N . PHE B 1 119 ? 11.492 -4.125 -22.719 1 98.06 119 PHE B N 1
ATOM 3354 C CA . PHE B 1 119 ? 11.164 -5.141 -21.719 1 98.06 119 PHE B CA 1
ATOM 3355 C C . PHE B 1 119 ? 11.469 -4.637 -20.312 1 98.06 119 PHE B C 1
ATOM 3357 O O . PHE B 1 119 ? 12.547 -4.109 -20.062 1 98.06 119 PHE B O 1
ATOM 3364 N N . LEU B 1 120 ? 10.508 -4.898 -19.375 1 98.19 120 LEU B N 1
ATOM 3365 C CA . LEU B 1 120 ? 10.695 -4.449 -18 1 98.19 120 LEU B CA 1
ATOM 3366 C C . LEU B 1 120 ? 10.602 -5.621 -17.031 1 98.19 120 LEU B C 1
ATOM 3368 O O . LEU B 1 120 ? 11.172 -5.578 -15.938 1 98.19 120 LEU B O 1
ATOM 3372 N N . GLY B 1 121 ? 9.859 -6.617 -17.359 1 98.44 121 GLY B N 1
ATOM 3373 C CA . GLY B 1 121 ? 9.766 -7.77 -16.484 1 98.44 121 GLY B CA 1
ATOM 3374 C C . GLY B 1 121 ? 8.766 -8.805 -16.969 1 98.44 121 GLY B C 1
ATOM 3375 O O . GLY B 1 121 ? 8.039 -8.57 -17.938 1 98.44 121 GLY B O 1
ATOM 3376 N N . GLU B 1 122 ? 8.75 -9.945 -16.312 1 98.25 122 GLU B N 1
ATOM 3377 C CA . GLU B 1 122 ? 7.828 -11.031 -16.625 1 98.25 122 GLU B CA 1
ATOM 3378 C C . GLU B 1 122 ? 7.605 -11.938 -15.414 1 98.25 122 GLU B C 1
ATOM 3380 O O . GLU B 1 122 ? 8.508 -12.133 -14.602 1 98.25 122 GLU B O 1
ATOM 3385 N N . VAL B 1 123 ? 6.434 -12.438 -15.32 1 97.75 123 VAL B N 1
ATOM 3386 C CA . VAL B 1 123 ? 6.059 -13.383 -14.273 1 97.75 123 VAL B CA 1
ATOM 3387 C C . VAL B 1 123 ? 5.465 -14.641 -14.906 1 97.75 123 VAL B C 1
ATOM 3389 O O . VAL B 1 123 ? 4.488 -14.562 -15.664 1 97.75 123 VAL B O 1
ATOM 3392 N N . LEU B 1 124 ? 6.109 -15.742 -14.68 1 96.38 124 LEU B N 1
ATOM 3393 C CA . LEU B 1 124 ? 5.531 -17.047 -14.977 1 96.38 124 LEU B CA 1
ATOM 3394 C C . LEU B 1 124 ? 4.871 -17.641 -13.734 1 96.38 124 LEU B C 1
ATOM 3396 O O . LEU B 1 124 ? 5.527 -17.844 -12.711 1 96.38 124 LEU B O 1
ATOM 3400 N N . LEU B 1 125 ? 3.609 -17.906 -13.875 1 96.12 125 LEU B N 1
ATOM 3401 C CA . LEU B 1 125 ? 2.828 -18.297 -12.711 1 96.12 125 LEU B CA 1
ATOM 3402 C C . LEU B 1 125 ? 2.041 -19.578 -12.984 1 96.12 1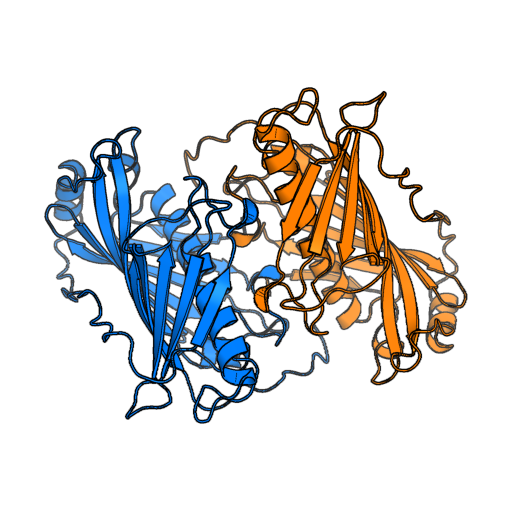25 LEU B C 1
ATOM 3404 O O . LEU B 1 125 ? 1.531 -19.766 -14.094 1 96.12 125 LEU B O 1
ATOM 3408 N N . LYS B 1 126 ? 1.949 -20.438 -11.938 1 94.94 126 LYS B N 1
ATOM 3409 C CA . LYS B 1 126 ? 1.156 -21.656 -12.039 1 94.94 126 LYS B CA 1
ATOM 3410 C C . LYS B 1 126 ? -0.052 -21.594 -11.109 1 94.94 126 LYS B C 1
ATOM 3412 O O . LYS B 1 126 ? 0.096 -21.406 -9.898 1 94.94 126 LYS B O 1
ATOM 3417 N N . TYR B 1 127 ? -1.251 -21.859 -11.68 1 95.88 127 TYR B N 1
ATOM 3418 C CA . TYR B 1 127 ? -2.498 -22 -10.938 1 95.88 127 TYR B CA 1
ATOM 3419 C C . TYR B 1 127 ? -2.873 -23.469 -10.766 1 95.88 127 TYR B C 1
ATOM 3421 O O . TYR B 1 127 ? -2.672 -24.266 -11.68 1 95.88 127 TYR B O 1
ATOM 3429 N N . VAL B 1 128 ? -3.391 -23.734 -9.672 1 96.06 128 VAL B N 1
ATOM 3430 C CA . VAL B 1 128 ? -4.027 -25.016 -9.43 1 96.06 128 VAL B CA 1
ATOM 3431 C C . VAL B 1 128 ? -5.473 -24.812 -8.977 1 96.06 128 VAL B C 1
ATOM 3433 O O . VAL B 1 128 ? -5.746 -23.922 -8.156 1 96.06 128 VAL B O 1
ATOM 3436 N N . LEU B 1 129 ? -6.371 -25.531 -9.602 1 97.19 129 LEU B N 1
ATOM 3437 C CA . LEU B 1 129 ? -7.762 -25.484 -9.164 1 97.19 129 LEU B CA 1
ATOM 3438 C C . LEU B 1 129 ? -7.98 -26.391 -7.957 1 97.19 129 LEU B C 1
ATOM 3440 O O . LEU B 1 129 ? -7.566 -27.562 -7.969 1 97.19 129 LEU B O 1
ATOM 3444 N N . ILE B 1 130 ? -8.664 -25.797 -6.965 1 96.44 130 ILE B N 1
ATOM 3445 C CA . ILE B 1 130 ? -8.859 -26.609 -5.77 1 96.44 130 ILE B CA 1
ATOM 3446 C C . ILE B 1 130 ? -10.328 -26.594 -5.363 1 96.44 130 ILE B C 1
ATOM 3448 O O . ILE B 1 130 ? -11.062 -25.656 -5.711 1 96.44 130 ILE B O 1
ATOM 3452 N N . ASP B 1 131 ? -10.695 -27.656 -4.633 1 95.19 131 ASP B N 1
ATOM 3453 C CA . ASP B 1 131 ? -11.938 -27.656 -3.855 1 95.19 131 ASP B CA 1
ATOM 3454 C C . ASP B 1 131 ? -11.758 -26.906 -2.543 1 95.19 131 ASP B C 1
ATOM 3456 O O . ASP B 1 131 ? -10.898 -27.25 -1.729 1 95.19 131 ASP B O 1
ATOM 3460 N N . ARG B 1 132 ? -12.586 -25.906 -2.369 1 90.06 132 ARG B N 1
ATOM 3461 C CA . ARG B 1 132 ? -12.391 -25.047 -1.214 1 90.06 132 ARG B CA 1
ATOM 3462 C C . ARG B 1 132 ? -12.648 -25.797 0.087 1 90.06 132 ARG B C 1
ATOM 3464 O O . ARG B 1 132 ? -12.094 -25.438 1.134 1 90.06 132 ARG B O 1
ATOM 3471 N N . ARG B 1 133 ? -13.438 -26.859 0.126 1 90.38 133 ARG B N 1
ATOM 3472 C CA . ARG B 1 133 ? -13.781 -27.625 1.321 1 90.38 133 ARG B CA 1
ATOM 3473 C C . ARG B 1 133 ? -12.68 -28.609 1.675 1 90.38 133 ARG B C 1
ATOM 3475 O O . ARG B 1 133 ? -12.234 -28.672 2.824 1 90.38 133 ARG B O 1
ATOM 3482 N N . THR B 1 134 ? -12.172 -29.266 0.699 1 93.19 134 THR B N 1
ATOM 3483 C CA . THR B 1 134 ? -11.195 -30.328 0.95 1 93.19 134 THR B CA 1
ATOM 3484 C C . THR B 1 134 ? -9.773 -29.797 0.808 1 93.19 134 THR B C 1
ATOM 3486 O O . THR B 1 134 ? -8.82 -30.422 1.258 1 93.19 134 THR B O 1
ATOM 3489 N N . ARG B 1 135 ? -9.656 -28.734 0.103 1 90.88 135 ARG B N 1
ATOM 3490 C CA . ARG B 1 135 ? -8.375 -28.109 -0.198 1 90.88 135 ARG B CA 1
ATOM 3491 C C . ARG B 1 135 ? -7.516 -29 -1.091 1 90.88 135 ARG B C 1
ATOM 3493 O O . ARG B 1 135 ? -6.289 -28.875 -1.106 1 90.88 135 ARG B O 1
ATOM 3500 N N . LYS B 1 136 ? -8.203 -29.891 -1.724 1 95 136 LYS B N 1
ATOM 3501 C CA . LYS B 1 136 ? -7.52 -30.766 -2.676 1 95 136 LYS B CA 1
ATOM 3502 C C . LYS B 1 136 ? -7.691 -30.266 -4.105 1 95 136 LYS B C 1
ATOM 3504 O O . LYS B 1 136 ? -8.711 -29.656 -4.434 1 95 136 LYS B O 1
ATOM 3509 N N . SER B 1 137 ? -6.652 -30.625 -4.895 1 96.69 137 SER B N 1
ATOM 3510 C CA . SER B 1 137 ? -6.719 -30.219 -6.297 1 96.69 137 SER B CA 1
ATOM 3511 C C . SER B 1 137 ? -7.801 -31 -7.039 1 96.69 137 SER B C 1
ATOM 3513 O O . SER B 1 137 ? -8.016 -32.188 -6.777 1 96.69 137 SER B O 1
ATOM 3515 N N . ILE B 1 138 ? -8.5 -30.359 -7.922 1 96.94 138 ILE B N 1
ATOM 3516 C CA . ILE B 1 138 ? -9.531 -30.969 -8.758 1 96.94 138 ILE B CA 1
ATOM 3517 C C . ILE B 1 138 ? -9.266 -30.641 -10.227 1 96.94 138 ILE B C 1
ATOM 3519 O O . ILE B 1 138 ? -8.531 -29.703 -10.539 1 96.94 138 ILE B O 1
ATOM 3523 N N . PRO B 1 139 ? -9.875 -31.422 -11.125 1 96.62 139 PRO B N 1
ATOM 3524 C CA . PRO B 1 139 ? -9.648 -31.172 -12.547 1 96.62 139 PRO B CA 1
ATOM 3525 C C . PRO B 1 139 ? -10.266 -29.844 -13.008 1 96.62 139 PRO B C 1
ATOM 3527 O O . PRO B 1 139 ? -11.297 -29.422 -12.484 1 96.62 139 PRO B O 1
ATOM 3530 N N . LEU B 1 140 ? -9.578 -29.25 -14.016 1 95.75 140 LEU B N 1
ATOM 3531 C CA . LEU B 1 140 ? -10.172 -28.094 -14.672 1 95.75 140 LEU B CA 1
ATOM 3532 C C . LEU B 1 140 ? -11.492 -28.469 -15.336 1 95.75 140 LEU B C 1
ATOM 3534 O O . LEU B 1 140 ? -11.695 -29.609 -15.727 1 95.75 140 LEU B O 1
ATOM 3538 N N . PRO B 1 141 ? -12.367 -27.453 -15.43 1 94.31 141 PRO B N 1
ATOM 3539 C CA . PRO B 1 141 ? -13.664 -27.75 -16.062 1 94.31 141 PRO B CA 1
ATOM 3540 C C . PRO B 1 141 ? -13.531 -28.078 -17.547 1 94.31 141 PRO B C 1
ATOM 3542 O O . PRO B 1 141 ? -12.656 -27.547 -18.234 1 94.31 141 PRO B O 1
ATOM 3545 N N . ASP B 1 142 ? -14.484 -28.891 -17.984 1 92.06 142 ASP B N 1
ATOM 3546 C CA . ASP B 1 142 ? -14.508 -29.266 -19.391 1 92.06 142 ASP B CA 1
ATOM 3547 C C . ASP B 1 142 ? -14.586 -28.047 -20.297 1 92.06 142 ASP B C 1
ATOM 3549 O O . ASP B 1 142 ? -14 -28.016 -21.375 1 92.06 142 ASP B O 1
ATOM 3553 N N . SER B 1 143 ? -15.336 -27.141 -19.859 1 88.56 143 SER B N 1
ATOM 3554 C CA . SER B 1 143 ? -15.516 -25.922 -20.641 1 88.56 143 SER B CA 1
ATOM 3555 C C . SER B 1 143 ? -14.18 -25.234 -20.906 1 88.56 143 SER B C 1
ATOM 3557 O O . SER B 1 143 ? -13.992 -24.594 -21.938 1 88.56 143 SER B O 1
ATOM 3559 N N . PHE B 1 144 ? -13.297 -25.297 -20.016 1 90.94 144 PHE B N 1
ATOM 3560 C CA . PHE B 1 144 ? -11.961 -24.734 -20.156 1 90.94 144 PHE B CA 1
ATOM 3561 C C . PHE B 1 144 ? -11.219 -25.406 -21.312 1 90.94 144 PHE B C 1
ATOM 3563 O O . PHE B 1 144 ? -10.68 -24.719 -22.188 1 90.94 144 PHE B O 1
ATOM 3570 N N . PHE B 1 145 ? -11.305 -26.672 -21.359 1 89.25 145 PHE B N 1
ATOM 3571 C CA . PHE B 1 145 ? -10.609 -27.453 -22.391 1 89.25 145 PHE B CA 1
ATOM 3572 C C . PHE B 1 145 ? -11.258 -27.234 -23.75 1 89.25 145 PHE B C 1
ATOM 3574 O O . PHE B 1 145 ? -10.562 -27.156 -24.766 1 89.25 145 PHE B O 1
ATOM 3581 N N . GLU B 1 146 ? -12.516 -27.188 -23.766 1 87.19 146 GLU B N 1
ATOM 3582 C CA . GLU B 1 146 ? -13.242 -26.953 -25.016 1 87.19 146 GLU B CA 1
ATOM 3583 C C . GLU B 1 146 ? -12.859 -25.625 -25.641 1 87.19 146 GLU B C 1
ATOM 3585 O O . GLU B 1 146 ? -12.609 -25.547 -26.844 1 87.19 146 GLU B O 1
ATOM 3590 N N . LYS B 1 147 ? -12.789 -24.719 -24.859 1 84.75 147 LYS B N 1
ATOM 3591 C CA . LYS B 1 147 ? -12.445 -23.391 -25.344 1 84.75 147 LYS B CA 1
ATOM 3592 C C . LYS B 1 147 ? -10.992 -23.344 -25.828 1 84.75 147 LYS B C 1
ATOM 3594 O O . LYS B 1 147 ? -10.68 -22.656 -26.812 1 84.75 147 LYS B O 1
ATOM 3599 N N . TYR B 1 148 ? -10.203 -24 -25.141 1 83.94 148 TYR B N 1
ATOM 3600 C CA . TYR B 1 148 ? -8.797 -24.031 -25.516 1 83.94 148 TYR B CA 1
ATOM 3601 C C . TYR B 1 148 ? -8.609 -24.719 -26.875 1 83.94 148 TYR B C 1
ATOM 3603 O O . TYR B 1 148 ? -7.812 -24.266 -27.703 1 83.94 148 TYR B O 1
ATOM 3611 N N . SER B 1 149 ? -9.266 -25.719 -27.016 1 80.38 149 SER B N 1
ATOM 3612 C CA . SER B 1 149 ? -9.211 -26.453 -28.281 1 80.38 149 SER B CA 1
ATOM 3613 C C . SER B 1 149 ? -9.695 -25.594 -29.438 1 80.38 149 SER B C 1
ATOM 3615 O O . SER B 1 149 ? -9.125 -25.641 -30.531 1 80.38 149 SER B O 1
ATOM 3617 N N . GLU B 1 150 ? -10.609 -24.812 -29.219 1 76.69 150 GLU B N 1
ATOM 3618 C CA . GLU B 1 150 ? -11.18 -23.953 -30.25 1 76.69 150 GLU B CA 1
ATOM 3619 C C . GLU B 1 150 ? -10.219 -22.828 -30.641 1 76.69 150 GLU B C 1
ATOM 3621 O O . GLU B 1 150 ? -10.164 -22.422 -31.812 1 76.69 150 GLU B O 1
ATOM 3626 N N . ASP B 1 151 ? -9.633 -22.203 -29.719 1 71.19 151 ASP B N 1
ATOM 3627 C CA . ASP B 1 151 ? -8.781 -21.047 -29.938 1 71.19 151 ASP B CA 1
ATOM 3628 C C . ASP B 1 151 ? -7.461 -21.453 -30.594 1 71.19 151 ASP B C 1
ATOM 3630 O O . ASP B 1 151 ? -6.738 -20.594 -31.125 1 71.19 151 ASP B O 1
ATOM 3634 N N . GLY B 1 152 ? -7.242 -22.719 -31.016 1 58.56 152 GLY B N 1
ATOM 3635 C CA . GLY B 1 152 ? -6.047 -23.219 -31.672 1 58.56 152 GLY B CA 1
ATOM 3636 C C . GLY B 1 152 ? -4.906 -23.5 -30.703 1 58.56 152 GLY B C 1
ATOM 3637 O O . GLY B 1 152 ? -4.77 -22.828 -29.688 1 58.56 152 GLY B O 1
ATOM 3638 N N . LYS B 1 153 ? -4.43 -24.844 -30.734 1 53.44 153 LYS B N 1
ATOM 3639 C CA . LYS B 1 153 ? -3.291 -25.391 -30 1 53.44 153 LYS B CA 1
ATOM 3640 C C . LYS B 1 153 ? -2.049 -24.516 -30.203 1 53.44 153 LYS B C 1
ATOM 3642 O O . LYS B 1 153 ? -1.295 -24.719 -31.156 1 53.44 153 LYS B O 1
ATOM 3647 N N . LYS B 1 154 ? -2.16 -23.266 -30.078 1 52.88 154 LYS B N 1
ATOM 3648 C CA . LYS B 1 154 ? -0.81 -22.719 -30.234 1 52.88 154 LYS B CA 1
ATOM 3649 C C . LYS B 1 154 ? 0.168 -23.438 -29.297 1 52.88 154 LYS B C 1
ATOM 3651 O O . LYS B 1 154 ? -0.155 -23.703 -28.141 1 52.88 154 LYS B O 1
ATOM 3656 N N . LYS B 1 155 ? 1.151 -23.969 -29.953 1 49.09 155 LYS B N 1
ATOM 3657 C CA . LYS B 1 155 ? 2.277 -24.641 -29.297 1 49.09 155 LYS B CA 1
ATOM 3658 C C . LYS B 1 155 ? 2.77 -23.844 -28.094 1 49.09 155 LYS B C 1
ATOM 3660 O O . LYS B 1 155 ? 3.367 -22.766 -28.266 1 49.09 155 LYS B O 1
ATOM 3665 N N . VAL B 1 156 ? 2.096 -23.984 -27.016 1 52.81 156 VAL B N 1
ATOM 3666 C CA . VAL B 1 156 ? 2.545 -23.375 -25.766 1 52.81 156 VAL B CA 1
ATOM 3667 C C . VAL B 1 156 ? 3.887 -23.984 -25.359 1 52.81 156 VAL B C 1
ATOM 3669 O O . VAL B 1 156 ? 4.074 -25.203 -25.422 1 52.81 156 VAL B O 1
ATOM 3672 N N . LYS B 1 157 ? 5.035 -23.141 -25.547 1 50.38 157 LYS B N 1
ATOM 3673 C CA . LYS B 1 157 ? 6.273 -23.594 -24.938 1 50.38 157 LYS B CA 1
ATOM 3674 C C . LYS B 1 157 ? 6.066 -23.938 -23.453 1 50.38 157 LYS B C 1
ATOM 3676 O O . LYS B 1 157 ? 5.684 -23.078 -22.672 1 50.38 157 LYS B O 1
ATOM 3681 N N . VAL B 1 158 ? 6.055 -25.25 -23.219 1 47.44 158 VAL B N 1
ATOM 3682 C CA . VAL B 1 158 ? 5.922 -25.766 -21.859 1 47.44 158 VAL B CA 1
ATOM 3683 C C . VAL B 1 158 ? 7.137 -25.359 -21.031 1 47.44 158 VAL B C 1
ATOM 3685 O O . VAL B 1 158 ? 8.266 -25.719 -21.359 1 47.44 158 VAL B O 1
ATOM 3688 N N . VAL B 1 159 ? 7.055 -24.219 -20.422 1 55.69 159 VAL B N 1
ATOM 3689 C CA . VAL B 1 159 ? 8.062 -23.938 -19.406 1 55.69 159 VAL B CA 1
ATOM 3690 C C . VAL B 1 159 ? 7.645 -24.562 -18.078 1 55.69 159 VAL B C 1
ATOM 3692 O O . VAL B 1 159 ? 6.582 -24.234 -17.547 1 55.69 159 VAL B O 1
ATOM 3695 N N . ASN B 1 160 ? 8.273 -25.703 -17.781 1 55.62 160 ASN B N 1
ATOM 3696 C CA . ASN B 1 160 ? 7.965 -26.359 -16.5 1 55.62 160 ASN B CA 1
ATOM 3697 C C . ASN B 1 160 ? 8.445 -25.531 -15.32 1 55.62 160 ASN B C 1
ATOM 3699 O O . ASN B 1 160 ? 9.641 -25.266 -15.188 1 55.62 160 ASN B O 1
ATOM 3703 N N . LEU B 1 161 ? 7.43 -24.938 -14.719 1 66.75 161 LEU B N 1
ATOM 3704 C CA . LEU B 1 161 ? 7.75 -24.266 -13.461 1 66.75 161 LEU B CA 1
ATOM 3705 C C . LEU B 1 161 ? 7.863 -25.281 -12.328 1 66.75 161 LEU B C 1
ATOM 3707 O O . LEU B 1 161 ? 6.918 -26.016 -12.047 1 66.75 161 LEU B O 1
ATOM 3711 N N . SER B 1 162 ? 9.164 -25.578 -11.984 1 62.47 162 SER B N 1
ATOM 3712 C CA . SER B 1 162 ? 9.367 -26.453 -10.828 1 62.47 162 SER B CA 1
ATOM 3713 C C . SER B 1 162 ? 9.469 -25.641 -9.539 1 62.47 162 SER B C 1
ATOM 3715 O O . SER B 1 162 ? 9.805 -24.453 -9.57 1 62.47 162 SER B O 1
ATOM 3717 N N . ILE B 1 163 ? 8.922 -26.234 -8.484 1 64.25 163 ILE B N 1
ATOM 3718 C CA . ILE B 1 163 ? 9.109 -25.656 -7.16 1 64.25 163 ILE B CA 1
ATOM 3719 C C . ILE B 1 163 ? 10.594 -25.469 -6.891 1 64.25 163 ILE B C 1
ATOM 3721 O O . ILE B 1 163 ? 11.383 -26.406 -7.016 1 64.25 163 ILE B O 1
ATOM 3725 N N . PRO B 1 164 ? 10.883 -24.172 -6.746 1 61.94 164 PRO B N 1
ATOM 3726 C CA . PRO B 1 164 ? 12.297 -23.891 -6.527 1 61.94 164 PRO B CA 1
ATOM 3727 C C . PRO B 1 164 ? 12.891 -24.688 -5.363 1 61.94 164 PRO B C 1
ATOM 3729 O O . PRO B 1 164 ? 12.211 -24.906 -4.355 1 61.94 164 PRO B O 1
ATOM 3732 N N . ALA B 1 165 ? 14.023 -25.281 -5.648 1 64.69 165 ALA B N 1
ATOM 3733 C CA . ALA B 1 165 ? 14.773 -25.922 -4.566 1 64.69 165 ALA B CA 1
ATOM 3734 C C . ALA B 1 165 ? 15.281 -24.891 -3.566 1 64.69 165 ALA B C 1
ATOM 3736 O O . ALA B 1 165 ? 15.883 -23.875 -3.953 1 64.69 165 ALA B O 1
ATOM 3737 N N . CYS B 1 166 ? 14.539 -24.562 -2.553 1 66.38 166 CYS B N 1
ATOM 3738 C CA . CYS B 1 166 ? 15.133 -23.797 -1.466 1 66.38 166 CYS B CA 1
ATOM 3739 C C . CYS B 1 166 ? 15.953 -24.703 -0.547 1 66.38 166 CYS B C 1
ATOM 3741 O O . CYS B 1 166 ? 15.453 -25.719 -0.058 1 66.38 166 CYS B O 1
ATOM 3743 N N . PRO B 1 167 ? 17.281 -24.266 -0.571 1 73.06 167 PRO B N 1
ATOM 3744 C CA . PRO B 1 167 ? 18.094 -25.078 0.323 1 73.06 167 PRO B CA 1
ATOM 3745 C C . PRO B 1 167 ? 17.578 -25.078 1.763 1 73.06 167 PRO B C 1
ATOM 3747 O O . PRO B 1 167 ? 16.766 -24.234 2.125 1 73.06 167 PRO B O 1
ATOM 3750 N N . ASP B 1 168 ? 17.969 -26.094 2.461 1 78.31 168 ASP B N 1
ATOM 3751 C CA . ASP B 1 168 ? 17.75 -26.062 3.904 1 78.31 168 ASP B CA 1
ATOM 3752 C C . ASP B 1 168 ? 18.406 -24.844 4.543 1 78.31 168 ASP B C 1
ATOM 3754 O O . ASP B 1 168 ? 19.406 -24.328 4.043 1 78.31 168 ASP B O 1
ATOM 3758 N N . MET B 1 169 ? 17.703 -24.438 5.512 1 82.12 169 MET B N 1
ATOM 3759 C CA . MET B 1 169 ? 18.234 -23.25 6.195 1 82.12 169 MET B CA 1
ATOM 3760 C C . MET B 1 169 ? 19.656 -23.5 6.695 1 82.12 169 MET B C 1
ATOM 3762 O O . MET B 1 169 ? 19.938 -24.562 7.27 1 82.12 169 MET B O 1
ATOM 3766 N N . GLY B 1 170 ? 20.656 -22.672 6.031 1 68.12 170 GLY B N 1
ATOM 3767 C CA . GLY B 1 170 ? 22.062 -22.828 6.324 1 68.12 170 GLY B CA 1
ATOM 3768 C C . GLY B 1 170 ? 22.5 -22.062 7.559 1 68.12 170 GLY B C 1
ATOM 3769 O O . GLY B 1 170 ? 21.719 -21.875 8.492 1 68.12 170 GLY B O 1
ATOM 3770 N N . LYS B 1 171 ? 23.812 -21.656 7.453 1 74.5 171 LYS B N 1
ATOM 3771 C CA . LYS B 1 171 ? 24.5 -20.906 8.5 1 74.5 171 LYS B CA 1
ATOM 3772 C C . LYS B 1 171 ? 24.156 -19.422 8.43 1 74.5 171 LYS B C 1
ATOM 3774 O O . LYS B 1 171 ? 23.781 -18.922 7.371 1 74.5 171 LYS B O 1
ATOM 3779 N N . ASN B 1 172 ? 24.062 -18.609 9.453 1 88.06 172 ASN B N 1
ATOM 3780 C CA . ASN B 1 172 ? 23.922 -17.172 9.578 1 88.06 172 ASN B CA 1
ATOM 3781 C C . ASN B 1 172 ? 22.516 -16.703 9.18 1 88.06 172 ASN B C 1
ATOM 3783 O O . ASN B 1 172 ? 22.375 -15.742 8.422 1 88.06 172 ASN B O 1
ATOM 3787 N N . VAL B 1 173 ? 21.609 -17.531 9.555 1 95.75 173 VAL B N 1
ATOM 3788 C CA . VAL B 1 173 ? 20.219 -17.188 9.281 1 95.75 173 VAL B CA 1
ATOM 3789 C C . VAL B 1 173 ? 19.797 -16 10.148 1 95.75 173 VAL B C 1
ATOM 3791 O O . VAL B 1 173 ? 20.062 -15.984 11.352 1 95.75 173 VAL B O 1
ATOM 3794 N N . PHE B 1 174 ? 19.328 -15.023 9.453 1 98.12 174 PHE B N 1
ATOM 3795 C CA . PHE B 1 174 ? 18.703 -13.906 10.148 1 98.12 174 PHE B CA 1
ATOM 3796 C C . PHE B 1 174 ? 17.188 -14.109 10.242 1 98.12 174 PHE B C 1
ATOM 3798 O O . PHE B 1 174 ? 16.578 -14.602 9.297 1 98.12 174 PHE B O 1
ATOM 3805 N N . ARG B 1 175 ? 16.625 -13.703 11.359 1 97.88 175 ARG B N 1
ATOM 3806 C CA . ARG B 1 175 ? 15.203 -13.945 11.578 1 97.88 175 ARG B CA 1
ATOM 3807 C C . ARG B 1 175 ? 14.484 -12.656 11.969 1 97.88 175 ARG B C 1
ATOM 3809 O O . ARG B 1 175 ? 15.008 -11.859 12.742 1 97.88 175 ARG B O 1
ATOM 3816 N N . LEU B 1 176 ? 13.344 -12.469 11.344 1 98.19 176 LEU B N 1
ATOM 3817 C CA . LEU B 1 176 ? 12.453 -11.359 11.672 1 98.19 176 LEU B CA 1
ATOM 3818 C C . LEU B 1 176 ? 11.055 -11.867 12.008 1 98.19 176 LEU B C 1
ATOM 3820 O O . LEU B 1 176 ? 10.461 -12.633 11.242 1 98.19 176 LEU B O 1
ATOM 3824 N N . LYS B 1 177 ? 10.578 -11.461 13.172 1 97.56 177 LYS B N 1
ATOM 3825 C CA . LYS B 1 177 ? 9.195 -11.758 13.531 1 97.56 177 LYS B CA 1
ATOM 3826 C C . LYS B 1 177 ? 8.242 -10.703 12.977 1 97.56 177 LYS B C 1
ATOM 3828 O O . LYS B 1 177 ? 8.5 -9.5 13.094 1 97.56 177 LYS B O 1
ATOM 3833 N N . VAL B 1 178 ? 7.199 -11.203 12.352 1 97.5 178 VAL B N 1
ATOM 3834 C CA . VAL B 1 178 ? 6.195 -10.273 11.844 1 97.5 178 VAL B CA 1
ATOM 3835 C C . VAL B 1 178 ? 4.805 -10.734 12.266 1 97.5 178 VAL B C 1
ATOM 3837 O O . VAL B 1 178 ? 4.57 -11.922 12.469 1 97.5 178 VAL B O 1
ATOM 3840 N N . LEU B 1 179 ? 3.949 -9.789 12.477 1 96.69 179 LEU B N 1
ATOM 3841 C CA . LEU B 1 179 ? 2.545 -10.031 12.797 1 96.69 179 LEU B CA 1
ATOM 3842 C C . LEU B 1 179 ? 1.636 -9.406 11.734 1 96.69 179 LEU B C 1
ATOM 3844 O O . LEU B 1 179 ? 1.421 -8.195 11.734 1 96.69 179 LEU B O 1
ATOM 3848 N N . PRO B 1 180 ? 1.067 -10.297 10.844 1 97.69 180 PRO B N 1
ATOM 3849 C CA . PRO B 1 180 ? 0.167 -9.758 9.82 1 97.69 180 PRO B CA 1
ATOM 3850 C C . PRO B 1 180 ? -1.059 -9.07 10.422 1 97.69 180 PRO B C 1
ATOM 3852 O O . PRO B 1 180 ? -1.608 -9.547 11.422 1 97.69 180 PRO B O 1
ATOM 3855 N N . LEU B 1 181 ? -1.443 -7.953 9.828 1 98.06 181 LEU B N 1
ATOM 3856 C CA . LEU B 1 181 ? -2.635 -7.211 10.227 1 98.06 181 LEU B CA 1
ATOM 3857 C C . LEU B 1 181 ? -3.754 -7.398 9.203 1 98.06 181 LEU B C 1
ATOM 3859 O O . LEU B 1 181 ? -3.553 -8.023 8.164 1 98.06 181 LEU B O 1
ATOM 3863 N N . HIS B 1 182 ? -4.949 -6.863 9.547 1 97.94 182 HIS B N 1
ATOM 3864 C CA . HIS B 1 182 ? -6.078 -6.973 8.625 1 97.94 182 HIS B CA 1
ATOM 3865 C C . HIS B 1 182 ? -5.754 -6.324 7.285 1 97.94 182 HIS B C 1
ATOM 3867 O O . HIS B 1 182 ? -6.168 -6.824 6.234 1 97.94 182 HIS B O 1
ATOM 3873 N N . SER B 1 183 ? -4.996 -5.266 7.312 1 97.56 183 SER B N 1
ATOM 3874 C CA . SER B 1 183 ? -4.668 -4.512 6.105 1 97.56 183 SER B CA 1
ATOM 3875 C C . SER B 1 183 ? -3.713 -5.289 5.207 1 97.56 183 SER B C 1
ATOM 3877 O O . SER B 1 183 ? -3.477 -4.906 4.062 1 97.56 183 SER B O 1
ATOM 3879 N N . ASP B 1 184 ? -3.186 -6.383 5.676 1 97.5 184 ASP B N 1
ATOM 3880 C CA . ASP B 1 184 ? -2.293 -7.23 4.891 1 97.5 184 ASP B CA 1
ATOM 3881 C C . ASP B 1 184 ? -3.078 -8.297 4.129 1 97.5 184 ASP B C 1
ATOM 3883 O O . ASP B 1 184 ? -2.51 -9.031 3.32 1 97.5 184 ASP B O 1
ATOM 3887 N N . THR B 1 185 ? -4.371 -8.406 4.348 1 96 185 THR B N 1
ATOM 3888 C CA . THR B 1 185 ? -5.152 -9.516 3.814 1 96 185 THR B CA 1
ATOM 3889 C C . THR B 1 185 ? -5.906 -9.086 2.559 1 96 185 THR B C 1
ATOM 3891 O O . THR B 1 185 ? -6 -7.895 2.256 1 96 185 THR B O 1
ATOM 3894 N N . ASP B 1 186 ? -6.305 -10.078 1.816 1 91.75 186 ASP B N 1
ATOM 3895 C CA . ASP B 1 186 ? -7.086 -9.836 0.607 1 91.75 186 ASP B CA 1
ATOM 3896 C C . ASP B 1 186 ? -8.531 -10.305 0.784 1 91.75 186 ASP B C 1
ATOM 3898 O O . ASP B 1 186 ? -9 -10.469 1.911 1 91.75 186 ASP B O 1
ATOM 3902 N N . ARG B 1 187 ? -9.227 -10.406 -0.268 1 86.44 187 ARG B N 1
ATOM 3903 C CA . ARG B 1 187 ? -10.656 -10.688 -0.244 1 86.44 187 ARG B CA 1
ATOM 3904 C C . ARG B 1 187 ? -10.938 -12.055 0.358 1 86.44 187 ARG B C 1
ATOM 3906 O O . ARG B 1 187 ? -12.07 -12.344 0.768 1 86.44 187 ARG B O 1
ATOM 3913 N N . ASN B 1 188 ? -9.969 -12.961 0.325 1 83.56 188 ASN B N 1
ATOM 3914 C CA . ASN B 1 188 ? -10.117 -14.289 0.908 1 83.56 188 ASN B CA 1
ATOM 3915 C C . ASN B 1 188 ? -9.75 -14.297 2.389 1 83.56 188 ASN B C 1
ATOM 3917 O O . ASN B 1 188 ? -9.695 -15.359 3.016 1 83.56 188 ASN B O 1
ATOM 3921 N N . AS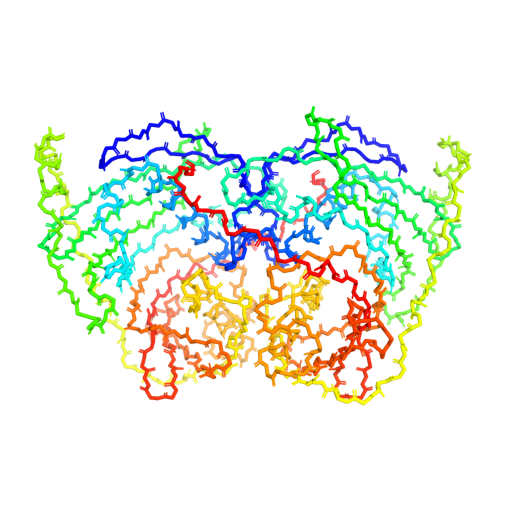N B 1 189 ? -9.367 -13.148 2.949 1 86.19 189 ASN B N 1
ATOM 3922 C CA . ASN B 1 189 ? -9.031 -12.922 4.352 1 86.19 189 ASN B CA 1
ATOM 3923 C C . ASN B 1 189 ? -7.75 -13.648 4.742 1 86.19 189 ASN B C 1
ATOM 3925 O O . ASN B 1 189 ? -7.609 -14.102 5.879 1 86.19 189 ASN B O 1
ATOM 3929 N N . HIS B 1 190 ? -6.957 -13.984 3.793 1 93.12 190 HIS B N 1
ATOM 3930 C CA . HIS B 1 190 ? -5.586 -14.422 4.043 1 93.12 190 HIS B CA 1
ATOM 3931 C C . HIS B 1 190 ? -4.578 -13.383 3.57 1 93.12 190 HIS B C 1
ATOM 3933 O O . HIS B 1 190 ? -4.926 -12.484 2.795 1 93.12 190 HIS B O 1
ATOM 3939 N N . VAL B 1 191 ? -3.41 -13.469 4.07 1 95.62 191 VAL B N 1
ATOM 3940 C CA . VAL B 1 191 ? -2.377 -12.508 3.691 1 95.62 191 VAL B CA 1
ATOM 3941 C C . VAL B 1 191 ? -2.174 -12.531 2.178 1 95.62 191 VAL B C 1
ATOM 3943 O O . VAL B 1 191 ? -2.055 -13.609 1.582 1 95.62 191 VAL B O 1
ATOM 3946 N N . 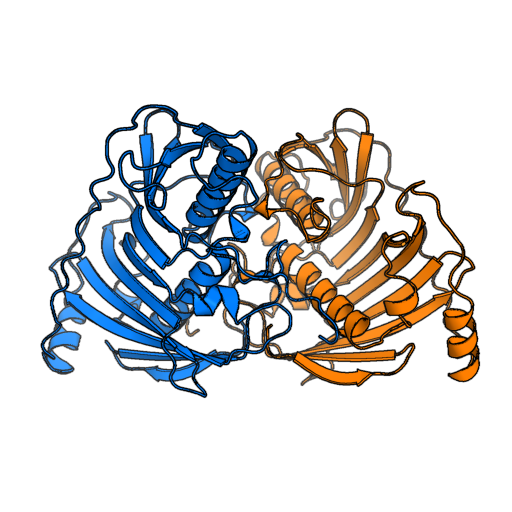ASN B 1 192 ? -2.244 -11.359 1.604 1 95.56 192 ASN B N 1
ATOM 3947 C CA . ASN B 1 192 ? -2.074 -11.211 0.162 1 95.56 192 ASN B CA 1
ATOM 3948 C C . ASN B 1 192 ? -0.682 -11.648 -0.286 1 95.56 192 ASN B C 1
ATOM 3950 O O . ASN B 1 192 ? 0.3 -11.438 0.427 1 95.56 192 ASN B O 1
ATOM 3954 N N . GLN B 1 193 ? -0.595 -12.148 -1.488 1 94.44 193 GLN B N 1
ATOM 3955 C CA . GLN B 1 193 ? 0.654 -12.703 -2.002 1 94.44 193 GLN B CA 1
ATOM 3956 C C . GLN B 1 193 ? 1.752 -11.648 -2.037 1 94.44 193 GLN B C 1
ATOM 3958 O O . GLN B 1 193 ? 2.918 -11.945 -1.772 1 94.44 193 GLN B O 1
ATOM 3963 N N . SER B 1 194 ? 1.424 -10.398 -2.461 1 96.12 194 SER B N 1
ATOM 3964 C CA . SER B 1 194 ? 2.424 -9.352 -2.586 1 96.12 194 SER B CA 1
ATOM 3965 C C . SER B 1 194 ? 3.035 -9 -1.231 1 96.12 194 SER B C 1
ATOM 3967 O O . SER B 1 194 ? 4.164 -8.516 -1.16 1 96.12 194 SER B O 1
ATOM 3969 N N . VAL B 1 195 ? 2.297 -9.266 -0.189 1 97.81 195 VAL B N 1
ATOM 3970 C CA . VAL B 1 195 ? 2.732 -8.922 1.161 1 97.81 195 VAL B CA 1
ATOM 3971 C C . VAL B 1 195 ? 3.896 -9.82 1.573 1 97.81 195 VAL B C 1
ATOM 3973 O O . VAL B 1 195 ? 4.797 -9.391 2.297 1 97.81 195 VAL B O 1
ATOM 3976 N N . TYR B 1 196 ? 3.947 -11.047 1.063 1 98.25 196 TYR B N 1
ATOM 3977 C CA . TYR B 1 196 ? 5.074 -11.93 1.363 1 98.25 196 TYR B CA 1
ATOM 3978 C C . TYR B 1 196 ? 6.371 -11.359 0.806 1 98.25 196 TYR B C 1
ATOM 3980 O O . TYR B 1 196 ? 7.422 -11.445 1.446 1 98.25 196 TYR B O 1
ATOM 3988 N N . PHE B 1 197 ? 6.316 -10.766 -0.377 1 98.31 197 PHE B N 1
ATOM 3989 C CA . PHE B 1 197 ? 7.492 -10.117 -0.943 1 98.31 197 PHE B CA 1
ATOM 3990 C C . PHE B 1 197 ? 7.922 -8.938 -0.082 1 98.31 197 PHE B C 1
ATOM 3992 O O . PHE B 1 197 ? 9.117 -8.711 0.115 1 98.31 197 PHE B O 1
ATOM 3999 N N . ARG B 1 198 ? 6.973 -8.25 0.38 1 98.5 198 ARG B N 1
ATOM 40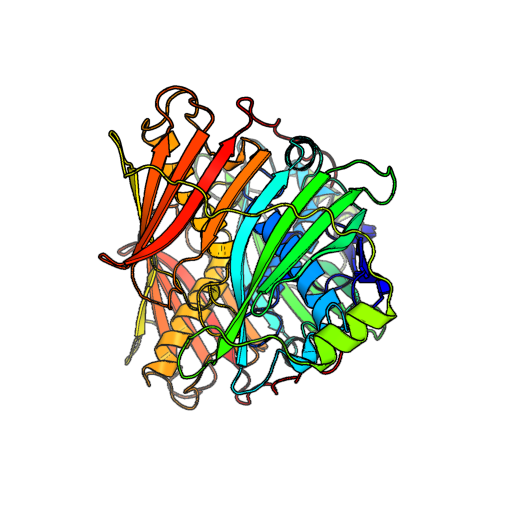00 C CA . ARG B 1 198 ? 7.242 -7.117 1.256 1 98.5 198 ARG B CA 1
ATOM 4001 C C . ARG B 1 198 ? 7.934 -7.57 2.539 1 98.5 198 ARG B C 1
ATOM 4003 O O . ARG B 1 198 ? 8.938 -6.98 2.949 1 98.5 198 ARG B O 1
ATOM 4010 N N . PHE B 1 199 ? 7.41 -8.633 3.15 1 98.69 199 PHE B N 1
ATOM 4011 C CA . PHE B 1 199 ? 8.023 -9.188 4.352 1 98.69 199 PHE B CA 1
ATOM 4012 C C . PHE B 1 199 ? 9.469 -9.594 4.082 1 98.69 199 PHE B C 1
ATOM 4014 O O . PHE B 1 199 ? 10.344 -9.383 4.918 1 98.69 199 PHE B O 1
ATOM 4021 N N . CYS B 1 200 ? 9.688 -10.172 2.955 1 98.62 200 CYS B N 1
ATOM 4022 C CA . CYS B 1 200 ? 11.031 -10.602 2.59 1 98.62 200 CYS B CA 1
ATOM 4023 C C . CYS B 1 200 ? 11.984 -9.414 2.539 1 98.62 200 CYS B C 1
ATOM 4025 O O . CYS B 1 200 ? 13.078 -9.461 3.109 1 98.62 200 CYS B O 1
ATOM 4027 N N . ILE B 1 201 ? 11.586 -8.352 1.898 1 98.75 201 ILE B N 1
ATOM 4028 C CA . ILE B 1 201 ? 12.453 -7.191 1.73 1 98.75 201 ILE B CA 1
ATOM 4029 C C . ILE B 1 201 ? 12.664 -6.508 3.078 1 98.75 201 ILE B C 1
ATOM 4031 O O . ILE B 1 201 ? 13.758 -6.02 3.365 1 98.75 201 ILE B O 1
ATOM 4035 N N . ASP B 1 202 ? 11.609 -6.465 3.881 1 98.69 202 ASP B N 1
ATOM 4036 C CA . ASP B 1 202 ? 11.75 -5.926 5.23 1 98.69 202 ASP B CA 1
ATOM 4037 C C . ASP B 1 202 ? 12.797 -6.711 6.027 1 98.69 202 ASP B C 1
ATOM 4039 O O . ASP B 1 202 ? 13.672 -6.121 6.66 1 98.69 202 ASP B O 1
ATOM 4043 N N . CYS B 1 203 ? 12.688 -7.992 5.949 1 98.75 203 CYS B N 1
ATOM 4044 C CA . CYS B 1 203 ? 13.617 -8.867 6.645 1 98.75 203 CYS B CA 1
ATOM 4045 C C . CYS B 1 203 ? 15.031 -8.711 6.094 1 98.75 203 CYS B C 1
ATOM 4047 O O . CYS B 1 203 ? 15.992 -8.602 6.855 1 98.75 203 CYS B O 1
ATOM 4049 N N . ALA B 1 204 ? 15.133 -8.68 4.84 1 98.69 204 ALA B N 1
ATOM 4050 C CA . ALA B 1 204 ? 16.438 -8.531 4.195 1 98.69 204 ALA B CA 1
ATOM 4051 C C . ALA B 1 204 ? 17.094 -7.219 4.59 1 98.69 204 ALA B C 1
ATOM 4053 O O . ALA B 1 204 ? 18.312 -7.16 4.781 1 98.69 204 ALA B O 1
ATOM 4054 N N . THR B 1 205 ? 16.312 -6.176 4.641 1 98.62 205 THR B N 1
ATOM 4055 C CA . THR B 1 205 ? 16.844 -4.879 5.035 1 98.62 205 THR B CA 1
ATOM 4056 C C . THR B 1 205 ? 17.422 -4.941 6.453 1 98.62 205 THR B C 1
ATOM 4058 O O . THR B 1 205 ? 18.531 -4.477 6.703 1 98.62 205 THR B O 1
ATOM 4061 N N . ASP B 1 206 ? 16.688 -5.539 7.348 1 98.44 206 ASP B N 1
ATOM 4062 C CA . ASP B 1 206 ? 17.188 -5.707 8.711 1 98.44 206 ASP B CA 1
ATOM 4063 C C . ASP B 1 206 ? 18.484 -6.527 8.719 1 98.44 206 ASP B C 1
ATOM 4065 O O . ASP B 1 206 ? 19.422 -6.191 9.422 1 98.44 206 ASP B O 1
ATOM 4069 N N . ALA B 1 207 ? 18.469 -7.594 7.98 1 98.31 207 ALA B N 1
ATOM 4070 C CA . ALA B 1 207 ? 19.641 -8.461 7.902 1 98.31 207 ALA B CA 1
ATOM 4071 C C . ALA B 1 207 ? 20.859 -7.695 7.387 1 98.31 207 ALA B C 1
ATOM 4073 O O . ALA B 1 207 ? 21.953 -7.812 7.945 1 98.31 207 ALA B O 1
ATOM 4074 N N . ALA B 1 208 ? 20.688 -6.938 6.359 1 98.12 208 ALA B N 1
ATOM 4075 C CA . ALA B 1 208 ? 21.766 -6.145 5.781 1 98.12 208 ALA B CA 1
ATOM 4076 C C . ALA B 1 208 ? 22.312 -5.145 6.793 1 98.12 208 ALA B C 1
ATOM 4078 O O . ALA B 1 208 ? 23.531 -5.047 6.98 1 98.12 208 ALA B O 1
ATOM 4079 N N . LEU B 1 209 ? 21.438 -4.457 7.434 1 97.31 209 LEU B N 1
ATOM 4080 C CA . LEU B 1 209 ? 21.828 -3.428 8.391 1 97.31 209 LEU B CA 1
ATOM 4081 C C . LEU B 1 209 ? 22.5 -4.043 9.609 1 97.31 209 LEU B C 1
ATOM 4083 O O . LEU B 1 209 ? 23.344 -3.406 10.258 1 97.31 209 LEU B O 1
ATOM 4087 N N . ALA B 1 210 ? 22.156 -5.254 9.906 1 97.38 210 ALA B N 1
ATOM 4088 C CA . ALA B 1 210 ? 22.734 -5.957 11.055 1 97.38 210 ALA B CA 1
ATOM 4089 C C . ALA B 1 210 ? 24.078 -6.57 10.703 1 97.38 210 ALA B C 1
ATOM 4091 O O . ALA B 1 210 ? 24.75 -7.148 11.562 1 97.38 210 ALA B O 1
ATOM 4092 N N . GLY B 1 211 ? 24.469 -6.523 9.445 1 96.56 211 GLY B N 1
ATOM 4093 C CA . GLY B 1 211 ? 25.766 -7.039 9.023 1 96.56 211 GLY B CA 1
ATOM 4094 C C . GLY B 1 211 ? 25.734 -8.523 8.695 1 96.56 211 GLY B C 1
ATOM 4095 O O . GLY B 1 211 ? 26.781 -9.172 8.641 1 96.56 211 GLY B O 1
ATOM 4096 N N . ASN B 1 212 ? 24.547 -9.055 8.469 1 96.31 212 ASN B N 1
ATOM 4097 C CA . ASN B 1 212 ? 24.406 -10.484 8.227 1 96.31 212 ASN B CA 1
ATOM 4098 C C . ASN B 1 212 ? 24.734 -10.844 6.781 1 96.31 212 ASN B C 1
ATOM 4100 O O . ASN B 1 212 ? 24.922 -12.016 6.453 1 96.31 212 ASN B O 1
ATOM 4104 N N . TYR B 1 213 ? 24.734 -9.883 5.914 1 96.56 213 TYR B N 1
ATOM 4105 C CA . TYR B 1 213 ? 24.969 -10.141 4.5 1 96.56 213 TYR B CA 1
ATOM 4106 C C . TYR B 1 213 ? 26.375 -9.695 4.102 1 96.56 213 TYR B C 1
ATOM 4108 O O . TYR B 1 213 ? 26.906 -8.734 4.652 1 96.56 213 TYR B O 1
ATOM 4116 N N . ARG B 1 214 ? 26.906 -10.492 3.203 1 96.25 214 ARG B N 1
ATOM 4117 C CA . ARG B 1 214 ? 28.078 -10.008 2.477 1 96.25 214 ARG B CA 1
ATOM 4118 C C . ARG B 1 214 ? 27.672 -8.977 1.428 1 96.25 214 ARG B C 1
ATOM 4120 O O . ARG B 1 214 ? 26.656 -9.125 0.762 1 96.25 214 ARG B O 1
ATOM 4127 N N . HIS B 1 215 ? 28.469 -7.789 1.287 1 97.25 215 HIS B N 1
ATOM 4128 C CA . HIS B 1 215 ? 28.328 -6.781 0.244 1 97.25 215 HIS B CA 1
ATOM 4129 C C . HIS B 1 215 ? 27.188 -5.816 0.546 1 97.25 215 HIS B C 1
ATOM 4131 O O . HIS B 1 215 ? 27.359 -4.598 0.45 1 97.25 215 HIS B O 1
ATOM 4137 N N . PHE B 1 216 ? 26.016 -6.387 0.828 1 97.75 216 PHE B N 1
ATOM 4138 C CA . PHE B 1 216 ? 24.844 -5.547 1.083 1 97.75 216 PHE B CA 1
ATOM 4139 C C . PHE B 1 216 ? 24.844 -5.039 2.52 1 97.75 216 PHE B C 1
ATOM 4141 O O . PHE B 1 216 ? 24.672 -5.82 3.459 1 97.75 216 PHE B O 1
ATOM 4148 N N . THR B 1 217 ? 24.969 -3.732 2.723 1 96.5 217 THR B N 1
ATOM 4149 C CA . THR B 1 217 ? 25.125 -3.184 4.066 1 96.5 217 THR B CA 1
ATOM 4150 C C . THR B 1 217 ? 24.125 -2.051 4.305 1 96.5 217 THR B C 1
ATOM 4152 O O . THR B 1 217 ? 24.219 -1.338 5.305 1 96.5 217 THR B O 1
ATOM 4155 N N . SER B 1 218 ? 23.266 -1.86 3.385 1 95.94 218 SER B N 1
ATOM 4156 C CA . SER B 1 218 ? 22.297 -0.77 3.459 1 95.94 218 SER B CA 1
ATOM 4157 C C . SER B 1 218 ? 20.891 -1.272 3.211 1 95.94 218 SER B C 1
ATOM 4159 O O . SER B 1 218 ? 20.641 -2.48 3.184 1 95.94 218 SER B O 1
ATOM 4161 N N . ASP B 1 219 ? 19.984 -0.324 3.146 1 97 219 ASP B N 1
ATOM 4162 C CA . ASP B 1 219 ? 18.609 -0.622 2.812 1 97 219 ASP B CA 1
ATOM 4163 C C . ASP B 1 219 ? 18.5 -1.412 1.51 1 97 219 ASP B C 1
ATOM 4165 O O . ASP B 1 219 ? 18.984 -0.964 0.469 1 97 219 ASP B O 1
ATOM 4169 N N . MET B 1 220 ? 17.828 -2.506 1.558 1 98 220 MET B N 1
ATOM 4170 C CA . MET B 1 220 ? 17.797 -3.414 0.415 1 98 220 MET B CA 1
ATOM 4171 C C . MET B 1 220 ? 16.922 -2.846 -0.699 1 98 220 MET B C 1
ATOM 4173 O O . MET B 1 220 ? 16.969 -3.316 -1.837 1 98 220 MET B O 1
ATOM 4177 N N . CYS B 1 221 ? 16.141 -1.811 -0.409 1 96.62 221 CYS B N 1
ATOM 4178 C CA . CYS B 1 221 ? 15.305 -1.181 -1.424 1 96.62 221 CYS B CA 1
ATOM 4179 C C . CYS B 1 221 ? 16.141 -0.359 -2.393 1 96.62 221 CYS B C 1
ATOM 4181 O O . CYS B 1 221 ? 15.648 0.103 -3.42 1 96.62 221 CYS B O 1
ATOM 4183 N N . TRP B 1 222 ? 17.391 -0.227 -2.127 1 96.44 222 TRP B N 1
ATOM 4184 C CA . TRP B 1 222 ? 18.281 0.455 -3.066 1 96.44 222 TRP B CA 1
ATOM 4185 C C . TRP B 1 222 ? 18.75 -0.498 -4.16 1 96.44 222 TRP B C 1
ATOM 4187 O O . TRP B 1 222 ? 19.281 -0.063 -5.18 1 96.44 222 TRP B O 1
ATOM 4197 N N . TYR B 1 223 ? 18.656 -1.791 -3.949 1 97.56 223 TYR B N 1
ATOM 4198 C CA . TYR B 1 223 ? 19.203 -2.789 -4.863 1 97.56 223 TYR B CA 1
ATOM 4199 C C . TYR B 1 223 ? 18.094 -3.428 -5.695 1 97.56 223 TYR B C 1
ATOM 4201 O O . TYR B 1 223 ? 17.141 -4.004 -5.145 1 97.56 223 TYR B O 1
ATOM 4209 N N . PRO B 1 224 ? 18.219 -3.414 -7.039 1 97.31 224 PRO B N 1
ATOM 4210 C CA . PRO B 1 224 ? 17.203 -4.055 -7.879 1 97.31 224 PRO B CA 1
ATOM 4211 C C . PRO B 1 224 ? 17.188 -5.574 -7.73 1 97.31 224 PRO B C 1
ATOM 4213 O O . PRO B 1 224 ? 18.234 -6.203 -7.641 1 97.31 224 PRO B O 1
ATOM 4216 N N . VAL B 1 225 ? 16.016 -6.145 -7.602 1 98.19 225 VAL B N 1
ATOM 4217 C CA . VAL B 1 225 ? 15.859 -7.59 -7.715 1 98.19 225 VAL B CA 1
ATOM 4218 C C . VAL B 1 225 ? 15.656 -7.973 -9.18 1 98.19 225 VAL B C 1
ATOM 4220 O O . VAL B 1 225 ? 14.836 -7.379 -9.875 1 98.19 225 VAL B O 1
ATOM 4223 N N . VAL B 1 226 ? 16.344 -9.008 -9.648 1 98.12 226 VAL B N 1
ATOM 4224 C CA . VAL B 1 226 ? 16.297 -9.242 -11.094 1 98.12 226 VAL B CA 1
ATOM 4225 C C . VAL B 1 226 ? 15.695 -10.609 -11.375 1 98.12 226 VAL B C 1
ATOM 4227 O O . VAL B 1 226 ? 15.25 -10.883 -12.492 1 98.12 226 VAL B O 1
ATOM 4230 N N . GLU B 1 227 ? 15.703 -11.492 -10.422 1 97 227 GLU B N 1
ATOM 4231 C CA . GLU B 1 227 ? 15.086 -12.812 -10.578 1 97 227 GLU B CA 1
ATOM 4232 C C . GLU B 1 227 ? 14.555 -13.328 -9.242 1 97 227 GLU B C 1
ATOM 4234 O O . GLU B 1 227 ? 15.18 -13.133 -8.203 1 97 227 GLU B O 1
ATOM 4239 N N . MET B 1 228 ? 13.477 -13.961 -9.305 1 96.56 228 MET B N 1
ATOM 4240 C CA . MET B 1 228 ? 12.898 -14.578 -8.117 1 96.56 228 MET B CA 1
ATOM 4241 C C . MET B 1 228 ? 12.227 -15.906 -8.469 1 96.56 228 MET B C 1
ATOM 4243 O O . MET B 1 228 ? 11.586 -16.031 -9.516 1 96.56 228 MET B O 1
ATOM 4247 N N . ASN B 1 229 ? 12.391 -16.828 -7.664 1 95.19 229 ASN B N 1
ATOM 4248 C CA . ASN B 1 229 ? 11.648 -18.078 -7.672 1 95.19 229 ASN B CA 1
ATOM 4249 C C . ASN B 1 229 ? 10.883 -18.297 -6.363 1 95.19 229 ASN B C 1
ATOM 4251 O O . ASN B 1 229 ? 11.477 -18.25 -5.285 1 95.19 229 ASN B O 1
ATOM 4255 N N . VAL B 1 230 ? 9.625 -18.547 -6.484 1 95.5 230 VAL B N 1
ATOM 4256 C CA . VAL B 1 230 ? 8.773 -18.484 -5.305 1 95.5 230 VAL B CA 1
ATOM 4257 C C . VAL B 1 230 ? 7.887 -19.719 -5.234 1 95.5 230 VAL B C 1
ATOM 4259 O O . VAL B 1 230 ? 7.402 -20.203 -6.262 1 95.5 230 VAL B O 1
ATOM 4262 N N . TYR B 1 231 ? 7.703 -20.219 -4.055 1 94.56 231 TYR B N 1
ATOM 4263 C CA . TYR B 1 231 ? 6.777 -21.297 -3.746 1 94.56 231 TYR B CA 1
ATOM 4264 C C . TYR B 1 231 ? 5.812 -20.891 -2.637 1 94.56 231 TYR B C 1
ATOM 4266 O O . TYR B 1 231 ? 6.238 -20.547 -1.533 1 94.56 231 TYR B O 1
ATOM 4274 N N . HIS B 1 232 ? 4.57 -20.906 -2.992 1 94.81 232 HIS B N 1
ATOM 4275 C CA . HIS B 1 232 ? 3.516 -20.672 -2.014 1 94.81 232 HIS B CA 1
ATOM 4276 C C . HIS B 1 232 ? 2.99 -21.984 -1.439 1 94.81 232 HIS B C 1
ATOM 4278 O O . HIS B 1 232 ? 2.174 -22.656 -2.07 1 94.81 232 HIS B O 1
ATOM 4284 N N . ALA B 1 233 ? 3.338 -22.234 -0.202 1 93.06 233 ALA B N 1
ATOM 4285 C CA . ALA B 1 233 ? 3.055 -23.562 0.363 1 93.06 233 ALA B CA 1
ATOM 4286 C C . ALA B 1 233 ? 1.743 -23.547 1.144 1 93.06 233 ALA B C 1
ATOM 4288 O O . ALA B 1 233 ? 0.965 -24.5 1.076 1 93.06 233 ALA B O 1
ATOM 4289 N N . ASN B 1 234 ? 1.533 -22.547 1.941 1 93.62 234 ASN B N 1
ATOM 4290 C CA . ASN B 1 234 ? 0.337 -22.391 2.764 1 93.62 234 ASN B CA 1
ATOM 4291 C C . ASN B 1 234 ? -0.06 -20.922 2.922 1 93.62 234 ASN B C 1
ATOM 4293 O O . ASN B 1 234 ? 0.715 -20.031 2.584 1 93.62 234 ASN B O 1
ATOM 4297 N N . GLU B 1 235 ? -1.275 -20.734 3.371 1 93.75 235 GLU B N 1
ATOM 4298 C CA . GLU B 1 235 ? -1.78 -19.375 3.604 1 93.75 235 GLU B CA 1
ATOM 4299 C C . GLU B 1 235 ? -1.527 -18.938 5.043 1 93.75 235 GLU B C 1
ATOM 4301 O O . GLU B 1 235 ? -1.292 -19.766 5.922 1 93.75 235 GLU B O 1
ATOM 4306 N N . SER B 1 236 ? -1.431 -17.641 5.23 1 95.19 236 SER B N 1
ATOM 4307 C CA . SER B 1 236 ? -1.336 -17.094 6.578 1 95.19 236 SER B CA 1
ATOM 4308 C C . SER B 1 236 ? -2.521 -16.188 6.895 1 95.19 236 SER B C 1
ATOM 4310 O O . SER B 1 236 ? -3.137 -15.617 5.984 1 95.19 236 SER B O 1
ATOM 4312 N N . LEU B 1 237 ? -2.812 -16.047 8.25 1 94.75 237 LEU B N 1
ATOM 4313 C CA . LEU B 1 237 ? -3.975 -15.312 8.719 1 94.75 237 LEU B CA 1
ATOM 4314 C C . LEU B 1 237 ? -3.551 -14.109 9.555 1 94.75 237 LEU B C 1
ATOM 4316 O O . LEU B 1 237 ? -2.402 -14.031 10 1 94.75 237 LEU B O 1
ATOM 4320 N N . VAL B 1 238 ? -4.488 -13.266 9.758 1 96.38 238 VAL B N 1
ATOM 4321 C CA . VAL B 1 238 ? -4.289 -12.07 10.578 1 96.38 238 VAL B CA 1
ATOM 4322 C C . VAL B 1 238 ? -3.945 -12.477 12.008 1 96.38 238 VAL B C 1
ATOM 4324 O O . VAL B 1 238 ? -4.5 -13.445 12.531 1 96.38 238 VAL B O 1
ATOM 4327 N N . ASN B 1 239 ? -3.027 -11.75 12.594 1 95.38 239 ASN B N 1
ATOM 4328 C CA . ASN B 1 239 ? -2.678 -11.836 14.008 1 95.38 239 ASN B CA 1
ATOM 4329 C C . ASN B 1 239 ? -2.043 -13.188 14.344 1 95.38 239 ASN B C 1
ATOM 4331 O O . ASN B 1 239 ? -2.113 -13.641 15.484 1 95.38 239 ASN B O 1
ATOM 4335 N N . LYS B 1 240 ? -1.559 -13.875 13.391 1 96.88 240 LYS B N 1
ATOM 4336 C C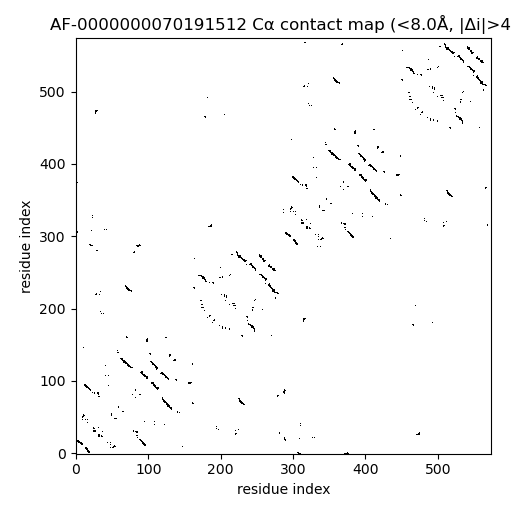A . LYS B 1 240 ? -0.736 -15.062 13.586 1 96.88 240 LYS B CA 1
ATOM 4337 C C . LYS B 1 240 ? 0.729 -14.781 13.273 1 96.88 240 LYS B C 1
ATOM 4339 O O . LYS B 1 240 ? 1.085 -14.523 12.117 1 96.88 240 LYS B O 1
ATOM 4344 N N . GLU B 1 241 ? 1.505 -14.922 14.297 1 97.44 241 GLU B N 1
ATOM 4345 C CA . GLU B 1 241 ? 2.91 -14.539 14.188 1 97.44 241 GLU B CA 1
ATOM 4346 C C . GLU B 1 241 ? 3.629 -15.383 13.133 1 97.44 241 GLU B C 1
ATOM 4348 O O . GLU B 1 241 ? 3.453 -16.609 13.086 1 97.44 241 GLU B O 1
ATOM 4353 N N . LEU B 1 242 ? 4.387 -14.703 12.359 1 98.31 242 LEU B N 1
ATOM 4354 C CA . LEU B 1 242 ? 5.234 -15.352 11.359 1 98.31 242 LEU B CA 1
ATOM 4355 C C . LEU B 1 242 ? 6.707 -15.094 11.648 1 98.31 242 LEU B C 1
ATOM 4357 O O . LEU B 1 242 ? 7.062 -14.062 12.227 1 98.31 242 LEU B O 1
ATOM 4361 N N . ILE B 1 243 ? 7.484 -16.031 11.25 1 98.25 243 ILE B N 1
ATOM 4362 C CA . ILE B 1 243 ? 8.93 -15.852 11.289 1 98.25 243 ILE B CA 1
ATOM 4363 C C . ILE B 1 243 ? 9.492 -15.844 9.867 1 98.25 243 ILE B C 1
ATOM 4365 O O . ILE B 1 243 ? 9.352 -16.828 9.133 1 98.25 243 ILE B O 1
ATOM 4369 N N . VAL B 1 244 ? 10.055 -14.75 9.5 1 98.38 244 VAL B N 1
ATOM 4370 C CA . VAL B 1 244 ? 10.734 -14.625 8.211 1 98.38 244 VAL B CA 1
ATOM 4371 C C . VAL B 1 244 ? 12.219 -14.914 8.383 1 98.38 244 VAL B C 1
ATOM 4373 O O . VAL B 1 244 ? 12.922 -14.219 9.117 1 98.38 244 VAL B O 1
ATOM 4376 N N . ASN B 1 245 ? 12.688 -15.938 7.691 1 97.62 245 ASN B N 1
ATOM 4377 C CA . ASN B 1 245 ? 14.094 -16.328 7.707 1 97.62 245 ASN B CA 1
ATOM 4378 C C . ASN B 1 245 ? 14.789 -15.953 6.398 1 97.62 245 ASN B C 1
ATOM 4380 O O . ASN B 1 245 ? 14.219 -16.109 5.32 1 97.62 245 ASN B O 1
ATOM 4384 N N . THR B 1 246 ? 16.031 -15.453 6.527 1 97.56 246 THR B N 1
ATOM 4385 C CA . THR B 1 246 ? 16.766 -15.141 5.305 1 97.56 246 THR B CA 1
ATOM 4386 C C . THR B 1 246 ? 18.25 -15.414 5.484 1 97.56 246 THR B C 1
ATOM 4388 O O . THR B 1 246 ? 18.781 -15.297 6.594 1 97.56 246 THR B O 1
ATOM 4391 N N . TRP B 1 247 ? 18.875 -15.789 4.418 1 96.38 247 TRP B N 1
ATOM 4392 C CA . TRP B 1 247 ? 20.312 -15.977 4.371 1 96.38 247 TRP B CA 1
ATOM 4393 C C . TRP B 1 247 ? 20.828 -15.898 2.936 1 96.38 247 TRP B C 1
ATOM 4395 O O . TRP B 1 247 ? 20.047 -16 1.985 1 96.38 247 TRP B O 1
ATOM 4405 N N . GLN B 1 248 ? 22.125 -15.703 2.816 1 94.5 248 GLN B N 1
ATOM 4406 C CA . GLN B 1 248 ? 22.75 -15.594 1.505 1 94.5 248 GLN B CA 1
ATOM 4407 C C . GLN B 1 248 ? 23.297 -16.938 1.048 1 94.5 248 GLN B C 1
ATOM 4409 O O . GLN B 1 248 ? 23.688 -17.781 1.872 1 94.5 248 GLN B O 1
ATOM 4414 N N . ASP B 1 249 ? 23.25 -17.062 -0.265 1 92.94 249 ASP B N 1
ATOM 4415 C CA . ASP B 1 249 ? 23.953 -18.188 -0.868 1 92.94 249 ASP B CA 1
ATOM 4416 C C . ASP B 1 249 ? 25.453 -18.141 -0.546 1 92.94 249 ASP B C 1
ATOM 4418 O O . ASP B 1 249 ? 26.062 -17.062 -0.554 1 92.94 249 ASP B O 1
ATOM 4422 N N . ASP B 1 250 ? 26.094 -19.266 -0.342 1 90.69 250 ASP B N 1
ATOM 4423 C CA . ASP B 1 250 ? 27.484 -19.344 0.071 1 90.69 250 ASP B CA 1
ATOM 4424 C C . ASP B 1 250 ? 28.422 -18.891 -1.048 1 90.69 250 ASP B C 1
ATOM 4426 O O . ASP B 1 250 ? 29.453 -18.266 -0.787 1 90.69 250 ASP B O 1
ATOM 4430 N N . ASP B 1 251 ? 28.109 -19.156 -2.219 1 92.75 251 ASP B N 1
ATOM 4431 C CA . ASP B 1 251 ? 29.016 -18.922 -3.34 1 92.75 251 ASP B CA 1
ATOM 4432 C C . ASP B 1 251 ? 28.703 -17.578 -4.016 1 92.75 251 ASP B C 1
ATOM 4434 O O . ASP B 1 251 ? 29.609 -16.875 -4.453 1 92.75 251 ASP B O 1
ATOM 4438 N N . ASP B 1 252 ? 27.453 -17.25 -4.125 1 95.31 252 ASP B N 1
ATOM 4439 C CA . ASP B 1 252 ? 27 -16.031 -4.785 1 95.31 252 ASP B CA 1
ATOM 4440 C C . ASP B 1 252 ? 26.281 -15.109 -3.803 1 95.31 252 ASP B C 1
ATOM 4442 O O . ASP B 1 252 ? 25.125 -15.328 -3.469 1 95.31 252 ASP B O 1
ATOM 4446 N N . PHE B 1 253 ? 26.953 -14.031 -3.492 1 96.38 253 PHE B N 1
ATOM 4447 C CA . PHE B 1 253 ? 26.406 -13.133 -2.479 1 96.38 253 PHE B CA 1
ATOM 4448 C C . PHE B 1 253 ? 25.141 -12.445 -2.98 1 96.38 253 PHE B C 1
ATOM 4450 O O . PHE B 1 253 ? 24.359 -11.922 -2.188 1 96.38 253 PHE B O 1
ATOM 4457 N N . ARG B 1 254 ? 24.984 -12.469 -4.266 1 97.88 254 ARG B N 1
ATOM 4458 C CA . ARG B 1 254 ? 23.828 -11.797 -4.848 1 97.88 254 ARG B CA 1
ATOM 4459 C C . ARG B 1 254 ? 22.562 -12.609 -4.629 1 97.88 254 ARG B C 1
ATOM 4461 O O . ARG B 1 254 ? 21.453 -12.078 -4.75 1 97.88 254 ARG B O 1
ATOM 4468 N N . LEU B 1 255 ? 22.625 -13.828 -4.391 1 96.06 255 LEU B N 1
ATOM 4469 C CA . LEU B 1 255 ? 21.5 -14.734 -4.242 1 96.06 255 LEU B CA 1
ATOM 4470 C C . LEU B 1 255 ? 21.094 -14.867 -2.775 1 96.06 255 LEU B C 1
ATOM 4472 O O . LEU B 1 255 ? 21.891 -15.328 -1.952 1 96.06 255 LEU B O 1
ATOM 4476 N N . ILE B 1 256 ? 19.891 -14.469 -2.449 1 96.44 256 ILE B N 1
ATOM 4477 C CA . ILE B 1 256 ? 19.375 -14.477 -1.082 1 96.44 256 ILE B CA 1
ATOM 4478 C C . ILE B 1 256 ? 18.141 -15.367 -0.997 1 96.44 256 ILE B C 1
ATOM 4480 O O . ILE B 1 256 ? 17.281 -15.336 -1.88 1 96.44 256 ILE B O 1
ATOM 4484 N N . PHE B 1 257 ? 18.031 -16.125 0.093 1 96.12 257 PHE B N 1
ATOM 4485 C CA . PHE B 1 257 ? 16.938 -17.062 0.292 1 96.12 257 PHE B CA 1
ATOM 4486 C C . PHE B 1 257 ? 16.016 -16.594 1.408 1 96.12 257 PHE B C 1
ATOM 4488 O O . PHE B 1 257 ? 16.453 -15.922 2.344 1 96.12 257 PHE B O 1
ATOM 4495 N N . PHE B 1 258 ? 14.797 -16.984 1.302 1 96.88 258 PHE B N 1
ATOM 4496 C CA . PHE B 1 258 ? 13.797 -16.672 2.314 1 96.88 258 PHE B CA 1
ATOM 4497 C C . PHE B 1 258 ? 12.906 -17.875 2.586 1 96.88 258 PHE B C 1
ATOM 4499 O O . PHE B 1 258 ? 12.523 -18.594 1.661 1 96.88 258 PHE B O 1
ATOM 4506 N N . ILE B 1 259 ? 12.578 -18.109 3.828 1 96.56 259 ILE B N 1
ATOM 4507 C CA . ILE B 1 259 ? 11.531 -19.016 4.262 1 96.56 259 ILE B CA 1
ATOM 4508 C C . ILE B 1 259 ? 10.648 -18.344 5.312 1 96.56 259 ILE B C 1
ATOM 4510 O O . ILE B 1 259 ? 11.156 -17.812 6.309 1 96.56 259 ILE B O 1
ATOM 4514 N N . ILE B 1 260 ? 9.422 -18.281 5.082 1 97.62 260 ILE B N 1
ATOM 4515 C CA . ILE B 1 260 ? 8.461 -17.75 6.047 1 97.62 260 ILE B CA 1
ATOM 4516 C C . ILE B 1 260 ? 7.676 -18.891 6.672 1 97.62 260 ILE B C 1
ATOM 4518 O O . ILE B 1 260 ? 7.098 -19.719 5.965 1 97.62 260 ILE B O 1
ATOM 4522 N N . LYS B 1 261 ? 7.617 -18.859 7.973 1 97.19 261 LYS B N 1
ATOM 4523 C CA . LYS B 1 261 ? 6.977 -19.953 8.703 1 97.19 261 LYS B CA 1
ATOM 4524 C C . LYS B 1 261 ? 5.973 -19.406 9.719 1 97.19 261 LYS B C 1
ATOM 4526 O O . LYS B 1 261 ? 6.129 -18.297 10.227 1 97.19 261 LYS B O 1
ATOM 4531 N N . ARG B 1 262 ? 4.988 -20.094 9.93 1 97.75 262 ARG B N 1
ATOM 4532 C CA . ARG B 1 262 ? 4.148 -20.016 11.125 1 97.75 262 ARG B CA 1
ATOM 4533 C C . ARG B 1 262 ? 4.406 -21.188 12.055 1 97.75 262 ARG B C 1
ATOM 4535 O O . ARG B 1 262 ? 4.043 -22.328 11.742 1 97.75 262 ARG B O 1
ATOM 4542 N N . LYS B 1 263 ? 5.031 -20.906 13.172 1 95.75 263 LYS B N 1
ATOM 4543 C CA . LYS B 1 263 ? 5.547 -21.984 14 1 95.75 263 LYS B CA 1
ATOM 4544 C C . LYS B 1 263 ? 6.426 -22.938 13.18 1 95.75 263 LYS B C 1
ATOM 4546 O O . LYS B 1 263 ? 7.398 -22.5 12.555 1 95.75 263 LYS B O 1
ATOM 4551 N N . LYS B 1 264 ? 6.016 -24.172 12.992 1 93.69 264 LYS B N 1
ATOM 4552 C CA . LYS B 1 264 ? 6.844 -25.141 12.266 1 93.69 264 LYS B CA 1
ATOM 4553 C C . LYS B 1 264 ? 6.367 -25.297 10.828 1 93.69 264 LYS B C 1
ATOM 4555 O O . LYS B 1 264 ? 7.047 -25.922 10.008 1 93.69 264 LYS B O 1
ATOM 4560 N N . THR B 1 265 ? 5.34 -24.641 10.477 1 95.81 265 THR B N 1
ATOM 4561 C CA . THR B 1 265 ? 4.746 -24.812 9.156 1 95.81 265 THR B CA 1
ATOM 4562 C C . THR B 1 265 ? 5.328 -23.812 8.164 1 95.81 265 THR B C 1
ATOM 4564 O O . THR B 1 265 ? 5.281 -22.609 8.398 1 95.81 265 THR B O 1
ATOM 4567 N N . VAL B 1 266 ? 5.871 -24.328 7.07 1 95.06 266 VAL B N 1
ATOM 4568 C CA . VAL B 1 266 ? 6.379 -23.453 6.008 1 95.06 266 VAL B CA 1
ATOM 4569 C C . VAL B 1 266 ? 5.215 -22.891 5.199 1 95.06 266 VAL B C 1
ATOM 4571 O O . VAL B 1 266 ? 4.344 -23.641 4.746 1 95.06 266 VAL B O 1
ATOM 4574 N N . LEU B 1 267 ? 5.23 -21.609 5.008 1 96.44 267 LEU B N 1
ATOM 4575 C CA . LEU B 1 267 ? 4.164 -20.938 4.277 1 96.44 267 LEU B CA 1
ATOM 4576 C C . LEU B 1 267 ? 4.652 -20.469 2.912 1 96.44 267 LEU B C 1
ATOM 4578 O O . LEU B 1 267 ? 3.906 -20.5 1.933 1 96.44 267 LEU B O 1
ATOM 4582 N N . PHE B 1 268 ? 5.836 -20.094 2.824 1 95.94 268 PHE B N 1
ATOM 4583 C CA . PHE B 1 268 ? 6.375 -19.391 1.66 1 95.94 268 PHE B CA 1
ATOM 4584 C C . PHE B 1 268 ? 7.883 -19.594 1.561 1 95.94 268 PHE B C 1
ATOM 4586 O O . PHE B 1 268 ? 8.594 -19.5 2.562 1 95.94 268 PHE B O 1
ATOM 4593 N N . LYS B 1 269 ? 8.414 -19.922 0.397 1 95.44 269 LYS B N 1
ATOM 4594 C CA . LYS B 1 269 ? 9.836 -19.984 0.084 1 95.44 269 LYS B CA 1
ATOM 4595 C C . LYS B 1 269 ? 10.172 -19.125 -1.135 1 95.44 269 LYS B C 1
ATOM 4597 O O . LYS B 1 269 ? 9.398 -19.078 -2.098 1 95.44 269 LYS B O 1
ATOM 4602 N N . ALA B 1 270 ? 11.32 -18.516 -1.071 1 95.62 270 ALA B N 1
ATOM 4603 C CA . ALA B 1 270 ? 11.719 -17.719 -2.225 1 95.62 270 ALA B CA 1
ATOM 4604 C C . ALA B 1 270 ? 13.242 -17.625 -2.328 1 95.62 270 ALA B C 1
ATOM 4606 O O . ALA B 1 270 ? 13.945 -17.656 -1.312 1 95.62 270 ALA B O 1
ATOM 4607 N N . SER B 1 271 ? 13.742 -17.594 -3.457 1 95.56 271 SER B N 1
ATOM 4608 C CA . SER B 1 271 ? 15.086 -17.109 -3.781 1 95.56 271 SER B CA 1
ATOM 4609 C C . SER B 1 271 ? 15.031 -15.836 -4.609 1 95.56 271 SER B C 1
ATOM 4611 O O . SER B 1 271 ? 14.203 -15.711 -5.516 1 95.56 271 SER B O 1
ATOM 4613 N N . MET B 1 272 ? 15.859 -14.906 -4.27 1 96.81 272 MET B N 1
ATOM 4614 C CA . MET B 1 272 ? 15.914 -13.625 -4.973 1 96.81 272 MET B CA 1
ATOM 4615 C C . MET B 1 272 ? 17.344 -13.289 -5.383 1 96.81 272 MET B C 1
ATOM 4617 O O . MET B 1 272 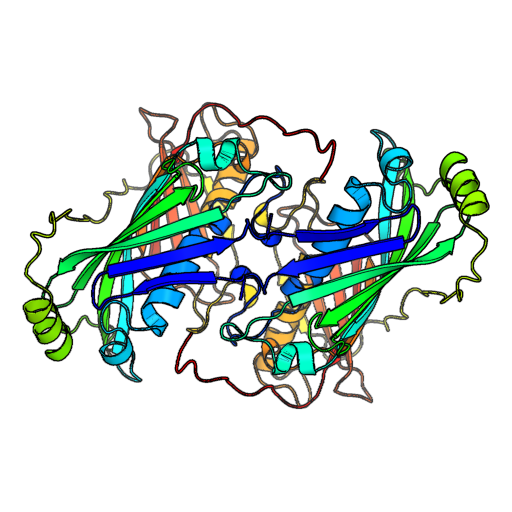? 18.25 -13.336 -4.555 1 96.81 272 MET B O 1
ATOM 4621 N N . LEU B 1 273 ? 17.484 -13.008 -6.602 1 97.62 273 LEU B N 1
ATOM 4622 C CA . LEU B 1 273 ? 18.766 -12.539 -7.113 1 97.62 273 LEU B CA 1
ATOM 4623 C C . LEU B 1 273 ? 18.797 -11.016 -7.203 1 97.62 273 LEU B C 1
ATOM 4625 O O . LEU B 1 273 ? 17.984 -10.422 -7.914 1 97.62 273 LEU B O 1
ATOM 4629 N N . PHE B 1 274 ? 19.719 -10.383 -6.477 1 98.12 274 PHE B N 1
ATOM 4630 C CA . PHE B 1 274 ? 19.812 -8.922 -6.441 1 98.12 274 PHE B CA 1
ATOM 4631 C C . PHE B 1 274 ? 20.922 -8.422 -7.363 1 98.12 274 PHE B C 1
ATOM 4633 O O . PHE B 1 274 ? 21.984 -9.047 -7.461 1 98.12 274 PHE B O 1
ATOM 4640 N N . TYR B 1 275 ? 20.656 -7.32 -8.078 1 96.56 275 TYR B N 1
ATOM 4641 C CA . TYR B 1 275 ? 21.719 -6.562 -8.727 1 96.56 275 TYR B CA 1
ATOM 4642 C C . TYR B 1 275 ? 22.641 -5.922 -7.695 1 96.56 275 TYR B C 1
ATOM 4644 O O . TYR B 1 275 ? 22.172 -5.297 -6.742 1 96.56 275 TYR B O 1
ATOM 4652 N N . PRO B 1 276 ? 23.953 -6.051 -7.828 1 95.12 276 PRO B N 1
ATOM 4653 C CA . PRO B 1 276 ? 24.859 -5.707 -6.738 1 95.12 276 PRO B CA 1
ATOM 4654 C C . PRO B 1 276 ? 25.031 -4.199 -6.555 1 95.12 276 PRO B C 1
ATOM 4656 O O . PRO B 1 276 ? 25.406 -3.74 -5.473 1 95.12 276 PRO B O 1
ATOM 4659 N N . GLU B 1 277 ? 24.734 -3.42 -7.555 1 93.31 277 GLU B N 1
ATOM 4660 C CA . GLU B 1 277 ? 24.922 -1.975 -7.461 1 93.31 277 GLU B CA 1
ATOM 4661 C C . GLU B 1 277 ? 23.625 -1.277 -7.086 1 93.31 277 GLU B C 1
ATOM 4663 O O . GLU B 1 277 ? 22.562 -1.597 -7.625 1 93.31 277 GLU B O 1
ATOM 4668 N N . MET B 1 278 ? 23.781 -0.328 -6.246 1 90 278 MET B N 1
ATOM 4669 C CA . MET B 1 278 ? 22.641 0.469 -5.812 1 90 278 MET B CA 1
ATOM 4670 C C . MET B 1 278 ? 22.125 1.361 -6.945 1 90 278 MET B C 1
ATOM 4672 O O . MET B 1 278 ? 22.922 1.903 -7.711 1 90 278 MET B O 1
ATOM 4676 N N . SER B 1 279 ? 20.844 1.514 -6.965 1 87.25 279 SER B N 1
ATOM 4677 C CA . SER B 1 279 ? 20.281 2.541 -7.832 1 87.25 279 SER B CA 1
ATOM 4678 C C . SER B 1 279 ? 20.578 3.939 -7.301 1 87.25 279 SER B C 1
ATOM 4680 O O . SER B 1 279 ? 20.719 4.133 -6.094 1 87.25 279 SER B O 1
ATOM 4682 N N . LYS B 1 280 ? 20.656 4.898 -8.172 1 81 280 LYS B N 1
ATOM 4683 C CA . LYS B 1 280 ? 20.984 6.273 -7.793 1 81 280 LYS B CA 1
ATOM 4684 C C . LYS B 1 280 ? 19.75 6.984 -7.227 1 81 280 LYS B C 1
ATOM 4686 O O . LYS B 1 280 ? 18.625 6.711 -7.637 1 81 280 LYS B O 1
ATOM 4691 N N . LYS B 1 281 ? 20.172 7.762 -6.191 1 74.06 281 LYS B N 1
ATOM 4692 C CA . LYS B 1 281 ? 19.109 8.625 -5.664 1 74.06 281 LYS B CA 1
ATOM 4693 C C . LYS B 1 281 ? 18.688 9.664 -6.695 1 74.06 281 LYS B C 1
ATOM 4695 O O . LYS B 1 281 ? 19.531 10.328 -7.297 1 74.06 281 LYS B O 1
ATOM 4700 N N . ARG B 1 282 ? 17.516 9.484 -7.125 1 61.09 282 ARG B N 1
ATOM 4701 C CA . ARG B 1 282 ? 17.094 10.492 -8.086 1 61.09 282 ARG B CA 1
ATOM 4702 C C . ARG B 1 282 ? 16.578 11.742 -7.371 1 61.09 282 ARG B C 1
ATOM 4704 O O . ARG B 1 282 ? 15.844 11.641 -6.387 1 61.09 282 ARG B O 1
ATOM 4711 N N . ARG B 1 283 ? 17.5 12.75 -7.316 1 54.88 283 ARG B N 1
ATOM 4712 C CA . ARG B 1 283 ? 17.234 14.039 -6.688 1 54.88 283 ARG B CA 1
ATOM 4713 C C . ARG B 1 283 ? 16.062 14.742 -7.355 1 54.88 283 ARG B C 1
ATOM 4715 O O . ARG B 1 283 ? 15.836 14.586 -8.555 1 54.88 283 ARG B O 1
ATOM 4722 N N . ASN B 1 284 ? 14.852 14.992 -6.594 1 52.47 284 ASN B N 1
ATOM 4723 C CA . ASN B 1 284 ? 13.531 15.594 -6.711 1 52.47 284 ASN B CA 1
ATOM 4724 C C . ASN B 1 284 ? 13.578 16.906 -7.484 1 52.47 284 ASN B C 1
ATOM 4726 O O . ASN B 1 284 ? 13.617 17.984 -6.887 1 52.47 284 ASN B O 1
ATOM 4730 N N . SER B 1 285 ? 14.336 17.141 -8.508 1 47.12 285 SER B N 1
ATOM 4731 C CA . SER B 1 285 ? 14.156 18.547 -8.812 1 47.12 285 SER B CA 1
ATOM 4732 C C . SER B 1 285 ? 12.688 18.875 -9.055 1 47.12 285 SER B C 1
ATOM 4734 O O . SER B 1 285 ? 12.172 19.875 -8.555 1 47.12 285 SER B O 1
ATOM 4736 N N . ARG B 1 286 ? 12.039 18.453 -10.102 1 51.78 286 ARG B N 1
ATOM 4737 C CA . ARG B 1 286 ? 10.664 18.75 -10.508 1 51.78 286 ARG B CA 1
ATOM 4738 C C . ARG B 1 286 ? 9.836 17.484 -10.648 1 51.78 286 ARG B C 1
ATOM 4740 O O . ARG B 1 286 ? 10.352 16.438 -11.086 1 51.78 286 ARG B O 1
ATOM 4747 N N . MET B 1 287 ? 8.75 17.328 -9.664 1 56.12 287 MET B N 1
ATOM 4748 C CA . MET B 1 287 ? 7.777 16.281 -9.914 1 56.12 287 MET B CA 1
ATOM 4749 C C . MET B 1 287 ? 6.84 16.656 -11.055 1 56.12 287 MET B C 1
ATOM 4751 O O . MET B 1 287 ? 6.398 17.812 -11.133 1 56.12 287 MET B O 1
#

Sequence (574 aa):
MAQYVINKLESFHGDLSFNGVPYEAFERTGHWSLWGVMKMFEAARLIGLYNGLFHFRSMEEKHKGLVIVTQTIRLSPDLHRDYSLFTTLKQRYVMDIVEIGRRSFSFVSRLTNEETGKFLGEVLLKYVLIDRRTRKSIPLPDSFFEKYSEDGKKKVKVVNLSIPACPDMGKNVFRLKVLPLHSDTDRNNHVNQSVYFRFCIDCATDAALAGNYRHFTSDMCWYPVVEMNVYHANESLVNKELIVNTWQDDDDFRLIFFIIKRKKTVLFKASMLFYPEMSKKRRNSRMMAQYVINKLESFHGDLSFNGVPYEAFERTGHWSLWGVMKMFEAARLIGLYNGLFHFRSMEEKHKGLVIVTQTIRLSPDLHRDYSLFTTLKQRYVMDIVEIGRRSFSFVSRLTNEETGKFLGEVLLKYVLIDRRTRKSIPLPDSFFEKYSEDGKKKVKVVNLSIPACPDMGKNVFRLKVLPLHSDTDRNNHVNQSVYFRFCIDCATDAALAGNYRHFTSDMCWYPVVEMNVYHANESLVNKELIVNTWQDDDDFRLIFFIIKRKKTVLFKASMLFYPEMSKKRRNSRM

pLDDT: mean 90.4, std 11.54, range [47.12, 98.81]

Organism: Mizuhopecten yessoensis (NCBI:txid6573)

Radius of gyration: 24.01 Å; Cα contacts (8 Å, |Δi|>4): 1360; chains: 2; bounding box: 53×71×62 Å

Nearest PDB structures (foldseek):
  5x04-assembly1_B  TM=7.953E-01  e=2.213E-16  Umbellularia californica
  5x04-assembly1_A  TM=7.827E-01  e=1.975E-16  Umbellularia californica
  8qs0-assembly2_DDD  TM=7.920E-01  e=9.362E-15  Lemna aequinoctialis
  8qs0-assembly2_CCC  TM=7.855E-01  e=3.654E-14  Lemna aequinoctialis
  8qrt-assembly2_DDD  TM=7.746E-01  e=4.094E-14  Lemna aequinoctialis

Solvent-accessible surface area (backbone atoms only — not comparable to full-atom values): 29463 Å² total; per-residue (Å²): 29,40,45,64,44,78,76,44,79,42,56,62,36,35,29,35,32,35,52,27,34,48,64,83,28,41,40,41,76,38,27,51,28,69,34,36,54,46,43,50,55,47,44,54,50,49,43,36,31,43,59,43,28,64,49,33,70,81,48,55,52,95,57,28,33,71,42,69,44,36,37,41,36,40,33,37,55,56,48,40,62,67,35,30,71,66,29,76,42,45,38,24,40,39,33,37,60,25,39,79,57,67,35,33,38,26,32,38,38,37,35,25,36,58,87,78,64,45,79,33,30,36,38,39,38,33,38,34,32,25,30,64,84,77,68,39,78,37,70,61,56,67,67,52,54,54,50,45,60,69,73,48,78,65,83,45,68,69,70,82,82,67,74,57,86,69,75,72,90,69,79,70,63,38,77,35,80,44,66,45,45,63,84,43,24,30,73,85,60,28,54,32,74,39,50,55,51,40,51,49,49,38,40,47,21,52,30,12,60,71,60,66,42,66,94,46,61,46,66,48,80,40,36,32,58,34,36,34,36,32,31,48,68,48,87,50,47,60,74,45,62,31,40,40,34,36,35,63,42,90,87,44,63,46,33,35,37,38,41,32,24,45,83,91,44,66,24,36,39,35,39,37,33,40,45,89,60,65,49,76,76,75,78,74,74,59,81,28,40,44,64,44,79,76,44,78,43,55,61,36,35,28,34,32,35,54,26,35,48,64,84,29,40,41,42,76,39,28,50,29,70,34,37,53,45,43,49,55,48,45,55,49,49,44,36,30,44,60,42,28,65,51,34,68,82,48,54,50,95,56,30,32,72,43,70,42,35,37,41,36,40,33,36,54,56,47,40,61,66,36,30,73,66,29,77,42,45,40,27,40,40,33,36,61,25,40,77,59,66,35,33,39,27,33,37,38,37,33,26,35,60,89,78,63,45,77,34,32,36,38,38,39,33,37,35,32,25,29,63,86,77,68,40,78,36,68,60,55,66,68,52,54,54,50,46,61,68,74,50,78,64,84,46,68,68,70,82,83,67,74,56,86,71,74,73,89,70,82,70,64,38,77,36,80,44,66,44,46,62,85,44,23,31,73,83,60,28,53,32,76,42,50,58,52,41,53,48,49,37,40,48,22,52,30,12,62,70,60,66,42,68,93,45,63,47,66,47,81,41,36,31,60,35,35,35,36,30,30,47,68,47,85,50,46,60,75,45,62,30,40,39,34,34,35,62,42,91,86,44,64,45,34,35,39,37,41,31,22,46,85,89,43,64,24,37,40,35,40,38,33,40,45,90,61,65,52,74,79,75,78,79,70,64,81